Protein AF-A0A935PTX8-F1 (afdb_monomer_lite)

Radius of gyration: 26.36 Å; chains: 1; bounding box: 96×55×56 Å

Sequence (488 aa):
MRAVSPPAPALKLALKIDVDTYRGTREGVPRLLDLLAKHGAGATFLFSLGPDHTGRAIKRVFRPGFLGKVGRTSVLSHYGIRTLLYGTLLPGPDIGKRCAPILRSVRDAGFEVGIHTWDHVKWQDGVVAADEAWTERQMALARDRFREVFAEEPKVHGAAGWQMNVHAYRRTQRLGFVYASDTRGTHPFVPVHRAEIVSCPQIPTTLPTLDELIGLDGVTEANVAEAILERTREPRDHVFTLHAELEGMKLAPAFERLLEGWKEQGYRLVAMRELFAALEPGALPLHAVADGELPDAAASSPCRGRPFCLARKHHSLRFPGNFATMGGRQSLETHWMSAPQAVPDFELPATGNQRFRLSAFKGHPFVLYFYPKDNTPGCTDESLQFRELHAEFAKAGWAVFGISRDSVASHEKFKAKFGFPFDLLADADETACGIFGVIKMKNMYGKQVRGIERSTFAIDREGRIAREWRGVKVAGHAKEVLDFAKSA

Structure (mmCIF, N/CA/C/O backbone):
data_AF-A0A935PTX8-F1
#
_entry.id   AF-A0A935PTX8-F1
#
loop_
_atom_site.group_PDB
_atom_site.id
_atom_site.type_symbol
_atom_site.label_atom_id
_atom_site.label_alt_id
_atom_site.label_comp_id
_atom_site.label_asym_id
_atom_site.label_entity_id
_atom_site.label_seq_id
_atom_site.pdbx_PDB_ins_code
_atom_site.Cartn_x
_atom_site.Cartn_y
_atom_site.Cartn_z
_atom_site.occupancy
_atom_site.B_iso_or_equiv
_atom_site.auth_seq_id
_atom_site.auth_comp_id
_atom_site.auth_asym_id
_atom_site.auth_atom_id
_atom_site.pdbx_PDB_model_num
ATOM 1 N N . MET A 1 1 ? -53.292 13.792 6.605 1.00 44.69 1 MET A N 1
ATOM 2 C CA . MET A 1 1 ? -52.059 13.182 7.147 1.00 44.69 1 MET A CA 1
ATOM 3 C C . MET A 1 1 ? -50.911 13.563 6.225 1.00 44.69 1 MET A C 1
ATOM 5 O O . MET A 1 1 ? -50.960 13.197 5.060 1.00 44.69 1 MET A O 1
ATOM 9 N N . ARG A 1 2 ? -49.949 14.379 6.680 1.00 40.56 2 ARG A N 1
ATOM 10 C CA . ARG A 1 2 ? -48.725 14.624 5.898 1.00 40.56 2 ARG A CA 1
ATOM 11 C C . ARG A 1 2 ? -47.904 13.338 5.944 1.00 40.56 2 ARG A C 1
ATOM 13 O O . ARG A 1 2 ? -47.626 12.857 7.038 1.00 40.56 2 ARG A O 1
ATOM 20 N N . ALA A 1 3 ? -47.592 12.771 4.781 1.00 44.56 3 ALA A N 1
ATOM 21 C CA . ALA A 1 3 ? -46.685 11.638 4.680 1.00 44.56 3 ALA A CA 1
ATOM 22 C C . ALA A 1 3 ? -45.357 12.037 5.334 1.00 44.56 3 AL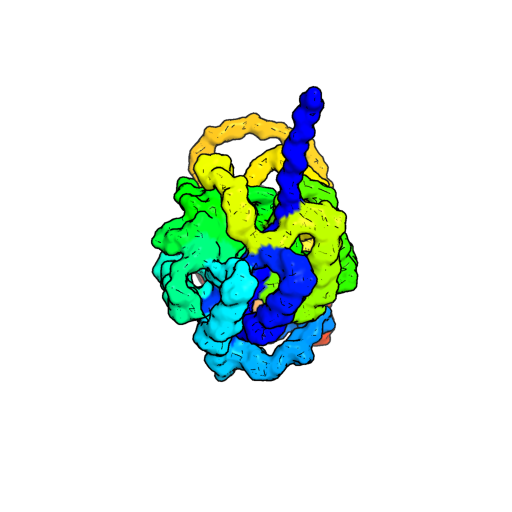A A C 1
ATOM 24 O O . ALA A 1 3 ? -44.732 13.018 4.930 1.00 44.56 3 ALA A O 1
ATOM 25 N N . VAL A 1 4 ? -44.982 11.328 6.396 1.00 49.41 4 VAL A N 1
ATOM 26 C CA . VAL A 1 4 ? -43.655 11.445 6.993 1.00 49.41 4 VAL A CA 1
ATOM 27 C C . VAL A 1 4 ? -42.699 10.873 5.956 1.00 49.41 4 VAL A C 1
ATOM 29 O O . VAL A 1 4 ? -42.776 9.685 5.642 1.00 49.41 4 VAL A O 1
ATOM 32 N N . SER A 1 5 ? -41.864 11.725 5.359 1.00 39.88 5 SER A N 1
ATOM 33 C CA . SER A 1 5 ? -40.792 11.270 4.477 1.00 39.88 5 SER A CA 1
ATOM 34 C C . SER A 1 5 ? -39.964 10.214 5.217 1.00 39.88 5 SER A C 1
ATOM 36 O O . SER A 1 5 ? -39.686 10.411 6.405 1.00 39.88 5 SER A O 1
ATOM 38 N N . PRO A 1 6 ? -39.584 9.099 4.567 1.00 46.91 6 PRO A N 1
ATOM 39 C CA . PRO A 1 6 ? -38.728 8.111 5.206 1.00 46.91 6 PRO A CA 1
ATOM 40 C C . PRO A 1 6 ? -37.452 8.803 5.710 1.00 46.91 6 PRO A C 1
ATOM 42 O O . PRO A 1 6 ? -36.966 9.726 5.045 1.00 46.91 6 PRO A O 1
ATOM 45 N N . PRO A 1 7 ? -36.923 8.413 6.884 1.00 53.50 7 PRO A N 1
ATOM 46 C CA . PRO A 1 7 ? -35.671 8.969 7.373 1.00 53.50 7 PRO A CA 1
ATOM 47 C C . PRO A 1 7 ? -34.595 8.786 6.301 1.00 53.50 7 PRO A C 1
ATOM 49 O O . PRO A 1 7 ? -34.536 7.740 5.648 1.00 53.50 7 PRO A O 1
ATOM 52 N N . ALA A 1 8 ? -33.768 9.816 6.101 1.00 58.06 8 ALA A N 1
ATOM 53 C CA . ALA A 1 8 ? -32.620 9.715 5.212 1.00 58.06 8 ALA A CA 1
ATOM 54 C C . ALA A 1 8 ? -31.794 8.473 5.602 1.00 58.06 8 ALA A C 1
ATOM 56 O O . ALA A 1 8 ? -31.645 8.204 6.801 1.00 58.06 8 ALA A O 1
ATOM 57 N N . PRO A 1 9 ? -31.301 7.687 4.629 1.00 66.12 9 PRO A N 1
ATOM 58 C CA . PRO A 1 9 ? -30.532 6.491 4.934 1.00 66.12 9 PRO A CA 1
ATOM 59 C C . PRO A 1 9 ? -29.337 6.864 5.817 1.00 66.12 9 PRO A C 1
ATOM 61 O O . PRO A 1 9 ? -28.622 7.822 5.532 1.00 66.12 9 PRO A O 1
ATOM 64 N N . ALA A 1 10 ? -29.155 6.125 6.913 1.00 79.12 10 ALA A N 1
ATOM 65 C CA . ALA A 1 10 ? -28.049 6.356 7.834 1.00 79.12 10 ALA A CA 1
ATOM 66 C C . ALA A 1 10 ? -26.711 6.199 7.095 1.00 79.12 10 ALA A C 1
ATOM 68 O O . ALA A 1 10 ? -26.497 5.180 6.433 1.00 79.12 10 ALA A O 1
ATOM 69 N N . LEU A 1 11 ? -25.835 7.198 7.229 1.00 92.38 11 LEU A N 1
ATOM 70 C CA . LEU A 1 11 ? -24.511 7.221 6.606 1.00 92.38 11 LEU A CA 1
ATOM 71 C C . LEU A 1 11 ? -23.688 6.024 7.070 1.00 92.38 11 LEU A C 1
ATOM 73 O O . LEU A 1 11 ? -23.727 5.648 8.246 1.00 92.38 11 LEU A O 1
ATOM 77 N N . LYS A 1 12 ? -22.917 5.437 6.160 1.00 96.56 12 LYS A N 1
ATOM 78 C CA . LYS A 1 12 ? -22.106 4.254 6.438 1.00 96.56 12 LYS A CA 1
ATOM 79 C C . LYS A 1 12 ? -20.625 4.590 6.361 1.00 96.56 12 LYS A C 1
ATOM 81 O O . LYS A 1 12 ? -20.144 5.150 5.380 1.00 96.56 12 LYS A O 1
ATOM 86 N N . LEU A 1 13 ? -19.881 4.160 7.370 1.00 98.06 13 LEU A N 1
ATOM 87 C CA . LEU A 1 13 ? -18.427 4.161 7.344 1.00 98.06 13 LEU A CA 1
ATOM 88 C C . LEU A 1 13 ? -17.946 2.717 7.444 1.00 98.06 13 LEU A C 1
ATOM 90 O O . LEU A 1 13 ? -18.079 2.073 8.485 1.00 98.06 13 LEU A O 1
ATOM 94 N N . ALA A 1 14 ? -17.429 2.192 6.336 1.00 98.56 14 ALA A N 1
ATOM 95 C CA . ALA A 1 14 ? -16.894 0.846 6.297 1.00 98.56 14 ALA A CA 1
ATOM 96 C C . ALA A 1 14 ? -15.471 0.792 6.841 1.00 98.56 14 ALA A C 1
ATOM 98 O O . ALA A 1 14 ? -14.595 1.557 6.423 1.00 98.56 14 ALA A O 1
ATOM 99 N N . LEU A 1 15 ? -15.243 -0.170 7.730 1.00 98.81 15 LEU A N 1
ATOM 100 C CA . LEU A 1 15 ? -13.935 -0.461 8.300 1.00 98.81 15 LEU A CA 1
ATOM 101 C C . LEU A 1 15 ? -13.287 -1.605 7.514 1.00 98.81 15 LEU A C 1
ATOM 103 O O . LEU A 1 15 ? -13.747 -2.747 7.566 1.00 98.81 15 LEU A O 1
ATOM 107 N N . LYS A 1 16 ? -12.217 -1.293 6.780 1.00 98.62 16 LYS A N 1
ATOM 108 C CA . LYS A 1 16 ? -11.353 -2.263 6.093 1.00 98.62 16 LYS A CA 1
ATOM 109 C C . LYS A 1 16 ? -10.094 -2.472 6.934 1.00 98.62 16 LYS A C 1
ATOM 111 O O . LYS A 1 16 ? -9.370 -1.518 7.193 1.00 98.62 16 LYS A O 1
ATOM 116 N N . ILE A 1 17 ? -9.831 -3.705 7.343 1.00 98.75 17 ILE A N 1
ATOM 117 C CA . ILE A 1 17 ? -8.707 -4.063 8.208 1.00 98.75 17 ILE A CA 1
ATOM 118 C C . ILE A 1 17 ? -7.733 -4.914 7.404 1.00 98.75 17 ILE A C 1
ATOM 120 O O . ILE A 1 17 ? -8.022 -6.076 7.114 1.00 98.75 17 ILE A O 1
ATOM 124 N N . ASP A 1 18 ? -6.582 -4.339 7.079 1.00 98.38 18 ASP A N 1
ATOM 125 C CA . ASP A 1 18 ? -5.479 -5.050 6.444 1.00 98.38 18 ASP A CA 1
ATOM 126 C C . ASP A 1 18 ? -4.657 -5.763 7.538 1.00 98.38 18 ASP A C 1
ATOM 128 O O . ASP A 1 18 ? -4.290 -5.181 8.565 1.00 98.38 18 ASP A O 1
ATOM 132 N N . VAL A 1 19 ? -4.464 -7.076 7.376 1.00 97.25 19 VAL A N 1
ATOM 133 C CA . VAL A 1 19 ? -3.737 -7.933 8.324 1.00 97.25 19 VAL A CA 1
ATOM 134 C C . VAL A 1 19 ? -2.491 -8.483 7.632 1.00 97.25 19 VAL A C 1
ATOM 136 O O . VAL A 1 19 ? -2.526 -9.506 6.936 1.00 97.25 19 VAL A O 1
ATOM 139 N N . ASP A 1 20 ? -1.375 -7.787 7.830 1.00 90.81 20 ASP A N 1
ATOM 140 C CA . ASP A 1 20 ? -0.180 -7.930 6.991 1.00 90.81 20 ASP A CA 1
ATOM 141 C C . ASP A 1 20 ? 0.787 -9.000 7.501 1.00 90.81 20 ASP A C 1
ATOM 143 O O . ASP A 1 20 ? 1.494 -9.656 6.731 1.00 90.81 20 ASP A O 1
ATOM 147 N N . THR A 1 21 ? 0.854 -9.162 8.822 1.00 90.69 21 THR A N 1
ATOM 148 C CA . THR A 1 21 ? 1.933 -9.878 9.505 1.00 90.69 21 THR A CA 1
ATOM 149 C C . THR A 1 21 ? 1.413 -10.944 10.454 1.00 90.69 21 THR A C 1
ATOM 151 O O . THR A 1 21 ? 0.290 -10.911 10.966 1.00 90.69 21 THR A O 1
ATOM 154 N N . TYR A 1 22 ? 2.294 -11.884 10.787 1.00 91.06 22 TYR A N 1
ATOM 155 C CA . TYR A 1 22 ? 2.044 -12.892 11.808 1.00 91.06 22 TYR A CA 1
ATOM 156 C C . TYR A 1 22 ? 1.793 -12.259 13.180 1.00 91.06 22 TYR A C 1
ATOM 158 O O . TYR A 1 22 ? 0.970 -12.746 13.957 1.00 91.06 22 TYR A O 1
ATOM 166 N N . ARG A 1 23 ? 2.484 -11.154 13.490 1.00 88.81 23 ARG A N 1
ATOM 167 C CA . ARG A 1 23 ? 2.303 -10.442 14.757 1.00 88.81 23 ARG A CA 1
ATOM 168 C C . ARG A 1 23 ? 0.960 -9.723 14.810 1.00 88.81 23 ARG A C 1
ATOM 170 O O . ARG A 1 23 ? 0.260 -9.888 15.804 1.00 88.81 23 ARG A O 1
ATOM 177 N N . GLY A 1 24 ? 0.594 -8.972 13.774 1.00 91.81 24 GLY A N 1
ATOM 178 C CA . GLY A 1 24 ? -0.711 -8.314 13.704 1.00 91.81 24 GLY A CA 1
ATOM 179 C C . GLY A 1 24 ? -1.843 -9.329 13.762 1.00 91.81 24 GLY A C 1
ATOM 180 O O . GLY A 1 24 ? -2.775 -9.149 14.536 1.00 91.81 24 GLY A O 1
ATOM 181 N N . THR A 1 25 ? -1.692 -10.472 13.089 1.00 96.81 25 THR A N 1
ATOM 182 C CA . THR A 1 25 ? -2.654 -11.577 13.200 1.00 96.81 25 THR A CA 1
ATOM 183 C C . THR A 1 25 ? -2.756 -12.118 14.630 1.00 96.81 25 THR A C 1
ATOM 185 O O . THR A 1 25 ? -3.850 -12.347 15.128 1.00 96.81 25 THR A O 1
ATOM 188 N N . ARG A 1 26 ? -1.634 -12.343 15.324 1.00 96.44 26 ARG A N 1
ATOM 189 C CA . ARG A 1 26 ? -1.642 -12.969 16.657 1.00 96.44 26 ARG A CA 1
ATOM 190 C C . ARG A 1 26 ? -2.041 -12.018 17.787 1.00 96.44 26 ARG A C 1
ATOM 192 O O . ARG A 1 26 ? -2.660 -12.453 18.751 1.00 96.44 26 ARG A O 1
ATOM 199 N N . GLU A 1 27 ? -1.610 -10.765 17.715 1.00 93.88 27 GLU A N 1
ATOM 200 C CA . GLU A 1 27 ? -1.724 -9.792 18.809 1.00 93.88 27 GLU A CA 1
ATOM 201 C C . GLU A 1 27 ? -2.722 -8.676 18.491 1.00 93.88 27 GLU A C 1
ATOM 203 O O . GLU A 1 27 ? -3.463 -8.263 19.378 1.00 93.88 27 GLU A O 1
ATOM 208 N N . GLY A 1 28 ? -2.745 -8.195 17.247 1.00 96.69 28 GLY A N 1
ATOM 209 C CA . GLY A 1 28 ? -3.601 -7.090 16.817 1.00 96.69 28 GLY A CA 1
ATOM 210 C C . GLY A 1 28 ? -5.050 -7.509 16.585 1.00 96.69 28 GLY A C 1
ATOM 211 O O . GLY A 1 28 ? -5.960 -6.870 17.103 1.00 96.69 28 GLY A O 1
ATOM 212 N N . VAL A 1 29 ? -5.272 -8.611 15.861 1.00 98.50 29 VAL A N 1
ATOM 213 C CA . VAL A 1 29 ? -6.622 -9.084 15.510 1.00 98.50 29 VAL A CA 1
ATOM 214 C C . VAL A 1 29 ? -7.488 -9.361 16.744 1.00 98.50 29 VAL A C 1
ATOM 216 O O . VAL A 1 29 ? -8.584 -8.810 16.783 1.00 98.50 29 VAL A O 1
ATOM 219 N N . PRO A 1 30 ? -7.049 -10.111 17.779 1.00 98.31 30 PRO A N 1
ATOM 220 C CA . PRO A 1 30 ? -7.886 -10.323 18.964 1.00 98.31 30 PRO A CA 1
ATOM 221 C C . PRO A 1 30 ? -8.303 -9.017 19.654 1.00 98.31 30 PRO A C 1
ATOM 223 O O . PRO A 1 30 ? -9.459 -8.857 20.022 1.00 98.31 30 PRO A O 1
ATOM 226 N N . ARG A 1 31 ? -7.392 -8.041 19.749 1.00 98.38 31 ARG A N 1
ATOM 227 C CA . ARG A 1 31 ? -7.683 -6.730 20.353 1.00 98.38 31 ARG A CA 1
ATOM 228 C C . ARG A 1 31 ? -8.655 -5.906 19.516 1.00 98.38 31 ARG A C 1
ATOM 230 O O . ARG A 1 31 ? -9.499 -5.210 20.071 1.00 98.38 31 ARG A O 1
ATOM 237 N N . LEU A 1 32 ? -8.546 -5.985 18.188 1.00 98.62 32 LEU A N 1
ATOM 238 C CA . LEU A 1 32 ? -9.516 -5.365 17.289 1.00 98.62 32 LEU A CA 1
ATOM 239 C C . LEU A 1 32 ? -10.891 -6.010 17.428 1.00 98.62 32 LEU A C 1
ATOM 241 O O . LEU A 1 32 ? -11.872 -5.280 17.438 1.00 98.62 32 LEU A O 1
ATOM 245 N N . LEU A 1 33 ? -10.981 -7.335 17.574 1.00 98.50 33 LEU A N 1
ATOM 246 C CA . LEU A 1 33 ? -12.260 -8.006 17.819 1.00 98.50 33 LEU A CA 1
ATOM 247 C C . LEU A 1 33 ? -12.922 -7.485 19.098 1.00 98.50 33 LEU A C 1
ATOM 249 O O . LEU A 1 33 ? -14.088 -7.101 19.050 1.00 98.50 33 LEU A O 1
ATOM 253 N N . ASP A 1 34 ? -12.171 -7.394 20.198 1.00 98.06 34 ASP A N 1
ATOM 254 C CA . ASP A 1 34 ? -12.681 -6.864 21.467 1.00 98.06 34 ASP A CA 1
ATOM 255 C C . ASP A 1 34 ? -13.160 -5.413 21.321 1.00 98.06 34 ASP A C 1
ATOM 257 O O . ASP A 1 34 ? -14.251 -5.059 21.774 1.00 98.06 34 ASP A O 1
ATOM 261 N N . LEU A 1 35 ? -12.368 -4.568 20.655 1.00 98.19 35 LEU A N 1
ATOM 262 C CA . LEU A 1 35 ? -12.687 -3.155 20.472 1.00 98.19 35 LEU A CA 1
ATOM 263 C C . LEU A 1 35 ? -13.901 -2.950 19.551 1.00 98.19 35 LEU A C 1
ATOM 265 O O . LEU A 1 35 ? -14.800 -2.175 19.871 1.00 98.19 35 LEU A O 1
ATOM 269 N N . LEU A 1 36 ? -13.968 -3.666 18.429 1.00 98.62 36 LEU A N 1
ATOM 270 C CA . LEU A 1 36 ? -15.103 -3.605 17.508 1.00 98.62 36 LEU A CA 1
ATOM 271 C C . LEU A 1 36 ? -16.380 -4.129 18.172 1.00 98.62 36 LEU A C 1
ATOM 273 O O . LEU A 1 36 ? -17.429 -3.506 18.025 1.00 98.62 36 LEU A O 1
ATOM 277 N N . ALA A 1 37 ? -16.291 -5.216 18.946 1.00 98.19 37 ALA A N 1
ATOM 278 C CA . ALA A 1 37 ? -17.416 -5.763 19.699 1.00 98.19 37 ALA A CA 1
ATOM 279 C C . ALA A 1 37 ? -17.903 -4.788 20.779 1.00 98.19 37 ALA A C 1
ATOM 281 O O . ALA A 1 37 ? -19.101 -4.510 20.844 1.00 98.19 37 ALA A O 1
ATOM 282 N N . LYS A 1 38 ? -16.985 -4.194 21.560 1.00 98.25 38 LYS A N 1
ATOM 283 C CA . LYS A 1 38 ? -17.290 -3.132 22.539 1.00 98.25 38 LYS A CA 1
ATOM 284 C C . LYS A 1 38 ? -18.088 -1.997 21.898 1.00 98.25 38 LYS A C 1
ATOM 286 O O . LYS A 1 38 ? -18.988 -1.439 22.521 1.00 98.25 38 LYS A O 1
ATOM 291 N N . HIS A 1 39 ? -17.766 -1.667 20.651 1.00 98.19 39 HIS A N 1
ATOM 292 C CA . HIS A 1 39 ? -18.397 -0.583 19.912 1.00 98.19 39 HIS A CA 1
ATOM 293 C C . HIS A 1 39 ? -19.530 -1.032 18.977 1.00 98.19 39 HIS A C 1
ATOM 295 O O . HIS A 1 39 ? -20.105 -0.175 18.310 1.00 98.19 39 HIS A O 1
ATOM 301 N N . GLY A 1 40 ? -19.899 -2.312 18.917 1.00 97.69 40 GLY A N 1
ATOM 302 C CA . GLY A 1 40 ? -20.921 -2.800 17.982 1.00 97.69 40 GLY A CA 1
ATOM 303 C C . GLY A 1 40 ? -20.642 -2.425 16.518 1.00 97.69 40 GLY A C 1
ATOM 304 O O . GLY A 1 40 ? -21.573 -2.125 15.773 1.00 97.69 40 GLY A O 1
ATOM 305 N N . ALA A 1 41 ? -19.367 -2.361 16.129 1.00 98.31 41 ALA A N 1
ATOM 306 C CA . ALA A 1 41 ? -18.930 -1.947 14.800 1.00 98.31 41 ALA A CA 1
ATOM 307 C C . ALA A 1 41 ? -18.751 -3.162 13.881 1.00 98.31 41 ALA A C 1
ATOM 309 O O . ALA A 1 41 ? -18.130 -4.147 14.273 1.00 98.31 41 ALA A O 1
ATOM 310 N N . GLY A 1 42 ? -19.252 -3.084 12.647 1.00 98.50 42 GLY A N 1
ATOM 311 C CA . GLY A 1 42 ? -18.925 -4.047 11.594 1.00 98.50 42 GLY A CA 1
ATOM 312 C C . GLY A 1 42 ? -17.561 -3.751 10.963 1.00 98.50 42 GLY A C 1
ATOM 313 O O . GLY A 1 42 ? -17.116 -2.606 10.953 1.00 98.50 42 GLY A O 1
ATOM 314 N N . ALA A 1 43 ? -16.900 -4.774 10.417 1.00 98.75 43 ALA A N 1
ATOM 315 C CA . ALA A 1 43 ? -15.626 -4.622 9.712 1.00 98.75 43 ALA A CA 1
ATOM 316 C C . ALA A 1 43 ? -15.361 -5.761 8.717 1.00 98.75 43 ALA A C 1
ATOM 318 O O . ALA A 1 43 ? -15.933 -6.855 8.826 1.00 98.75 43 ALA A O 1
ATOM 319 N N . THR A 1 44 ? -14.449 -5.499 7.781 1.00 98.94 44 THR A N 1
ATOM 320 C CA . THR A 1 44 ? -13.916 -6.467 6.819 1.00 98.94 44 THR A CA 1
ATOM 321 C C . THR A 1 44 ? -12.431 -6.685 7.052 1.00 98.94 44 THR A C 1
ATOM 323 O O . THR A 1 44 ? -11.642 -5.766 6.860 1.00 98.94 44 THR A O 1
ATOM 326 N N . PHE A 1 45 ? -12.045 -7.903 7.429 1.00 98.88 45 PHE A N 1
ATOM 327 C CA . PHE A 1 45 ? -10.656 -8.306 7.627 1.00 98.88 45 PHE A CA 1
ATOM 328 C C . PHE A 1 45 ? -10.096 -8.958 6.365 1.00 98.88 45 PHE A C 1
ATOM 330 O O . PHE A 1 45 ? -10.643 -9.936 5.854 1.00 98.88 45 PHE A O 1
ATOM 337 N N . LEU A 1 46 ? -8.973 -8.441 5.884 1.00 98.81 46 LEU A N 1
ATOM 338 C CA . LEU A 1 46 ? -8.262 -8.953 4.725 1.00 98.81 46 LEU A CA 1
ATOM 339 C C . LEU A 1 46 ? -6.932 -9.534 5.195 1.00 98.81 46 LEU A C 1
ATOM 341 O O . LEU A 1 46 ? -6.093 -8.824 5.744 1.00 98.81 46 LEU A O 1
ATOM 345 N N . PHE A 1 47 ? -6.735 -10.836 4.986 1.00 98.62 47 PHE A N 1
ATOM 346 C CA . PHE A 1 47 ? -5.581 -11.543 5.541 1.00 98.62 47 PHE A CA 1
ATOM 347 C C . PHE A 1 47 ? -4.468 -11.775 4.527 1.00 98.62 47 PHE A C 1
ATOM 349 O O . PHE A 1 47 ? -4.708 -12.224 3.400 1.00 98.62 47 PHE A O 1
ATOM 356 N N . SER A 1 48 ? -3.230 -11.564 4.974 1.00 97.94 48 SER A N 1
ATOM 357 C CA . SER A 1 48 ? -2.054 -12.211 4.397 1.00 97.94 48 SER A CA 1
ATOM 358 C C . SER A 1 48 ? -2.019 -13.679 4.825 1.00 97.94 48 SER A C 1
ATOM 360 O O . SER A 1 48 ? -2.062 -13.989 6.015 1.00 97.94 48 SER A O 1
ATOM 362 N N . LEU A 1 49 ? -1.973 -14.604 3.866 1.00 97.81 49 LEU A N 1
ATOM 363 C CA . LEU A 1 49 ? -2.277 -16.020 4.134 1.00 97.81 49 LEU A CA 1
ATOM 364 C C . LEU A 1 49 ? -1.071 -16.963 4.097 1.00 97.81 49 LEU A C 1
ATOM 366 O O . LEU A 1 49 ? -1.161 -18.090 4.587 1.00 97.81 49 LEU A O 1
ATOM 370 N N . GLY A 1 50 ? 0.052 -16.522 3.545 1.00 95.56 50 GLY A N 1
ATOM 371 C CA . GLY A 1 50 ? 1.267 -17.311 3.397 1.00 95.56 50 GLY A CA 1
ATOM 372 C C . GLY A 1 50 ? 2.377 -16.927 4.377 1.00 95.56 50 GLY A C 1
ATOM 373 O O . GLY A 1 50 ? 2.109 -16.494 5.501 1.00 95.56 50 GLY A O 1
ATOM 374 N N . PRO A 1 51 ? 3.650 -17.133 3.988 1.00 93.25 51 PRO A N 1
ATOM 375 C CA . PRO A 1 51 ? 4.795 -16.840 4.838 1.00 93.25 51 PRO A CA 1
ATOM 376 C C . PRO A 1 51 ? 4.928 -15.351 5.161 1.00 93.25 51 PRO A C 1
ATOM 378 O O . PRO A 1 51 ? 4.995 -14.512 4.263 1.00 93.25 51 PRO A O 1
ATOM 381 N N . ASP A 1 52 ? 5.090 -15.042 6.444 1.00 89.19 52 ASP A N 1
ATOM 382 C CA . ASP A 1 52 ? 5.435 -13.700 6.891 1.00 89.19 52 ASP A CA 1
ATOM 383 C C . ASP A 1 52 ? 6.921 -13.412 6.634 1.00 89.19 52 ASP A C 1
ATOM 385 O O . ASP A 1 52 ? 7.820 -13.869 7.350 1.00 89.19 52 ASP A O 1
ATOM 389 N N . HIS A 1 53 ? 7.178 -12.632 5.588 1.00 83.88 53 HIS A N 1
ATOM 390 C CA . HIS A 1 53 ? 8.504 -12.141 5.241 1.00 83.88 53 HIS A CA 1
ATOM 391 C C . HIS A 1 53 ? 8.727 -10.675 5.614 1.00 83.88 53 HIS A C 1
ATOM 393 O O . HIS A 1 53 ? 9.702 -10.083 5.147 1.00 83.88 53 HIS A O 1
ATOM 399 N N . THR A 1 54 ? 7.906 -10.078 6.478 1.00 70.94 54 THR A N 1
ATOM 400 C CA . THR A 1 54 ? 8.095 -8.678 6.896 1.00 70.94 54 THR A CA 1
ATOM 401 C C . THR A 1 54 ? 9.436 -8.425 7.589 1.00 70.94 54 THR A C 1
ATOM 403 O O . THR A 1 54 ? 10.024 -7.360 7.403 1.00 70.94 54 THR A O 1
ATOM 406 N N . GLY A 1 55 ? 10.046 -9.428 8.231 1.00 57.53 55 GLY A N 1
ATOM 407 C CA . GLY A 1 55 ? 11.439 -9.346 8.696 1.00 57.53 55 GLY A CA 1
ATOM 408 C C . GLY A 1 55 ? 12.471 -9.125 7.573 1.00 57.53 55 GLY A C 1
ATOM 409 O O . GLY A 1 55 ? 13.527 -8.535 7.797 1.00 57.53 55 GLY A O 1
ATOM 410 N N . ARG A 1 56 ? 12.172 -9.472 6.312 1.00 56.62 56 ARG A N 1
ATOM 411 C CA . ARG A 1 56 ? 13.004 -9.094 5.146 1.00 56.62 56 ARG A CA 1
ATOM 412 C C . ARG A 1 56 ? 12.912 -7.608 4.828 1.00 56.62 56 ARG A C 1
ATOM 414 O O . ARG A 1 56 ? 13.902 -7.040 4.369 1.00 56.62 56 ARG A O 1
ATOM 421 N N . ALA A 1 57 ? 11.784 -6.964 5.128 1.00 48.66 57 ALA A N 1
ATOM 422 C CA . ALA A 1 57 ? 11.665 -5.514 5.043 1.00 48.66 57 ALA A CA 1
ATOM 423 C C . ALA A 1 57 ? 12.562 -4.815 6.084 1.00 48.66 57 ALA A C 1
ATOM 425 O O . ALA A 1 57 ? 13.004 -3.701 5.839 1.00 48.66 57 ALA A O 1
ATOM 426 N N . ILE A 1 58 ? 12.969 -5.484 7.172 1.00 41.62 58 ILE A N 1
ATOM 427 C CA . ILE A 1 58 ? 13.983 -4.984 8.122 1.00 41.62 58 ILE A CA 1
ATOM 428 C C . ILE A 1 58 ? 15.416 -5.039 7.565 1.00 41.62 58 ILE A C 1
ATOM 430 O O . ILE A 1 58 ? 16.259 -4.274 8.025 1.00 41.62 58 ILE A O 1
ATOM 434 N N . LYS A 1 59 ? 15.720 -5.772 6.479 1.00 35.59 59 LYS A N 1
ATOM 435 C CA . LYS A 1 59 ? 16.972 -5.516 5.723 1.00 35.59 59 LYS A CA 1
ATOM 436 C C . LYS A 1 59 ? 17.026 -4.081 5.171 1.00 35.59 59 LYS A C 1
ATOM 438 O O . LYS A 1 59 ? 18.107 -3.603 4.835 1.00 35.59 59 LYS A O 1
ATOM 443 N N . ARG A 1 60 ? 15.892 -3.364 5.134 1.00 39.78 60 ARG A N 1
ATOM 444 C CA . ARG A 1 60 ? 15.841 -1.918 4.877 1.00 39.78 60 ARG A CA 1
ATOM 445 C C . ARG A 1 60 ? 16.385 -1.099 6.056 1.00 39.78 60 ARG A C 1
ATOM 447 O O . ARG A 1 60 ? 16.928 -0.044 5.780 1.00 39.78 60 ARG A O 1
ATOM 454 N N . VAL A 1 61 ? 16.378 -1.592 7.306 1.00 36.12 61 VAL A N 1
ATOM 455 C CA . VAL A 1 61 ? 17.069 -0.972 8.470 1.00 36.12 61 VAL A CA 1
ATOM 456 C C . VAL A 1 61 ? 18.571 -0.838 8.232 1.00 36.12 61 VAL A C 1
ATOM 458 O O . VAL A 1 61 ? 19.175 0.152 8.635 1.00 36.12 61 VAL A O 1
ATOM 461 N N . PHE A 1 62 ? 19.154 -1.789 7.504 1.00 34.06 62 PHE A N 1
ATOM 462 C CA . PHE A 1 62 ? 20.563 -1.784 7.115 1.00 34.06 62 PHE A CA 1
ATOM 463 C C . PHE A 1 62 ? 20.822 -1.075 5.767 1.00 34.06 62 PHE A C 1
ATOM 465 O O . PHE A 1 62 ? 21.963 -1.043 5.307 1.00 34.06 62 PHE A O 1
ATOM 472 N N . ARG A 1 63 ? 19.797 -0.471 5.132 1.00 31.80 63 ARG A N 1
ATOM 473 C CA . ARG A 1 63 ? 19.962 0.448 3.989 1.00 31.80 63 ARG A CA 1
ATOM 474 C C . ARG A 1 63 ? 20.185 1.886 4.498 1.00 31.80 63 ARG A C 1
ATOM 476 O O . ARG A 1 63 ? 19.511 2.307 5.445 1.00 31.80 63 ARG A O 1
ATOM 483 N N . PRO A 1 64 ? 21.080 2.679 3.876 1.00 27.91 64 PRO A N 1
ATOM 484 C CA . PRO A 1 64 ? 21.296 4.069 4.273 1.00 27.91 64 PRO A CA 1
ATOM 485 C C . PRO A 1 64 ? 19.980 4.856 4.166 1.00 27.91 64 PRO A C 1
ATOM 487 O O . PRO A 1 64 ? 19.362 4.870 3.108 1.00 27.91 64 PRO A O 1
ATOM 490 N N . GLY A 1 65 ? 19.536 5.481 5.263 1.00 37.78 65 GLY A N 1
ATOM 491 C CA . GLY A 1 65 ? 18.298 6.279 5.318 1.00 37.78 65 GLY A CA 1
ATOM 492 C C . GLY A 1 65 ? 17.176 5.712 6.198 1.00 37.78 65 GLY A C 1
ATOM 493 O O . GLY A 1 65 ? 16.253 6.446 6.540 1.00 37.78 65 GLY A O 1
ATOM 494 N N . PHE A 1 66 ? 17.262 4.457 6.647 1.00 31.83 66 PHE A N 1
ATOM 495 C CA . PHE A 1 66 ? 16.214 3.862 7.491 1.00 31.83 66 PHE A CA 1
ATOM 496 C C . PHE A 1 66 ? 16.453 4.045 9.001 1.00 31.83 66 PHE A C 1
ATOM 498 O O . PHE A 1 66 ? 15.496 4.145 9.764 1.00 31.83 66 PHE A O 1
ATOM 505 N N . LEU A 1 67 ? 17.703 4.210 9.450 1.00 34.53 67 LEU A N 1
ATOM 506 C CA . LEU A 1 67 ? 18.022 4.485 10.864 1.00 34.53 67 LEU A CA 1
ATOM 507 C C . LEU A 1 67 ? 17.384 5.787 11.392 1.00 34.53 67 LEU A C 1
ATOM 509 O O . LEU A 1 67 ? 17.023 5.859 12.562 1.00 34.53 67 LEU A O 1
ATOM 513 N N . GLY A 1 68 ? 17.152 6.783 10.526 1.00 37.34 68 GLY A N 1
ATOM 514 C CA . GLY A 1 68 ? 16.425 8.007 10.891 1.00 37.34 68 GLY A CA 1
ATOM 515 C C . GLY A 1 68 ? 14.926 7.795 11.156 1.00 37.34 68 GLY A C 1
ATOM 516 O O . GLY A 1 68 ? 14.320 8.583 11.877 1.00 37.34 68 GLY A O 1
ATOM 517 N N . LYS A 1 69 ? 14.334 6.716 10.620 1.00 33.00 69 LYS A N 1
ATOM 518 C CA . LYS A 1 69 ? 12.952 6.295 10.917 1.00 33.00 69 LYS A CA 1
ATOM 519 C C . LYS A 1 69 ? 12.863 5.459 12.196 1.00 33.00 69 LYS A C 1
ATOM 521 O O . LYS A 1 69 ? 11.886 5.570 12.925 1.00 33.00 69 LYS A O 1
ATOM 526 N N . VAL A 1 70 ? 13.909 4.699 12.518 1.00 37.34 70 VAL A N 1
ATOM 527 C CA . VAL A 1 70 ? 13.966 3.828 13.709 1.00 37.34 70 VAL A CA 1
ATOM 528 C C . VAL A 1 70 ? 14.183 4.614 15.012 1.00 37.34 70 VAL A C 1
ATOM 530 O O . VAL A 1 70 ? 13.913 4.099 16.090 1.00 37.34 70 VAL A O 1
ATOM 533 N N . GLY A 1 71 ? 14.613 5.878 14.932 1.00 37.09 71 GLY A N 1
ATOM 534 C CA . GLY A 1 71 ? 14.686 6.771 16.095 1.00 37.09 71 GLY A CA 1
ATOM 535 C C . GLY A 1 71 ? 13.368 7.466 16.465 1.00 37.09 71 GLY A C 1
ATOM 536 O O . GLY A 1 71 ? 13.294 8.073 17.527 1.00 37.09 71 GLY A O 1
ATOM 537 N N . ARG A 1 72 ? 12.339 7.418 15.602 1.00 43.97 72 ARG A N 1
ATOM 538 C CA . ARG A 1 72 ? 11.077 8.180 15.777 1.00 43.97 72 ARG A CA 1
ATOM 539 C C . ARG A 1 72 ? 9.852 7.324 16.054 1.00 43.97 72 ARG A C 1
ATOM 541 O O . ARG A 1 72 ? 8.819 7.821 16.477 1.00 43.97 72 ARG A O 1
ATOM 548 N N . THR A 1 73 ? 9.981 6.027 15.869 1.00 36.84 73 THR A N 1
ATOM 549 C CA . THR A 1 73 ? 9.096 5.036 16.455 1.00 36.84 73 THR A CA 1
ATOM 550 C C . THR A 1 73 ? 10.003 4.021 17.098 1.00 36.84 73 THR A C 1
ATOM 552 O O . THR A 1 73 ? 11.070 3.710 16.583 1.00 36.84 73 THR A O 1
ATOM 555 N N . SER A 1 74 ? 9.591 3.528 18.249 1.00 36.25 74 SER A N 1
ATOM 556 C CA . SER A 1 74 ? 10.275 2.510 19.022 1.00 36.25 74 SER A CA 1
ATOM 557 C C . SER A 1 74 ? 10.299 1.150 18.278 1.00 36.25 74 SER A C 1
ATOM 559 O O . SER A 1 74 ? 9.774 0.141 18.736 1.00 36.25 74 SER A O 1
ATOM 561 N N . VAL A 1 75 ? 10.898 1.111 17.088 1.00 39.19 75 VAL A N 1
ATOM 562 C CA . VAL A 1 75 ? 10.948 -0.045 16.187 1.00 39.19 75 VAL A CA 1
ATOM 563 C C . VAL A 1 75 ? 11.967 -1.070 16.695 1.00 39.19 75 VAL A C 1
ATOM 565 O O . VAL A 1 75 ? 11.826 -2.253 16.419 1.00 39.19 75 VAL A O 1
ATOM 568 N N . LEU A 1 76 ? 12.941 -0.667 17.518 1.00 37.81 76 LEU A N 1
ATOM 569 C CA . LEU A 1 76 ? 13.883 -1.601 18.149 1.00 37.81 76 LEU A CA 1
ATOM 570 C C . LEU A 1 76 ? 13.393 -2.193 19.480 1.00 37.81 76 LEU A C 1
ATOM 572 O O . LEU A 1 76 ? 13.828 -3.286 19.820 1.00 37.81 76 LEU A O 1
ATOM 576 N N . SER A 1 77 ? 12.474 -1.542 20.210 1.00 44.16 77 SER A N 1
ATOM 577 C CA . SER A 1 77 ? 11.940 -2.119 21.461 1.00 44.16 77 SER A CA 1
ATOM 578 C C . SER A 1 77 ? 10.642 -2.921 21.267 1.00 44.16 77 SER A C 1
ATOM 580 O O . SER A 1 77 ? 10.204 -3.613 22.178 1.00 44.16 77 SER A O 1
ATOM 582 N N . HIS A 1 78 ? 10.016 -2.845 20.084 1.00 44.56 78 HIS A N 1
ATOM 583 C CA . HIS A 1 78 ? 8.694 -3.440 19.819 1.00 44.56 78 HIS A CA 1
ATOM 584 C C . HIS A 1 78 ? 8.718 -4.711 18.959 1.00 44.56 78 HIS A C 1
ATOM 586 O O . HIS A 1 78 ? 7.682 -5.353 18.788 1.00 44.56 78 HIS A O 1
ATOM 592 N N . TYR A 1 79 ? 9.880 -5.107 18.441 1.00 45.81 79 TYR A N 1
ATOM 593 C CA . TYR A 1 79 ? 10.053 -6.385 17.764 1.00 45.81 79 TYR A CA 1
ATOM 594 C C . TYR A 1 79 ? 10.910 -7.284 18.646 1.00 45.81 79 TYR A C 1
ATOM 596 O O . TYR A 1 79 ? 12.088 -7.014 18.862 1.00 45.81 79 TYR A O 1
ATOM 604 N N . GLY A 1 80 ? 10.337 -8.382 19.144 1.00 48.22 80 GLY A N 1
ATOM 605 C CA . GLY A 1 80 ? 11.160 -9.447 19.705 1.00 48.22 80 GLY A CA 1
ATOM 606 C C . GLY A 1 80 ? 12.190 -9.871 18.657 1.00 48.22 80 GLY A C 1
ATOM 607 O O . GLY A 1 80 ? 11.834 -10.033 17.489 1.00 48.22 80 GLY A O 1
ATOM 608 N N . ILE A 1 81 ? 13.451 -10.054 19.060 1.00 54.12 81 ILE A N 1
ATOM 609 C CA . ILE A 1 81 ? 14.579 -10.402 18.172 1.00 54.12 81 ILE A CA 1
ATOM 610 C C . ILE A 1 81 ? 14.198 -11.515 17.179 1.00 54.12 81 ILE A C 1
ATOM 612 O O . ILE A 1 81 ? 14.547 -11.448 16.007 1.00 54.12 81 ILE A O 1
ATOM 616 N N . ARG A 1 82 ? 13.389 -12.493 17.610 1.00 44.69 82 ARG A N 1
ATOM 617 C CA . ARG A 1 82 ? 12.867 -13.575 16.756 1.00 44.69 82 ARG A CA 1
ATOM 618 C C . ARG A 1 82 ? 12.056 -13.096 15.546 1.00 44.69 82 ARG A C 1
ATOM 620 O O . ARG A 1 82 ? 12.230 -13.651 14.469 1.00 44.69 82 ARG A O 1
ATOM 627 N N . THR A 1 83 ? 11.215 -12.074 15.694 1.00 49.03 83 THR A N 1
ATOM 628 C CA . THR A 1 83 ? 10.398 -11.529 14.598 1.00 49.03 83 THR A CA 1
ATOM 629 C C . THR A 1 83 ? 11.258 -10.811 13.557 1.00 49.03 83 THR A C 1
ATOM 631 O O . THR A 1 83 ? 10.985 -10.908 12.366 1.00 49.03 83 THR A O 1
ATOM 634 N N . LEU A 1 84 ? 12.358 -10.175 13.984 1.00 52.22 84 LEU A N 1
ATOM 635 C CA . LEU A 1 84 ? 13.341 -9.554 13.081 1.00 52.22 84 LEU A CA 1
ATOM 636 C C . LEU A 1 84 ? 14.109 -10.595 12.241 1.00 52.22 84 LEU A C 1
ATOM 638 O O . LEU A 1 84 ? 14.589 -10.292 11.147 1.00 52.22 84 LEU A O 1
ATOM 642 N N . LEU A 1 85 ? 14.225 -11.825 12.752 1.00 53.56 85 LEU A N 1
ATOM 643 C CA . LEU A 1 85 ? 14.912 -12.932 12.085 1.00 53.56 85 LEU A CA 1
ATOM 644 C C . LEU A 1 85 ? 14.023 -13.692 11.088 1.00 53.56 85 LEU A C 1
ATOM 646 O O . LEU A 1 85 ? 14.554 -14.410 10.236 1.00 53.56 85 LEU A O 1
ATOM 650 N N . TYR A 1 86 ? 12.695 -13.544 11.154 1.00 50.72 86 TYR A N 1
ATOM 651 C CA . TYR A 1 86 ? 11.780 -14.212 10.229 1.00 50.72 86 TYR A CA 1
ATOM 652 C C . TYR A 1 86 ? 11.932 -13.681 8.798 1.00 50.72 86 TYR A C 1
ATOM 654 O O . TYR A 1 86 ? 11.926 -12.485 8.523 1.00 50.72 86 TYR A O 1
ATOM 662 N N . GLY A 1 87 ? 12.147 -14.599 7.863 1.00 47.09 87 GLY A N 1
ATOM 663 C CA . GLY A 1 87 ? 12.490 -14.316 6.479 1.00 47.09 87 GLY A CA 1
ATOM 664 C C . GLY A 1 87 ? 13.956 -13.945 6.234 1.00 47.09 87 GLY A C 1
ATOM 665 O O . GLY A 1 87 ? 14.393 -14.036 5.090 1.00 47.09 87 GLY A O 1
ATOM 666 N N . THR A 1 88 ? 14.751 -13.567 7.234 1.00 54.00 88 THR A N 1
ATOM 667 C CA . THR A 1 88 ? 16.167 -13.197 7.032 1.00 54.00 88 THR A CA 1
ATOM 668 C C . THR A 1 88 ? 17.125 -14.330 7.393 1.00 54.00 88 THR A C 1
ATOM 670 O O . THR A 1 88 ? 17.951 -14.676 6.552 1.00 54.00 88 THR A O 1
ATOM 673 N N . LEU A 1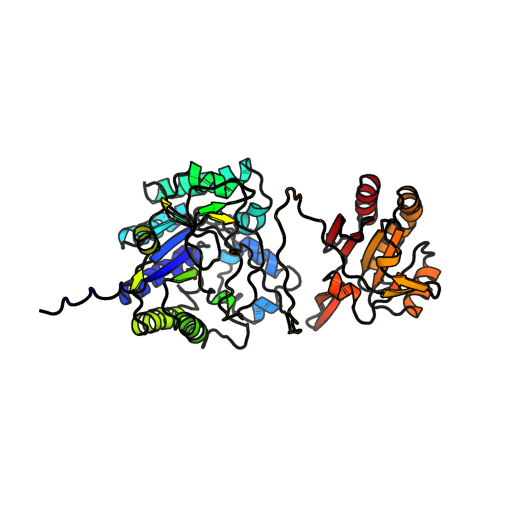 89 ? 16.981 -14.919 8.588 1.00 49.00 89 LEU A N 1
ATOM 674 C CA . LEU A 1 89 ? 17.763 -16.066 9.085 1.00 49.00 89 LEU A CA 1
ATOM 675 C C . LEU A 1 89 ? 16.886 -17.264 9.501 1.00 49.00 89 LEU A C 1
ATOM 677 O O . LEU A 1 89 ? 17.373 -18.388 9.555 1.00 49.00 89 LEU A O 1
ATOM 681 N N . LEU A 1 90 ? 15.595 -17.045 9.766 1.00 51.75 90 LEU A N 1
ATOM 682 C CA . LEU A 1 90 ? 14.595 -18.079 10.051 1.00 51.75 90 LEU A CA 1
ATOM 683 C C . LEU A 1 90 ? 13.534 -18.099 8.940 1.00 51.75 90 LEU A C 1
ATOM 685 O O . LEU A 1 90 ? 13.252 -17.047 8.363 1.00 51.75 90 LEU A O 1
ATOM 689 N N . PRO A 1 91 ? 12.902 -19.244 8.627 1.00 68.19 91 PRO A N 1
ATOM 690 C CA . PRO A 1 91 ? 11.770 -19.262 7.704 1.00 68.19 91 PRO A CA 1
ATOM 691 C C . PRO A 1 91 ? 10.637 -18.379 8.246 1.00 68.19 91 PRO A C 1
ATOM 693 O O . PRO A 1 91 ? 10.340 -18.411 9.442 1.00 68.19 91 PRO A O 1
ATOM 696 N N . GLY A 1 92 ? 10.028 -17.572 7.372 1.00 79.06 92 GLY A N 1
ATOM 697 C CA . GLY A 1 92 ? 8.865 -16.762 7.732 1.00 79.06 92 GLY A CA 1
ATOM 698 C C . GLY A 1 92 ? 7.721 -17.658 8.222 1.00 79.06 92 GLY A C 1
ATOM 699 O O . GLY A 1 92 ? 7.445 -18.665 7.562 1.00 79.06 92 GLY A O 1
ATOM 700 N N . PRO A 1 93 ? 7.085 -17.373 9.376 1.00 87.62 93 PRO A N 1
ATOM 701 C CA . PRO A 1 93 ? 5.975 -18.179 9.858 1.00 87.62 93 PRO A CA 1
ATOM 702 C C . PRO A 1 93 ? 4.833 -18.123 8.847 1.00 87.62 93 PRO A C 1
ATOM 704 O O . PRO A 1 93 ? 4.464 -17.056 8.370 1.00 87.62 93 PRO A O 1
ATOM 707 N N . ASP A 1 94 ? 4.282 -19.286 8.523 1.00 93.81 94 ASP A N 1
ATOM 708 C CA . ASP A 1 94 ? 3.137 -19.382 7.628 1.00 93.81 94 ASP A CA 1
ATOM 709 C C . ASP A 1 94 ? 1.863 -18.935 8.371 1.00 93.81 94 ASP A C 1
ATOM 711 O O . ASP A 1 94 ? 1.378 -19.661 9.249 1.00 93.81 94 ASP A O 1
ATOM 715 N N . ILE A 1 95 ? 1.366 -17.730 8.061 1.00 95.69 95 ILE A N 1
ATOM 716 C CA . ILE A 1 95 ? 0.283 -17.058 8.795 1.00 95.69 95 ILE A CA 1
ATOM 717 C C . ILE A 1 95 ? -0.993 -17.891 8.730 1.00 95.69 95 ILE A C 1
ATOM 719 O O . ILE A 1 95 ? -1.528 -18.269 9.773 1.00 95.69 95 ILE A O 1
ATOM 723 N N . GLY A 1 96 ? -1.444 -18.256 7.527 1.00 94.19 96 GLY A N 1
ATOM 724 C CA . GLY A 1 96 ? -2.709 -18.966 7.350 1.00 94.19 96 GLY A CA 1
ATOM 725 C C . GLY A 1 96 ? -2.739 -20.323 8.055 1.00 94.19 96 GLY A C 1
ATOM 726 O O . GLY A 1 96 ? -3.786 -20.722 8.544 1.00 94.19 96 GLY A O 1
ATOM 727 N N . LYS A 1 97 ? -1.597 -21.016 8.187 1.00 95.50 97 LYS A N 1
ATOM 728 C CA . LYS A 1 97 ? -1.516 -22.279 8.945 1.00 95.50 97 LYS A CA 1
ATOM 729 C C . LYS A 1 97 ? -1.484 -22.043 10.446 1.00 95.50 97 LYS A C 1
ATOM 731 O O . LYS A 1 97 ? -2.236 -22.664 11.190 1.00 95.50 97 LYS A O 1
ATOM 736 N N . ARG A 1 98 ? -0.579 -21.180 10.908 1.00 96.44 98 ARG A N 1
ATOM 737 C CA . ARG A 1 98 ? -0.307 -21.017 12.343 1.00 96.44 98 ARG A CA 1
ATOM 738 C C . ARG A 1 98 ? -1.390 -20.228 13.067 1.00 96.44 98 ARG A C 1
ATOM 740 O O . ARG A 1 98 ? -1.613 -20.463 14.249 1.00 96.44 98 ARG A O 1
ATOM 747 N N . CYS A 1 99 ? -2.056 -19.320 12.365 1.00 97.75 99 CYS A N 1
ATOM 748 C CA . CYS A 1 99 ? -3.099 -18.463 12.911 1.00 97.75 99 CYS A CA 1
ATOM 749 C C . CYS A 1 99 ? -4.508 -18.876 12.469 1.00 97.75 99 CYS A C 1
ATOM 751 O O . CYS A 1 99 ? -5.448 -18.132 12.732 1.00 97.75 99 CYS A O 1
ATOM 753 N N . ALA A 1 100 ? -4.688 -20.053 11.855 1.00 98.19 100 ALA A N 1
ATOM 754 C CA . ALA A 1 100 ? -5.995 -20.514 11.377 1.00 98.19 100 ALA A CA 1
ATOM 755 C C . ALA A 1 100 ? -7.126 -20.404 12.428 1.00 98.19 100 ALA A C 1
ATOM 757 O O . ALA A 1 100 ? -8.216 -19.970 12.060 1.00 98.19 100 ALA A O 1
ATOM 758 N N . PRO A 1 101 ? -6.909 -20.727 13.727 1.00 98.19 101 PRO A N 1
ATOM 759 C CA . PRO A 1 101 ? -7.940 -20.529 14.748 1.00 98.19 101 PRO A CA 1
ATOM 760 C C . PRO A 1 101 ? -8.349 -19.062 14.941 1.00 98.19 101 PRO A C 1
ATOM 762 O O . PRO A 1 101 ? -9.532 -18.792 15.100 1.00 98.19 101 PRO A O 1
ATOM 765 N N . ILE A 1 102 ? -7.398 -18.124 14.878 1.00 98.50 102 ILE A N 1
ATOM 766 C CA . ILE A 1 102 ? -7.667 -16.682 15.016 1.00 98.50 102 ILE A CA 1
ATOM 767 C C . ILE A 1 102 ? -8.405 -16.159 13.781 1.00 98.50 102 ILE A C 1
ATOM 769 O O . ILE A 1 102 ? -9.362 -15.405 13.894 1.00 98.50 102 ILE A O 1
ATOM 773 N N . LEU A 1 103 ? -7.993 -16.588 12.587 1.00 98.56 103 LEU A N 1
ATOM 774 C CA . LEU A 1 103 ? -8.687 -16.230 11.349 1.00 98.56 103 LEU A CA 1
ATOM 775 C C . LEU A 1 103 ? -10.150 -16.690 11.399 1.00 98.56 103 LEU A C 1
ATOM 777 O O . LEU A 1 103 ? -11.052 -15.900 11.130 1.00 98.56 103 LEU A O 1
ATOM 781 N N . ARG A 1 104 ? -10.401 -17.939 11.813 1.00 98.69 104 ARG A N 1
ATOM 782 C CA . ARG A 1 104 ? -11.768 -18.453 11.980 1.00 98.69 104 ARG A CA 1
ATOM 783 C C . ARG A 1 104 ? -12.552 -17.707 13.052 1.00 98.69 104 ARG A C 1
ATOM 785 O O . ARG A 1 104 ? -13.707 -17.396 12.796 1.00 98.69 104 ARG A O 1
ATOM 792 N N . SER A 1 105 ? -11.940 -17.340 14.181 1.00 98.38 105 SER A N 1
ATOM 793 C CA . SER A 1 105 ? -12.657 -16.599 15.228 1.00 98.38 105 SER A CA 1
ATOM 794 C C . SER A 1 105 ? -13.171 -15.240 14.748 1.00 98.38 105 SER A C 1
ATOM 796 O O . SER A 1 105 ? -14.207 -14.790 15.220 1.00 98.38 105 SER A O 1
ATOM 798 N N . VAL A 1 106 ? -12.494 -14.599 13.787 1.00 98.69 106 VAL A N 1
ATOM 799 C CA . VAL A 1 106 ? -12.974 -13.358 13.154 1.00 98.69 106 VAL A CA 1
ATOM 800 C C . VAL A 1 106 ? -14.271 -13.606 12.381 1.00 98.69 106 VAL A C 1
ATOM 802 O O . VAL A 1 106 ? -15.257 -12.900 12.590 1.00 98.69 106 VAL A O 1
ATOM 805 N N . ARG A 1 107 ? -14.299 -14.636 11.526 1.00 98.19 107 ARG A N 1
ATOM 806 C CA . ARG A 1 107 ? -15.510 -15.032 10.789 1.00 98.19 107 ARG A CA 1
ATOM 807 C C . ARG A 1 107 ? -16.627 -15.452 11.746 1.00 98.19 107 ARG A C 1
ATOM 809 O O . ARG A 1 107 ? -17.766 -15.030 11.576 1.00 98.19 107 ARG A O 1
ATOM 816 N N . ASP A 1 108 ? -16.303 -16.263 12.749 1.00 98.06 108 ASP A N 1
ATOM 817 C CA . ASP A 1 108 ? -17.275 -16.814 13.698 1.00 98.06 108 ASP A CA 1
ATOM 818 C C . ASP A 1 108 ? -17.881 -15.718 14.598 1.00 98.06 108 ASP A C 1
ATOM 820 O O . ASP A 1 108 ? -19.018 -15.844 15.044 1.00 98.06 108 ASP A O 1
ATOM 824 N N . ALA A 1 109 ? -17.169 -14.601 14.794 1.00 97.81 109 ALA A N 1
ATOM 825 C CA . ALA A 1 109 ? -17.687 -13.386 15.426 1.00 97.81 109 ALA A CA 1
ATOM 826 C C . ALA A 1 109 ? -18.561 -12.515 14.491 1.00 97.81 109 ALA A C 1
ATOM 828 O O . ALA A 1 109 ? -19.020 -11.448 14.893 1.00 97.81 109 ALA A O 1
ATOM 829 N N . GLY A 1 110 ? -18.811 -12.948 13.249 1.00 97.56 110 GLY A N 1
ATOM 830 C CA . GLY A 1 110 ? -19.694 -12.275 12.289 1.00 97.56 110 GLY A CA 1
ATOM 831 C C . GLY A 1 110 ? -19.026 -11.193 11.432 1.00 97.56 110 GLY A C 1
ATOM 832 O O . GLY A 1 110 ? -19.702 -10.516 10.646 1.00 97.56 110 GLY A O 1
ATOM 833 N N . PHE A 1 111 ? -17.707 -11.017 11.536 1.00 98.62 111 PHE A N 1
ATOM 834 C CA . PHE A 1 111 ? -16.968 -10.080 10.689 1.00 98.62 111 PHE A CA 1
ATOM 835 C C . PHE A 1 111 ? -16.776 -10.626 9.276 1.00 98.62 111 PHE A C 1
ATOM 837 O O . PHE A 1 111 ? -16.825 -11.830 9.031 1.00 98.62 111 PHE A O 1
ATOM 844 N N . GLU A 1 112 ? -16.592 -9.728 8.307 1.00 98.75 112 GLU A N 1
ATOM 845 C CA . GLU A 1 112 ? -16.251 -10.164 6.953 1.00 98.75 112 GLU A CA 1
ATOM 846 C C . GLU A 1 112 ? -14.800 -10.608 6.899 1.00 98.75 112 GLU A C 1
ATOM 848 O O . GLU A 1 112 ? -13.940 -9.967 7.502 1.00 98.75 112 GLU A O 1
ATOM 853 N N . VAL A 1 113 ? -14.527 -11.653 6.128 1.00 98.81 113 VAL A N 1
ATOM 854 C CA . VAL A 1 113 ? -13.174 -12.143 5.893 1.00 98.81 113 VAL A CA 1
ATOM 855 C C . VAL A 1 113 ? -12.894 -12.203 4.396 1.00 98.81 113 VAL A C 1
ATOM 857 O O . VAL A 1 113 ? -13.757 -12.572 3.597 1.00 98.81 113 VAL A O 1
ATOM 860 N N . GLY A 1 114 ? -11.679 -11.836 4.008 1.00 98.56 114 GLY A N 1
ATOM 861 C CA . GLY A 1 114 ? -11.237 -11.858 2.622 1.00 98.56 114 GLY A CA 1
ATOM 862 C C . GLY A 1 114 ? -9.730 -11.969 2.480 1.00 98.56 114 GLY A C 1
ATOM 863 O O . GLY A 1 114 ? -8.994 -12.185 3.448 1.00 98.56 114 GLY A O 1
ATOM 864 N N . ILE A 1 115 ? -9.275 -11.843 1.238 1.00 98.62 115 ILE A N 1
ATOM 865 C CA . ILE A 1 115 ? -7.865 -11.998 0.888 1.00 98.62 115 ILE A CA 1
ATOM 866 C C . ILE A 1 115 ? -7.206 -10.635 0.788 1.00 98.62 115 ILE A C 1
ATOM 868 O O . ILE A 1 115 ? -7.671 -9.768 0.051 1.00 98.62 115 ILE A O 1
ATOM 872 N N . HIS A 1 116 ? -6.078 -10.500 1.477 1.00 98.31 116 HIS A N 1
ATOM 873 C CA . HIS A 1 116 ? -5.152 -9.403 1.251 1.00 98.31 116 HIS A CA 1
ATOM 874 C C . HIS A 1 116 ? -4.080 -9.795 0.232 1.00 98.31 116 HIS A C 1
ATOM 876 O O . HIS A 1 116 ? -3.908 -9.146 -0.796 1.00 98.31 116 HIS A O 1
ATOM 882 N N . THR A 1 117 ? -3.365 -10.897 0.502 1.00 97.12 117 THR A N 1
ATOM 883 C CA . THR A 1 117 ? -2.327 -11.457 -0.380 1.00 97.12 117 THR A CA 1
ATOM 884 C C . THR A 1 117 ? -1.796 -12.802 0.146 1.00 97.12 117 THR A C 1
ATOM 886 O O . THR A 1 117 ? -2.145 -13.256 1.236 1.00 97.12 117 THR A O 1
ATOM 889 N N . TRP A 1 118 ? -0.927 -13.466 -0.619 1.00 97.88 118 TRP A N 1
ATOM 890 C CA . TRP A 1 118 ? -0.167 -14.626 -0.144 1.00 97.88 118 TRP A CA 1
ATOM 891 C C . TRP A 1 118 ? 1.046 -14.215 0.699 1.00 97.88 118 TRP A C 1
ATOM 893 O O . TRP A 1 118 ? 1.265 -14.758 1.774 1.00 97.88 118 TRP A O 1
ATOM 903 N N . ASP A 1 119 ? 1.843 -13.260 0.229 1.00 95.56 119 ASP A N 1
ATOM 904 C CA . ASP A 1 119 ? 3.076 -12.810 0.882 1.00 95.56 119 ASP A CA 1
ATOM 905 C C . ASP A 1 119 ? 3.159 -11.293 0.731 1.00 95.56 119 ASP A C 1
ATOM 907 O O . ASP A 1 119 ? 3.410 -10.789 -0.367 1.00 95.56 119 ASP A O 1
ATOM 911 N N . HIS A 1 120 ? 2.925 -10.579 1.835 1.00 90.50 120 HIS A N 1
ATOM 912 C CA . HIS A 1 120 ? 2.776 -9.125 1.842 1.00 90.50 120 HIS A CA 1
ATOM 913 C C . HIS A 1 120 ? 3.962 -8.405 1.198 1.00 90.50 120 HIS A C 1
ATOM 915 O O . HIS A 1 120 ? 3.788 -7.557 0.324 1.00 90.50 120 HIS A O 1
ATOM 921 N N . VAL A 1 121 ? 5.188 -8.789 1.566 1.00 83.81 121 VAL A N 1
ATOM 922 C CA . VAL A 1 121 ? 6.399 -8.131 1.056 1.00 83.81 121 VAL A CA 1
ATOM 923 C C . VAL A 1 121 ? 6.598 -8.422 -0.423 1.00 83.81 121 VAL A C 1
ATOM 925 O O . VAL A 1 121 ? 6.897 -7.511 -1.189 1.00 83.81 121 VAL A O 1
ATOM 928 N N . LYS A 1 122 ? 6.436 -9.679 -0.849 1.00 88.38 122 LYS A N 1
ATOM 929 C CA . LYS A 1 122 ? 6.619 -10.025 -2.265 1.00 88.38 122 LYS A CA 1
ATOM 930 C C . LYS A 1 122 ? 5.575 -9.381 -3.160 1.00 88.38 122 LYS A C 1
ATOM 932 O O . LYS A 1 122 ? 5.911 -9.001 -4.276 1.00 88.38 122 LYS A O 1
ATOM 937 N N . TRP A 1 123 ? 4.334 -9.289 -2.689 1.00 91.19 123 TRP A N 1
ATOM 938 C CA . TRP A 1 123 ? 3.272 -8.622 -3.425 1.00 91.19 123 TRP A CA 1
ATOM 939 C C . TRP A 1 123 ? 3.581 -7.144 -3.597 1.00 91.19 123 TRP A C 1
ATOM 941 O O . TRP A 1 123 ? 3.747 -6.692 -4.724 1.00 91.19 123 TRP A O 1
ATOM 951 N N . GLN A 1 124 ? 3.761 -6.426 -2.488 1.00 85.12 124 GLN A N 1
ATOM 952 C CA . GLN A 1 124 ? 3.982 -4.982 -2.499 1.00 85.12 124 GLN A CA 1
ATOM 953 C C . GLN A 1 124 ? 5.262 -4.567 -3.244 1.00 85.12 124 GLN A C 1
ATOM 955 O O . GLN A 1 124 ? 5.313 -3.483 -3.814 1.00 85.12 124 GLN A O 1
ATOM 960 N N . ASP A 1 125 ? 6.306 -5.399 -3.239 1.00 81.25 125 ASP A N 1
ATOM 961 C CA . ASP A 1 125 ? 7.560 -5.074 -3.927 1.00 81.25 125 ASP A CA 1
ATOM 962 C C . ASP A 1 125 ? 7.566 -5.506 -5.402 1.00 81.25 125 ASP A C 1
ATOM 964 O O . ASP A 1 125 ? 8.364 -4.989 -6.185 1.00 81.25 125 ASP A O 1
ATOM 968 N N . GLY A 1 126 ? 6.745 -6.493 -5.774 1.00 84.19 126 GLY A N 1
ATOM 969 C CA . GLY A 1 126 ? 6.899 -7.222 -7.034 1.00 84.19 126 GLY A CA 1
ATOM 970 C C . GLY A 1 126 ? 5.715 -7.154 -7.990 1.00 84.19 126 GLY A C 1
ATOM 971 O O . GLY A 1 126 ? 5.932 -7.233 -9.197 1.00 84.19 126 GLY A O 1
ATOM 972 N N . VAL A 1 127 ? 4.480 -7.005 -7.497 1.00 90.81 127 VAL A N 1
ATOM 973 C CA . VAL A 1 127 ? 3.273 -7.241 -8.310 1.00 90.81 127 VAL A CA 1
ATOM 974 C C . VAL A 1 127 ? 3.194 -6.335 -9.535 1.00 90.81 127 VAL A C 1
ATOM 976 O O . VAL A 1 127 ? 2.836 -6.805 -10.610 1.00 90.81 127 VAL A O 1
ATOM 979 N N . VAL A 1 128 ? 3.584 -5.066 -9.410 1.00 86.94 128 VAL A N 1
ATOM 980 C CA . VAL A 1 128 ? 3.489 -4.079 -10.499 1.00 86.94 128 VAL A CA 1
ATOM 981 C C . VAL A 1 128 ? 4.305 -4.505 -11.725 1.00 86.94 128 VAL A C 1
ATOM 983 O O . VAL A 1 128 ? 3.859 -4.321 -12.854 1.00 86.94 128 VAL A O 1
ATOM 986 N N . ALA A 1 129 ? 5.478 -5.106 -11.507 1.00 87.06 129 ALA A N 1
ATOM 987 C CA . ALA A 1 129 ? 6.378 -5.559 -12.568 1.00 87.06 129 ALA A CA 1
ATOM 988 C C . ALA A 1 129 ? 6.234 -7.057 -12.896 1.00 87.06 129 ALA A C 1
ATOM 990 O O . ALA A 1 129 ? 6.938 -7.558 -13.772 1.00 87.06 129 ALA A O 1
ATOM 991 N N . ALA A 1 130 ? 5.372 -7.781 -12.179 1.00 89.50 130 ALA A N 1
ATOM 992 C CA . ALA A 1 130 ? 5.225 -9.220 -12.336 1.00 89.50 130 ALA A CA 1
ATOM 993 C C . ALA A 1 130 ? 4.484 -9.597 -13.626 1.00 89.50 130 ALA A C 1
ATOM 995 O O . ALA A 1 130 ? 3.585 -8.882 -14.077 1.00 89.50 130 ALA A O 1
ATOM 996 N N . ASP A 1 131 ? 4.841 -10.758 -14.175 1.00 95.31 131 ASP A N 1
ATOM 997 C CA . ASP A 1 131 ? 4.141 -11.385 -15.293 1.00 95.31 131 ASP A CA 1
ATOM 998 C C . ASP A 1 131 ? 2.857 -12.114 -14.848 1.00 95.31 131 ASP A C 1
ATOM 1000 O O . ASP A 1 131 ? 2.546 -12.226 -13.657 1.00 95.31 131 ASP A O 1
ATOM 1004 N N . GLU A 1 132 ? 2.092 -12.618 -15.823 1.00 95.38 132 GLU A N 1
ATOM 1005 C CA . GLU A 1 132 ? 0.850 -13.352 -15.563 1.00 95.38 132 GLU A CA 1
ATOM 1006 C C . GLU A 1 132 ? 1.091 -14.563 -14.664 1.00 95.38 132 GLU A C 1
ATOM 1008 O O . GLU A 1 132 ? 0.432 -14.701 -13.636 1.00 95.38 132 GLU A O 1
ATOM 1013 N N . ALA A 1 133 ? 2.067 -15.409 -15.001 1.00 96.75 133 ALA A N 1
ATOM 1014 C CA . ALA A 1 133 ? 2.314 -16.663 -14.298 1.00 96.75 133 ALA A CA 1
ATOM 1015 C C . ALA A 1 133 ? 2.623 -16.441 -12.811 1.00 96.75 133 ALA A C 1
ATOM 1017 O O . ALA A 1 133 ? 2.096 -17.147 -11.944 1.00 96.75 133 ALA A O 1
ATOM 1018 N N . TRP A 1 134 ? 3.447 -15.442 -12.493 1.00 97.31 134 TRP A N 1
ATOM 1019 C CA . TRP A 1 134 ? 3.752 -15.090 -11.115 1.00 97.31 134 TRP A CA 1
ATOM 1020 C C . TRP A 1 134 ? 2.512 -14.585 -10.378 1.00 97.31 134 TRP A C 1
ATOM 1022 O O . TRP A 1 134 ? 2.238 -15.051 -9.266 1.00 97.31 134 TRP A O 1
ATOM 1032 N N . THR A 1 135 ? 1.750 -13.671 -10.986 1.00 96.88 135 THR A N 1
ATOM 1033 C CA . THR A 1 135 ? 0.558 -13.080 -10.365 1.00 96.88 135 THR A CA 1
ATOM 1034 C C . THR A 1 135 ? -0.524 -14.123 -10.125 1.00 96.88 135 THR A C 1
ATOM 1036 O O . THR A 1 135 ? -1.046 -14.218 -9.011 1.00 96.88 135 THR A O 1
ATOM 1039 N N . GLU A 1 136 ? -0.820 -14.953 -11.128 1.00 96.50 136 GLU A N 1
ATOM 1040 C CA . GLU A 1 136 ? -1.773 -16.055 -11.004 1.00 96.50 136 GLU A CA 1
ATOM 1041 C C . GLU A 1 136 ? -1.367 -16.999 -9.877 1.00 96.50 136 GLU A C 1
ATOM 1043 O O . GLU A 1 136 ? -2.198 -17.357 -9.042 1.00 96.50 136 GLU A O 1
ATOM 1048 N N . ARG A 1 137 ? -0.077 -17.339 -9.794 1.00 97.19 137 ARG A N 1
ATOM 1049 C CA . ARG A 1 137 ? 0.448 -18.203 -8.737 1.00 97.19 137 ARG A CA 1
ATOM 1050 C C . ARG A 1 137 ? 0.278 -17.592 -7.348 1.00 97.19 137 ARG A C 1
ATOM 1052 O O . ARG A 1 137 ? -0.117 -18.312 -6.435 1.00 97.19 137 ARG A O 1
ATOM 1059 N N . GLN A 1 138 ? 0.589 -16.308 -7.149 1.00 98.00 138 GLN A N 1
ATOM 1060 C CA . GLN A 1 138 ? 0.425 -15.677 -5.831 1.00 98.00 138 GLN A CA 1
ATOM 1061 C C . GLN A 1 138 ? -1.048 -15.640 -5.405 1.00 98.00 138 GLN A C 1
ATOM 1063 O O . GLN A 1 138 ? -1.361 -16.000 -4.271 1.00 98.00 138 GLN A O 1
ATOM 1068 N N . MET A 1 139 ? -1.955 -15.256 -6.306 1.00 98.12 139 MET A N 1
ATOM 1069 C CA . MET A 1 139 ? -3.385 -15.195 -5.989 1.00 98.12 139 MET A CA 1
ATOM 1070 C C . MET A 1 139 ? -3.989 -16.586 -5.775 1.00 98.12 139 MET A C 1
ATOM 1072 O O . MET A 1 139 ? -4.816 -16.756 -4.881 1.00 98.12 139 MET A O 1
ATOM 1076 N N . ALA A 1 140 ? -3.552 -17.593 -6.539 1.00 97.19 140 ALA A N 1
ATOM 1077 C CA . ALA A 1 140 ? -3.969 -18.979 -6.343 1.00 97.19 140 ALA A CA 1
ATOM 1078 C C . ALA A 1 140 ? -3.530 -19.509 -4.974 1.00 97.19 140 ALA A C 1
ATOM 1080 O O . ALA A 1 140 ? -4.361 -20.032 -4.244 1.00 97.19 140 ALA A O 1
ATOM 1081 N N . LEU A 1 141 ? -2.271 -19.290 -4.575 1.00 98.12 141 LEU A N 1
ATOM 1082 C CA . LEU A 1 141 ? -1.786 -19.695 -3.251 1.00 98.12 141 LEU A CA 1
ATOM 1083 C C . LEU A 1 141 ? -2.584 -19.043 -2.115 1.00 98.12 141 LEU A C 1
ATOM 1085 O O . LEU A 1 141 ? -2.934 -19.715 -1.144 1.00 98.12 141 LEU A O 1
ATOM 1089 N N . ALA A 1 142 ? -2.895 -17.748 -2.239 1.00 98.19 142 ALA A N 1
ATOM 1090 C CA . ALA A 1 142 ? -3.735 -17.051 -1.271 1.00 98.19 142 ALA A CA 1
ATOM 1091 C C . ALA A 1 142 ? -5.142 -17.660 -1.209 1.00 98.19 142 ALA A C 1
ATOM 1093 O O . ALA A 1 142 ? -5.619 -17.980 -0.123 1.00 98.19 142 ALA A O 1
ATOM 1094 N N . ARG A 1 143 ? -5.787 -17.883 -2.362 1.00 97.94 143 ARG A N 1
ATOM 1095 C CA . ARG A 1 143 ? -7.120 -18.498 -2.431 1.00 97.94 143 ARG A CA 1
ATOM 109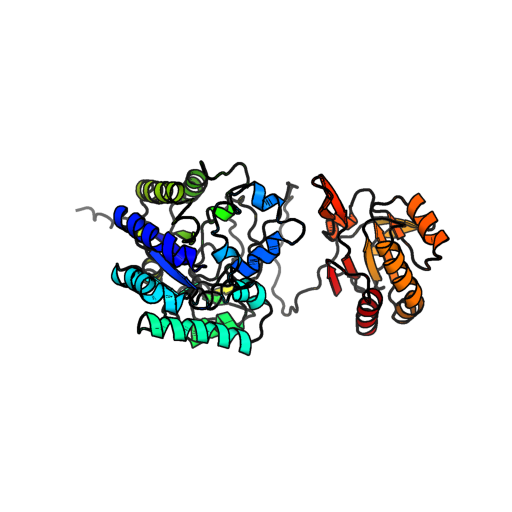6 C C . ARG A 1 143 ? -7.135 -19.902 -1.849 1.00 97.94 143 ARG A C 1
ATOM 1098 O O . ARG A 1 143 ? -8.005 -20.217 -1.046 1.00 97.94 143 ARG A O 1
ATOM 1105 N N . ASP A 1 144 ? -6.186 -20.741 -2.235 1.00 98.12 144 ASP A N 1
ATOM 1106 C CA . ASP A 1 144 ? -6.150 -22.131 -1.795 1.00 98.12 144 ASP A CA 1
ATOM 1107 C C . ASP A 1 144 ? -5.969 -22.194 -0.274 1.00 98.12 144 ASP A C 1
ATOM 1109 O O . ASP A 1 144 ? -6.691 -22.923 0.404 1.00 98.12 144 ASP A O 1
ATOM 1113 N N . ARG A 1 145 ? -5.127 -21.324 0.300 1.00 98.44 145 ARG A N 1
ATOM 1114 C CA . ARG A 1 145 ? -5.036 -21.203 1.756 1.00 98.44 145 ARG A CA 1
ATOM 1115 C C . ARG A 1 145 ? -6.296 -20.642 2.401 1.00 98.44 145 ARG A C 1
ATOM 1117 O O . ARG A 1 145 ? -6.661 -21.084 3.487 1.00 98.44 145 ARG A O 1
ATOM 1124 N N . PHE A 1 146 ? -6.953 -19.671 1.782 1.00 98.62 146 PHE A N 1
ATOM 1125 C CA . PHE A 1 146 ? -8.220 -19.160 2.294 1.00 98.62 146 PHE A CA 1
ATOM 1126 C C . PHE A 1 146 ? -9.239 -20.304 2.422 1.00 98.62 146 PHE A C 1
ATOM 1128 O O . PHE A 1 146 ? -9.823 -20.495 3.487 1.00 98.62 146 PHE A O 1
ATOM 1135 N N . ARG A 1 147 ? -9.355 -21.141 1.384 1.00 98.44 147 ARG A N 1
ATOM 1136 C CA . ARG A 1 147 ? -10.219 -22.330 1.377 1.00 98.44 147 ARG A CA 1
ATOM 1137 C C . ARG A 1 147 ? -9.815 -23.343 2.446 1.00 98.44 147 ARG A C 1
ATOM 1139 O O . ARG A 1 147 ? -10.686 -23.865 3.132 1.00 98.44 147 ARG A O 1
ATOM 1146 N N . GLU A 1 148 ? -8.518 -23.587 2.640 1.00 98.31 148 GLU A N 1
ATOM 1147 C CA . GLU A 1 148 ? -8.023 -24.450 3.726 1.00 98.31 148 GLU A CA 1
ATOM 1148 C C . GLU A 1 148 ? -8.434 -23.938 5.120 1.00 98.31 148 GLU A C 1
ATOM 1150 O O . GLU A 1 148 ? -8.745 -24.733 6.005 1.00 98.31 148 GLU A O 1
ATOM 1155 N N . VAL A 1 149 ? -8.422 -22.619 5.343 1.00 98.44 149 VAL A N 1
ATOM 1156 C CA . VAL A 1 149 ? -8.708 -22.023 6.661 1.00 98.44 149 VAL A CA 1
ATOM 1157 C C . VAL A 1 149 ? -10.204 -21.928 6.942 1.00 98.44 149 VAL A C 1
ATOM 1159 O O . VAL A 1 149 ? -10.627 -22.252 8.058 1.00 98.44 149 VAL A O 1
ATOM 1162 N N . PHE A 1 150 ? -10.979 -21.465 5.958 1.00 98.19 150 PHE A N 1
ATOM 1163 C CA . PHE A 1 150 ? -12.382 -21.081 6.119 1.00 98.19 150 PHE A CA 1
ATOM 1164 C C . PHE A 1 150 ? -13.378 -22.083 5.529 1.00 98.19 150 PHE A C 1
ATOM 1166 O O . PHE A 1 150 ? -14.558 -22.007 5.862 1.00 98.19 150 PHE A O 1
ATOM 1173 N N . ALA A 1 151 ? -12.925 -23.037 4.710 1.00 97.44 151 ALA A N 1
ATOM 1174 C CA . ALA A 1 151 ? -13.777 -23.983 3.984 1.00 97.44 151 ALA A CA 1
ATOM 1175 C C . ALA A 1 151 ? -14.829 -23.310 3.074 1.00 97.44 151 ALA A C 1
ATOM 1177 O O . ALA A 1 151 ? -15.871 -23.893 2.784 1.00 97.44 151 ALA A O 1
ATOM 1178 N N . GLU A 1 152 ? -14.546 -22.096 2.598 1.00 95.62 152 GLU A N 1
ATOM 1179 C CA . GLU A 1 152 ? -15.389 -21.334 1.674 1.00 95.62 152 GLU A CA 1
ATOM 1180 C C . GLU A 1 152 ? -14.531 -20.581 0.644 1.00 95.62 152 GLU A C 1
ATOM 1182 O O . GLU A 1 152 ? -13.316 -20.442 0.814 1.00 95.62 152 GLU A O 1
ATOM 1187 N N . GLU A 1 153 ? -15.153 -20.111 -0.439 1.00 96.38 153 GLU A N 1
ATOM 1188 C CA . GLU A 1 153 ? -14.478 -19.259 -1.424 1.00 96.38 153 GLU A CA 1
ATOM 1189 C C . GLU A 1 153 ? -14.401 -17.804 -0.931 1.00 96.38 153 GLU A C 1
ATOM 1191 O O . GLU A 1 153 ? -15.372 -17.290 -0.362 1.00 96.38 153 GLU A O 1
ATOM 1196 N N . PRO A 1 154 ? -13.275 -17.108 -1.163 1.00 96.69 154 PRO A N 1
ATOM 1197 C CA . PRO A 1 154 ? -13.133 -15.711 -0.783 1.00 96.69 154 PRO A CA 1
ATOM 1198 C C . PRO A 1 154 ? -14.031 -14.823 -1.651 1.00 96.69 154 PRO A C 1
ATOM 1200 O O . PRO A 1 154 ? -14.000 -14.890 -2.878 1.00 96.69 154 PRO A O 1
ATOM 1203 N N . LYS A 1 155 ? -14.809 -13.946 -1.011 1.00 97.38 155 LYS A N 1
ATOM 1204 C CA . LYS A 1 155 ? -15.730 -13.033 -1.713 1.00 97.38 155 LYS A CA 1
ATOM 1205 C C . LYS A 1 155 ? -15.139 -11.654 -1.974 1.00 97.38 155 LYS A C 1
ATOM 1207 O O . LYS A 1 155 ? -15.546 -11.004 -2.932 1.00 97.38 155 LYS A O 1
ATOM 1212 N N . VAL A 1 156 ? -14.181 -11.225 -1.155 1.00 98.31 156 VAL A N 1
ATOM 1213 C CA . VAL A 1 156 ? -13.574 -9.891 -1.221 1.00 98.31 156 VAL A CA 1
ATOM 1214 C C . VAL A 1 156 ? -12.051 -9.969 -1.262 1.00 98.31 156 VAL A C 1
ATOM 1216 O O . VAL A 1 156 ? -11.430 -10.793 -0.580 1.00 98.31 156 VAL A O 1
ATOM 1219 N N . HIS A 1 157 ? -11.463 -9.105 -2.085 1.00 98.50 157 HIS A N 1
ATOM 1220 C CA . HIS A 1 157 ? -10.023 -8.895 -2.200 1.00 98.50 157 HIS A CA 1
ATOM 1221 C C . HIS A 1 157 ? -9.669 -7.454 -1.814 1.00 98.50 157 HIS A C 1
ATOM 1223 O O . HIS A 1 157 ? -10.443 -6.534 -2.073 1.00 98.50 157 HIS A O 1
ATOM 1229 N N . GLY A 1 158 ? -8.504 -7.231 -1.222 1.00 97.38 158 GLY A N 1
ATOM 1230 C CA . GLY A 1 158 ? -7.929 -5.893 -1.118 1.00 97.38 158 GLY A CA 1
ATOM 1231 C C . GLY A 1 158 ? -6.417 -5.985 -1.064 1.00 97.38 158 GLY A C 1
ATOM 1232 O O . GLY A 1 158 ? -5.877 -6.498 -0.098 1.00 97.38 158 GLY A O 1
ATOM 1233 N N . ALA A 1 159 ? -5.749 -5.517 -2.106 1.00 94.88 159 ALA A N 1
ATOM 1234 C CA . ALA A 1 159 ? -4.336 -5.754 -2.345 1.00 94.88 159 ALA A CA 1
ATOM 1235 C C . ALA A 1 159 ? -3.408 -5.033 -1.360 1.00 94.88 159 ALA A C 1
ATOM 1237 O O . ALA A 1 159 ? -3.623 -3.865 -1.018 1.00 94.88 159 ALA A O 1
ATOM 1238 N N . ALA A 1 160 ? -2.294 -5.690 -1.023 1.00 89.31 160 ALA A N 1
ATOM 1239 C CA . ALA A 1 160 ? -1.211 -5.077 -0.260 1.00 89.31 160 ALA A CA 1
ATOM 1240 C C . ALA A 1 160 ? -0.679 -3.812 -0.940 1.00 89.31 160 ALA A C 1
ATOM 1242 O O . ALA A 1 160 ? -0.302 -3.813 -2.116 1.00 89.31 160 ALA A O 1
ATOM 1243 N N . GLY A 1 161 ? -0.673 -2.717 -0.177 1.00 85.81 161 GLY A N 1
ATOM 1244 C CA . GLY A 1 161 ? -0.265 -1.392 -0.639 1.00 85.81 161 GLY A CA 1
ATOM 1245 C C . GLY A 1 161 ? -1.147 -0.782 -1.732 1.00 85.81 161 GLY A C 1
ATOM 1246 O O . GLY A 1 161 ? -0.676 0.141 -2.393 1.00 85.81 161 GLY A O 1
ATOM 1247 N N . TRP A 1 162 ? -2.370 -1.291 -1.943 1.00 91.88 162 TRP A N 1
ATOM 1248 C CA . TRP A 1 162 ? -3.240 -0.937 -3.077 1.00 91.88 162 TRP A CA 1
ATOM 1249 C C . TRP A 1 162 ? -2.571 -1.154 -4.445 1.00 91.88 162 TRP A C 1
ATOM 1251 O O . TRP A 1 162 ? -2.858 -0.445 -5.406 1.00 91.88 162 TRP A O 1
ATOM 1261 N N . GLN A 1 163 ? -1.647 -2.118 -4.537 1.00 89.25 163 GLN A N 1
ATOM 1262 C CA . GLN A 1 163 ? -0.894 -2.378 -5.762 1.00 89.25 163 GLN A CA 1
ATOM 1263 C C . GLN A 1 163 ? -1.441 -3.577 -6.525 1.00 89.25 163 GLN A C 1
ATOM 1265 O O . GLN A 1 163 ? -1.580 -4.675 -5.984 1.00 89.25 163 GLN A O 1
ATOM 1270 N N . MET A 1 164 ? -1.672 -3.367 -7.817 1.00 92.44 164 MET A N 1
ATOM 1271 C CA . MET A 1 164 ? -2.204 -4.359 -8.744 1.00 92.44 164 MET A CA 1
ATOM 1272 C C . MET A 1 164 ? -1.528 -4.198 -10.106 1.00 92.44 164 MET A C 1
ATOM 1274 O O . MET A 1 164 ? -1.199 -3.088 -10.511 1.00 92.44 164 MET A O 1
ATOM 1278 N N . ASN A 1 165 ? -1.376 -5.295 -10.844 1.00 92.38 165 ASN A N 1
ATOM 1279 C CA . ASN A 1 165 ? -1.081 -5.258 -12.277 1.00 92.38 165 ASN A CA 1
ATOM 1280 C C . ASN A 1 165 ? -2.317 -5.698 -13.083 1.00 92.38 165 ASN A C 1
ATOM 1282 O O . ASN A 1 165 ? -3.323 -6.144 -12.522 1.00 92.38 165 ASN A O 1
ATOM 1286 N N . VAL A 1 166 ? -2.242 -5.609 -14.415 1.00 91.38 166 VAL A N 1
ATOM 1287 C CA . VAL A 1 166 ? -3.336 -6.035 -15.310 1.00 91.38 166 VAL A CA 1
ATOM 1288 C C . VAL A 1 166 ? -3.759 -7.487 -15.064 1.00 91.38 166 VAL A C 1
ATOM 1290 O O . VAL A 1 166 ? -4.946 -7.810 -15.093 1.00 91.38 166 VAL A O 1
ATOM 1293 N N . HIS A 1 167 ? -2.800 -8.365 -14.768 1.00 95.31 167 HIS A N 1
ATOM 1294 C CA . HIS A 1 167 ? -3.063 -9.777 -14.515 1.00 95.31 167 HIS A CA 1
ATOM 1295 C C . HIS A 1 167 ? -3.863 -9.967 -13.225 1.00 95.31 167 HIS A C 1
ATOM 1297 O O . HIS A 1 167 ? -4.821 -10.734 -13.215 1.00 95.31 167 HIS A O 1
ATOM 1303 N N . ALA A 1 168 ? -3.545 -9.226 -12.164 1.00 95.88 168 ALA A N 1
ATOM 1304 C CA . ALA A 1 168 ? -4.239 -9.304 -10.885 1.00 95.88 168 ALA A CA 1
ATOM 1305 C C . ALA A 1 168 ? -5.696 -8.853 -11.030 1.00 95.88 168 ALA A C 1
ATOM 1307 O O . ALA A 1 168 ? -6.598 -9.558 -10.584 1.00 95.88 168 ALA A O 1
ATOM 1308 N N . TYR A 1 169 ? -5.942 -7.754 -11.753 1.00 94.75 169 TYR A N 1
ATOM 1309 C CA . TYR A 1 169 ? -7.300 -7.320 -12.085 1.00 94.75 169 TYR A CA 1
ATOM 1310 C C . TYR A 1 169 ? -8.071 -8.379 -12.887 1.00 94.75 169 TYR A C 1
ATOM 1312 O O . TYR A 1 169 ? -9.200 -8.722 -12.550 1.00 94.75 169 TYR A O 1
ATOM 1320 N N . ARG A 1 170 ? -7.458 -8.996 -13.903 1.00 93.19 170 ARG A N 1
ATOM 1321 C CA . ARG A 1 170 ? -8.087 -10.120 -14.622 1.00 93.19 170 ARG A CA 1
ATOM 1322 C C . ARG A 1 170 ? -8.369 -11.312 -13.716 1.00 93.19 170 ARG A C 1
ATOM 1324 O O . ARG A 1 170 ? -9.332 -12.047 -13.932 1.00 93.19 170 ARG A O 1
ATOM 1331 N N . ARG A 1 171 ? -7.525 -11.548 -12.716 1.00 94.88 171 ARG A N 1
ATOM 1332 C CA . ARG A 1 171 ? -7.719 -12.641 -11.769 1.00 94.88 171 ARG A CA 1
ATOM 1333 C C . ARG A 1 171 ? -8.833 -12.377 -10.780 1.00 94.88 171 ARG A C 1
ATOM 1335 O O . ARG A 1 171 ? -9.472 -13.358 -10.414 1.00 94.88 171 ARG A O 1
ATOM 1342 N N . THR A 1 172 ? -9.130 -11.133 -10.404 1.00 94.75 172 THR A N 1
ATOM 1343 C CA . THR A 1 172 ? -10.247 -10.885 -9.482 1.00 94.75 172 THR A CA 1
ATOM 1344 C C . THR A 1 172 ? -11.575 -11.381 -10.070 1.00 94.75 172 THR A C 1
ATOM 1346 O O . THR A 1 172 ? -12.307 -12.110 -9.405 1.00 94.75 172 THR A O 1
ATOM 1349 N N . GLN A 1 173 ? -11.830 -11.121 -11.357 1.00 89.62 173 GLN A N 1
ATOM 1350 C CA . GLN A 1 173 ? -13.005 -11.661 -12.056 1.00 89.62 173 GLN A CA 1
ATOM 1351 C C . GLN A 1 173 ? -12.939 -13.188 -12.255 1.00 89.62 173 GLN A C 1
ATOM 1353 O O . GLN A 1 173 ? -13.909 -13.884 -11.970 1.00 89.62 173 GLN A O 1
ATOM 1358 N N . ARG A 1 174 ? -11.794 -13.746 -12.689 1.00 90.69 174 ARG A N 1
ATOM 1359 C CA . ARG A 1 174 ? -11.652 -15.199 -12.946 1.00 90.69 174 ARG A CA 1
ATOM 1360 C C . ARG A 1 174 ? -11.781 -16.042 -11.675 1.00 90.69 174 ARG A C 1
ATOM 1362 O O . ARG A 1 174 ? -12.151 -17.208 -11.753 1.00 90.69 174 ARG A O 1
ATOM 1369 N N . LEU A 1 175 ? -11.407 -15.482 -10.526 1.00 90.56 175 LEU A N 1
ATOM 1370 C CA . LEU A 1 175 ? -11.498 -16.143 -9.224 1.00 90.56 175 LEU A CA 1
ATOM 1371 C C . LEU A 1 175 ? -12.860 -15.938 -8.546 1.00 90.56 175 LEU A C 1
ATOM 1373 O O . LEU A 1 175 ? -13.075 -16.516 -7.489 1.00 90.56 175 LEU A O 1
ATOM 1377 N N . GLY A 1 176 ? -13.771 -15.170 -9.154 1.00 90.25 176 GLY A N 1
ATOM 1378 C CA . GLY A 1 176 ? -15.134 -14.998 -8.654 1.00 90.25 176 GLY A CA 1
ATOM 1379 C C . GLY A 1 176 ? -15.251 -14.085 -7.434 1.00 90.25 176 GLY A C 1
ATOM 1380 O O . GLY A 1 176 ? -16.208 -14.223 -6.676 1.00 90.25 176 GLY A O 1
ATOM 1381 N N . PHE A 1 177 ? -14.307 -13.157 -7.232 1.00 96.62 177 PHE A N 1
ATOM 1382 C CA . PHE A 1 177 ? -14.484 -12.124 -6.212 1.00 96.62 177 PHE A CA 1
ATOM 1383 C C . PHE A 1 177 ? -15.707 -11.268 -6.559 1.00 96.62 177 PHE A C 1
ATOM 1385 O O . PHE A 1 177 ? -15.888 -10.859 -7.706 1.00 96.62 177 PHE A O 1
ATOM 1392 N N . VAL A 1 178 ? -16.536 -11.000 -5.553 1.00 96.75 178 VAL A N 1
ATOM 1393 C CA . VAL A 1 178 ? -17.787 -10.247 -5.688 1.00 96.75 178 VAL A CA 1
ATOM 1394 C C . VAL A 1 178 ? -17.497 -8.756 -5.845 1.00 96.75 178 VAL A C 1
ATOM 1396 O O . VAL A 1 178 ? -18.128 -8.080 -6.652 1.00 96.75 178 VAL A O 1
ATOM 1399 N N . TYR A 1 179 ? -16.525 -8.258 -5.085 1.00 97.88 179 TYR A N 1
ATOM 1400 C CA . TYR A 1 179 ? -15.964 -6.917 -5.200 1.00 97.88 179 TYR A CA 1
ATOM 1401 C C . TYR A 1 179 ? -14.553 -6.907 -4.609 1.00 97.88 179 TYR A C 1
ATOM 1403 O O . TYR A 1 179 ? -14.119 -7.865 -3.959 1.00 97.88 179 TYR A O 1
ATOM 1411 N N . ALA A 1 180 ? -13.835 -5.809 -4.807 1.00 97.88 180 ALA A N 1
ATOM 1412 C CA . ALA A 1 180 ? -12.523 -5.621 -4.222 1.00 97.88 180 ALA A CA 1
ATOM 1413 C C . ALA A 1 180 ? -12.291 -4.183 -3.746 1.00 97.88 180 ALA A C 1
ATOM 1415 O O . ALA A 1 180 ? -13.047 -3.271 -4.063 1.00 97.88 180 ALA A O 1
ATOM 1416 N N . SER A 1 181 ? -11.258 -3.983 -2.936 1.00 97.31 181 SER A N 1
ATOM 1417 C CA . SER A 1 181 ? -10.859 -2.691 -2.372 1.00 97.31 181 SER A CA 1
ATOM 1418 C C . SER A 1 181 ? -9.353 -2.499 -2.556 1.00 97.31 181 SER A C 1
ATOM 1420 O O . SER A 1 181 ? -8.584 -2.367 -1.600 1.00 97.31 181 SER A O 1
ATOM 1422 N N . ASP A 1 182 ? -8.922 -2.544 -3.816 1.00 96.12 182 ASP A N 1
ATOM 1423 C CA . ASP A 1 182 ? -7.513 -2.524 -4.230 1.00 96.12 182 ASP A CA 1
ATOM 1424 C C . ASP A 1 182 ? -7.019 -1.127 -4.594 1.00 96.12 182 ASP A C 1
ATOM 1426 O O . ASP A 1 182 ? -5.874 -0.965 -4.996 1.00 96.12 182 ASP A O 1
ATOM 1430 N N . THR A 1 183 ? -7.879 -0.115 -4.494 1.00 93.75 183 THR A N 1
ATOM 1431 C CA . THR A 1 183 ? -7.623 1.226 -5.026 1.00 93.75 183 THR A CA 1
ATOM 1432 C C . THR A 1 183 ? -7.918 2.321 -4.009 1.00 93.75 183 THR A C 1
ATOM 1434 O O . THR A 1 183 ? -8.626 2.124 -3.015 1.00 93.75 183 THR A O 1
ATOM 1437 N N . ARG A 1 184 ? -7.383 3.513 -4.286 1.00 90.62 184 ARG A N 1
ATOM 1438 C CA . ARG A 1 184 ? -7.752 4.766 -3.623 1.00 90.62 184 ARG A CA 1
ATOM 1439 C C . ARG A 1 184 ? -8.672 5.564 -4.527 1.00 90.62 184 ARG A C 1
ATOM 1441 O O . ARG A 1 184 ? -8.425 5.664 -5.726 1.00 90.62 184 ARG A O 1
ATOM 1448 N N . GLY A 1 185 ? -9.702 6.173 -3.954 1.00 89.69 185 GLY A N 1
ATOM 1449 C CA . GLY A 1 185 ? -10.740 6.838 -4.734 1.00 89.69 185 GLY A CA 1
ATOM 1450 C C . GLY A 1 185 ? -11.793 7.490 -3.853 1.00 89.69 185 GLY A C 1
ATOM 1451 O O . GLY A 1 185 ? -11.628 7.598 -2.643 1.00 89.69 185 GLY A O 1
ATOM 1452 N N . THR A 1 186 ? -12.877 7.957 -4.464 1.00 89.38 186 THR A N 1
ATOM 1453 C CA . THR A 1 186 ? -13.925 8.715 -3.756 1.00 89.38 186 THR A CA 1
ATOM 1454 C C . THR A 1 186 ? -15.286 8.034 -3.750 1.00 89.38 186 THR A C 1
ATOM 1456 O O . THR A 1 186 ? -16.147 8.453 -2.986 1.00 89.38 186 THR A O 1
ATOM 1459 N N . HIS A 1 187 ? -15.494 7.023 -4.593 1.00 90.81 187 HIS A N 1
ATOM 1460 C CA . HIS A 1 187 ? -16.765 6.315 -4.730 1.00 90.81 187 HIS A CA 1
ATOM 1461 C C . HIS A 1 187 ? -16.567 4.956 -5.422 1.00 90.81 187 HIS A C 1
ATOM 1463 O O . HIS A 1 187 ? -15.556 4.784 -6.107 1.00 90.81 187 HIS A O 1
ATOM 1469 N N . PRO A 1 188 ? -17.505 4.004 -5.267 1.00 95.50 188 PRO A N 1
ATOM 1470 C CA . PRO A 1 188 ? -17.449 2.711 -5.943 1.00 95.50 188 PRO A CA 1
ATOM 1471 C C . PRO A 1 188 ? -17.533 2.810 -7.470 1.00 95.50 188 PRO A C 1
ATOM 1473 O O . PRO A 1 188 ? -18.204 3.695 -8.006 1.00 95.50 188 PRO A O 1
ATOM 1476 N N . PHE A 1 189 ? -16.865 1.892 -8.169 1.00 95.50 189 PHE A N 1
ATOM 1477 C CA . PHE A 1 189 ? -16.773 1.905 -9.632 1.00 95.50 189 PHE A CA 1
ATOM 1478 C C . PHE A 1 189 ? -16.424 0.536 -10.217 1.00 95.50 189 PHE A C 1
ATOM 1480 O O . PHE A 1 189 ? -15.946 -0.349 -9.511 1.00 95.50 189 PHE A O 1
ATOM 1487 N N . VAL A 1 190 ? -16.609 0.372 -11.524 1.00 95.38 190 VAL A N 1
ATOM 1488 C CA . VAL A 1 190 ? -16.083 -0.772 -12.279 1.00 95.38 190 VAL A CA 1
ATOM 1489 C C . VAL A 1 190 ? -14.734 -0.372 -12.890 1.00 95.38 190 VAL A C 1
ATOM 1491 O O . VAL A 1 190 ? -14.670 0.597 -13.657 1.00 95.38 190 VAL A O 1
ATOM 1494 N N . PRO A 1 191 ? -13.635 -1.062 -12.542 1.00 94.19 191 PRO A N 1
ATOM 1495 C CA . PRO A 1 191 ? -12.309 -0.691 -13.006 1.00 94.19 191 PRO A CA 1
ATOM 1496 C C . PRO A 1 191 ? -12.119 -0.961 -14.500 1.00 94.19 191 PRO A C 1
ATOM 1498 O O . PRO A 1 191 ? -12.423 -2.035 -15.015 1.00 94.19 191 PRO A O 1
ATOM 1501 N N . VAL A 1 192 ? -11.531 0.020 -15.179 1.00 90.44 192 VAL A N 1
ATOM 1502 C CA . VAL A 1 192 ? -11.002 -0.092 -16.535 1.00 90.44 192 VAL A CA 1
ATOM 1503 C C . VAL A 1 192 ? -9.485 -0.003 -16.448 1.00 90.44 192 VAL A C 1
ATOM 1505 O O . VAL A 1 192 ? -8.935 1.022 -16.048 1.00 90.44 192 VAL A O 1
ATOM 1508 N N . HIS A 1 193 ? -8.781 -1.063 -16.821 1.00 82.81 193 HIS A N 1
ATOM 1509 C CA . HI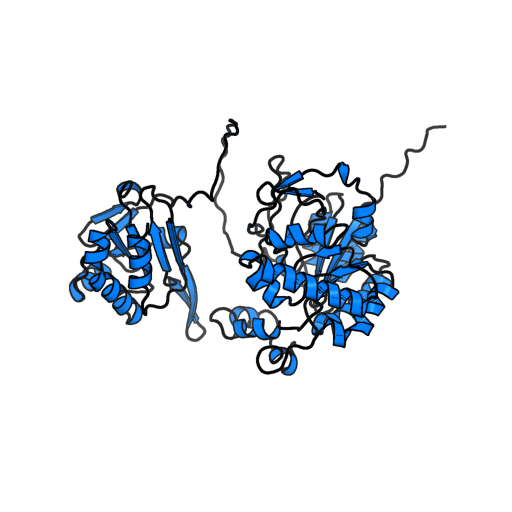S A 1 193 ? -7.322 -1.087 -16.798 1.00 82.81 193 HIS A CA 1
ATOM 1510 C C . HIS A 1 193 ? -6.801 -1.367 -18.204 1.00 82.81 193 HIS A C 1
ATOM 1512 O O . HIS A 1 193 ? -7.083 -2.413 -18.775 1.00 82.81 193 HIS A O 1
ATOM 1518 N N . ARG A 1 194 ? -6.052 -0.421 -18.788 1.00 82.06 194 ARG A N 1
ATOM 1519 C CA . ARG A 1 194 ? -5.547 -0.511 -20.176 1.00 82.06 194 ARG A CA 1
ATOM 1520 C C . ARG A 1 194 ? -6.649 -0.851 -21.198 1.00 82.06 194 ARG A C 1
ATOM 1522 O O . ARG A 1 194 ? -6.488 -1.749 -22.014 1.00 82.06 194 ARG A O 1
ATOM 1529 N N . ALA A 1 195 ? -7.761 -0.115 -21.124 1.00 83.69 195 ALA A N 1
ATOM 1530 C CA . ALA A 1 195 ? -8.967 -0.289 -21.947 1.00 83.69 195 ALA A CA 1
ATOM 1531 C C . ALA A 1 195 ? -9.714 -1.627 -21.768 1.00 83.69 195 ALA A C 1
ATOM 1533 O O . ALA A 1 195 ? -10.687 -1.882 -22.472 1.00 83.69 195 ALA A O 1
ATOM 1534 N N . GLU A 1 196 ? -9.320 -2.452 -20.800 1.00 87.44 196 GLU A N 1
ATOM 1535 C CA . GLU A 1 196 ? -10.061 -3.650 -20.422 1.00 87.44 196 GLU A CA 1
ATOM 1536 C C . GLU A 1 196 ? -10.980 -3.352 -19.240 1.00 87.44 196 GLU A C 1
ATOM 1538 O O . GLU A 1 196 ? -10.526 -2.881 -18.196 1.00 87.44 196 GLU A O 1
ATOM 1543 N N . ILE A 1 197 ? -12.272 -3.635 -19.408 1.00 91.75 197 ILE A N 1
ATOM 1544 C CA . ILE A 1 197 ? -13.251 -3.588 -18.321 1.00 91.75 197 ILE A CA 1
ATOM 1545 C C . ILE A 1 197 ? -13.069 -4.842 -17.470 1.00 91.75 197 ILE A C 1
ATOM 1547 O O . ILE A 1 197 ? -13.155 -5.963 -17.970 1.00 91.75 197 ILE A O 1
ATOM 1551 N N . VAL A 1 198 ? -12.843 -4.648 -16.176 1.00 92.19 198 VAL A N 1
ATOM 1552 C CA . VAL A 1 198 ? -12.712 -5.725 -15.198 1.00 92.19 198 VAL A CA 1
ATOM 1553 C C . VAL A 1 198 ? -13.980 -5.734 -14.360 1.00 92.19 198 VAL A C 1
ATOM 1555 O O . VAL A 1 198 ? -14.254 -4.797 -13.618 1.00 92.19 198 VAL A O 1
ATOM 1558 N N . SER A 1 199 ? -14.767 -6.802 -14.493 1.00 91.19 199 SER A N 1
ATOM 1559 C CA . SER A 1 199 ? -16.147 -6.830 -13.980 1.00 91.19 199 SER A CA 1
ATOM 1560 C C . SER A 1 199 ? -16.249 -6.834 -12.452 1.00 91.19 199 SER A C 1
ATOM 1562 O O . SER A 1 199 ? -17.319 -6.557 -11.926 1.00 91.19 199 SER A O 1
ATOM 1564 N N . CYS A 1 200 ? -15.160 -7.153 -11.744 1.00 95.25 200 CYS A N 1
ATOM 1565 C CA . CYS A 1 200 ? -15.099 -7.102 -10.284 1.00 95.25 200 CYS A CA 1
ATOM 1566 C C . CYS A 1 200 ? -15.043 -5.633 -9.816 1.00 95.25 200 CYS A C 1
ATOM 1568 O O . CYS A 1 200 ? -14.013 -4.979 -10.028 1.00 95.25 200 CYS A O 1
ATOM 1570 N N . PRO A 1 201 ? -16.114 -5.095 -9.199 1.00 96.31 201 PRO A N 1
ATOM 1571 C CA . PRO A 1 201 ? -16.173 -3.687 -8.831 1.00 96.31 201 PRO A CA 1
ATOM 1572 C C . PRO A 1 201 ? -15.186 -3.336 -7.719 1.00 96.31 201 PRO A C 1
ATOM 1574 O O . PRO A 1 201 ? -14.866 -4.157 -6.861 1.00 96.31 201 PRO A O 1
ATOM 1577 N N . GLN A 1 202 ? -14.747 -2.084 -7.708 1.00 97.19 202 GLN A N 1
ATOM 1578 C CA . GLN A 1 202 ? -13.890 -1.514 -6.680 1.00 97.19 202 GLN A CA 1
ATOM 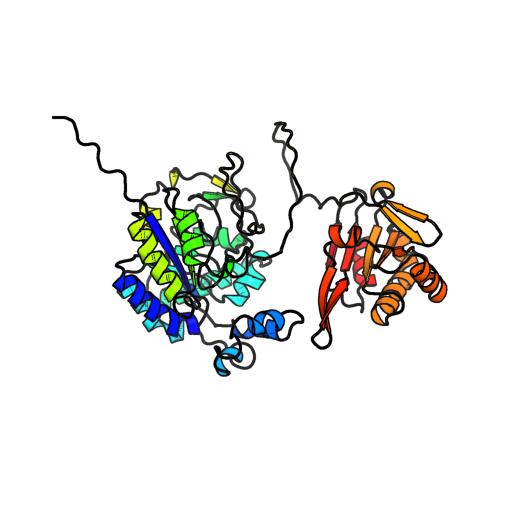1579 C C . GLN A 1 202 ? -14.720 -0.699 -5.687 1.00 97.19 202 GLN A C 1
ATOM 1581 O O . GLN A 1 202 ? -15.483 0.183 -6.081 1.00 97.19 202 GLN A O 1
ATOM 1586 N N . ILE A 1 203 ? -14.519 -0.953 -4.396 1.00 97.19 203 ILE A N 1
ATOM 1587 C CA . ILE A 1 203 ? -14.943 -0.105 -3.281 1.00 97.19 203 ILE A CA 1
ATOM 1588 C C . ILE A 1 203 ? -13.667 0.524 -2.711 1.00 97.19 203 ILE A C 1
ATOM 1590 O O . ILE A 1 203 ? -13.006 -0.081 -1.863 1.00 97.19 203 ILE A O 1
ATOM 1594 N N . PRO A 1 204 ? -13.241 1.687 -3.224 1.00 96.19 204 PRO A N 1
ATOM 1595 C CA . PRO A 1 204 ? -11.928 2.223 -2.906 1.00 96.19 204 PRO A CA 1
ATOM 1596 C C . PRO A 1 204 ? -11.836 2.718 -1.463 1.00 96.19 204 PRO A C 1
ATOM 1598 O O . PRO A 1 204 ? -12.812 3.211 -0.897 1.00 96.19 204 PRO A O 1
ATOM 1601 N N . THR A 1 205 ? -10.628 2.693 -0.900 1.00 95.62 205 THR A N 1
ATOM 1602 C CA . THR A 1 205 ? -10.334 3.419 0.340 1.00 95.62 205 THR A CA 1
ATOM 1603 C C . THR A 1 205 ? -10.472 4.923 0.082 1.00 95.62 205 THR A C 1
ATOM 1605 O O . THR A 1 205 ? -9.808 5.474 -0.802 1.00 95.62 205 THR A O 1
ATOM 1608 N N . THR A 1 206 ? -11.332 5.587 0.862 1.00 95.00 206 THR A N 1
ATOM 1609 C CA . THR A 1 206 ? -11.701 7.003 0.655 1.00 95.00 206 THR A CA 1
ATOM 1610 C C . THR A 1 206 ? -11.036 7.971 1.624 1.00 95.00 206 THR A C 1
ATOM 1612 O O . THR A 1 206 ? -10.935 9.164 1.336 1.00 95.00 206 THR A O 1
ATOM 1615 N N . LEU A 1 207 ? -10.626 7.467 2.787 1.00 95.12 207 LEU A N 1
ATOM 1616 C CA . LEU A 1 207 ? -9.991 8.237 3.847 1.00 95.12 207 LEU A CA 1
ATOM 1617 C C . LEU A 1 207 ? -8.512 7.854 3.945 1.00 95.12 207 LEU A C 1
ATOM 1619 O O . LEU A 1 207 ? -8.169 6.702 3.673 1.00 95.12 207 LEU A O 1
ATOM 1623 N N . PRO A 1 208 ? -7.631 8.792 4.324 1.00 92.12 208 PRO A N 1
ATOM 1624 C CA . PRO A 1 208 ? -6.253 8.447 4.636 1.00 92.12 208 PRO A CA 1
ATOM 1625 C C . PRO A 1 208 ? -6.184 7.547 5.873 1.00 92.12 208 PRO A C 1
ATOM 1627 O O . PRO A 1 208 ? -7.011 7.665 6.775 1.00 92.12 208 PRO A O 1
ATOM 1630 N N . THR A 1 209 ? -5.199 6.656 5.912 1.00 90.94 209 THR A N 1
ATOM 1631 C CA . THR A 1 209 ? -4.899 5.828 7.086 1.00 90.94 209 THR A CA 1
ATOM 1632 C C . THR A 1 209 ? -4.153 6.655 8.137 1.00 90.94 209 THR A C 1
ATOM 1634 O O . THR A 1 209 ? -3.613 7.725 7.837 1.00 90.94 209 THR A O 1
ATOM 1637 N N . LEU A 1 210 ? -4.088 6.192 9.390 1.00 89.38 210 LEU A N 1
ATOM 1638 C CA . LEU A 1 210 ? -3.407 6.965 10.440 1.00 89.38 210 LEU A CA 1
ATOM 1639 C C . LEU A 1 210 ? -1.912 7.119 10.154 1.00 89.38 210 LEU A C 1
ATOM 1641 O O . LEU A 1 210 ? -1.353 8.201 10.326 1.00 89.38 210 LEU A O 1
ATOM 1645 N N . ASP A 1 211 ? -1.264 6.059 9.673 1.00 84.25 211 ASP A N 1
ATOM 1646 C CA . ASP A 1 211 ? 0.157 6.069 9.326 1.00 84.25 211 ASP A CA 1
ATOM 1647 C C . ASP A 1 211 ? 0.478 6.918 8.085 1.00 84.25 211 ASP A C 1
ATOM 1649 O O . ASP A 1 211 ? 1.622 7.338 7.932 1.00 84.25 211 ASP A O 1
ATOM 1653 N N . GLU A 1 212 ? -0.512 7.210 7.232 1.00 84.19 212 GLU A N 1
ATOM 1654 C CA . GLU A 1 212 ? -0.366 8.185 6.144 1.00 84.19 212 GLU A CA 1
ATOM 1655 C C . GLU A 1 212 ? -0.338 9.628 6.654 1.00 84.19 212 GLU A C 1
ATOM 1657 O O . GLU A 1 212 ? 0.260 10.483 6.007 1.00 84.19 212 GLU A O 1
ATOM 1662 N N . LEU A 1 213 ? -0.978 9.918 7.790 1.00 84.38 213 LEU A N 1
ATOM 1663 C CA . LEU A 1 213 ? -1.061 1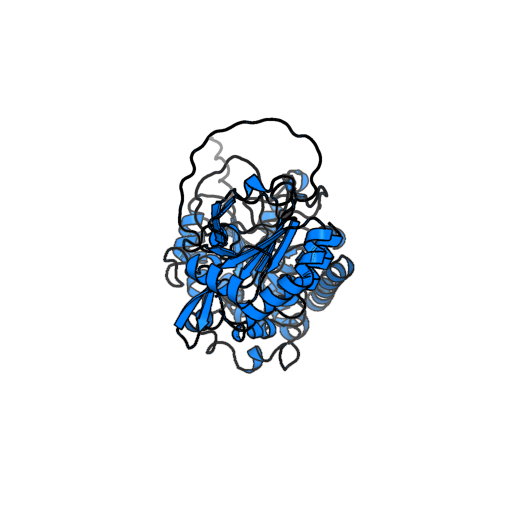1.277 8.327 1.00 84.38 213 LEU A CA 1
ATOM 1664 C C . LEU A 1 213 ? 0.013 11.579 9.372 1.00 84.38 213 LEU A C 1
ATOM 1666 O O . LEU A 1 213 ? 0.512 12.701 9.430 1.00 84.38 213 LEU A O 1
ATOM 1670 N N . ILE A 1 214 ? 0.367 10.611 10.220 1.00 82.25 214 ILE A N 1
ATOM 1671 C CA . ILE A 1 214 ? 1.303 10.842 11.327 1.00 82.25 214 ILE A CA 1
ATOM 1672 C C . ILE A 1 214 ? 2.663 11.314 10.792 1.00 82.25 214 ILE A C 1
ATOM 1674 O O . ILE A 1 214 ? 3.348 10.621 10.041 1.00 82.25 214 ILE A O 1
ATOM 1678 N N . GLY A 1 215 ? 3.094 12.486 11.257 1.00 75.81 215 GLY A N 1
ATOM 1679 C CA . GLY A 1 215 ? 4.341 13.132 10.857 1.00 75.81 215 GLY A CA 1
ATOM 1680 C C . GLY A 1 215 ? 4.203 14.131 9.706 1.00 75.81 215 GLY A C 1
ATOM 1681 O O . GLY A 1 215 ? 5.211 14.744 9.350 1.00 75.81 215 GLY A O 1
ATOM 1682 N N . LEU A 1 216 ? 2.999 14.323 9.158 1.00 76.50 216 LEU A N 1
ATOM 1683 C CA . LEU A 1 216 ? 2.677 15.366 8.180 1.00 76.50 216 LEU A CA 1
ATOM 1684 C C . LEU A 1 216 ? 1.898 16.500 8.850 1.00 76.50 216 LEU A C 1
ATOM 1686 O O . LEU A 1 216 ? 1.087 16.241 9.731 1.00 76.50 216 LEU A O 1
ATOM 1690 N N . ASP A 1 217 ? 2.148 17.749 8.453 1.00 83.31 217 ASP A N 1
ATOM 1691 C CA . ASP A 1 217 ? 1.351 18.931 8.833 1.00 83.31 217 ASP A CA 1
ATOM 1692 C C . ASP A 1 217 ? 1.032 19.067 10.339 1.00 83.31 217 ASP A C 1
ATOM 1694 O O . ASP A 1 217 ? -0.036 19.527 10.735 1.00 83.31 217 ASP A O 1
ATOM 1698 N N . GLY A 1 218 ? 1.962 18.648 11.207 1.00 86.69 218 GLY A N 1
ATOM 1699 C CA . GLY A 1 218 ? 1.783 18.692 12.665 1.00 86.69 218 GLY A CA 1
ATOM 1700 C C . GLY A 1 218 ? 0.870 17.599 13.240 1.00 86.69 218 GLY A C 1
ATOM 1701 O O . GLY A 1 218 ? 0.544 17.630 14.430 1.00 86.69 218 GLY A O 1
ATOM 1702 N N . VAL A 1 219 ? 0.476 16.616 12.430 1.00 87.81 219 VAL A N 1
ATOM 1703 C CA . VAL A 1 219 ? -0.280 15.443 12.865 1.00 87.81 219 VAL A CA 1
ATOM 1704 C C . VAL A 1 219 ? 0.648 14.443 13.560 1.00 87.81 219 VAL A C 1
ATOM 1706 O O . VAL A 1 219 ? 1.750 14.128 13.112 1.00 87.81 219 VAL A O 1
ATOM 1709 N N . THR A 1 220 ? 0.191 13.931 14.692 1.00 91.38 220 THR A N 1
ATOM 1710 C CA . THR A 1 220 ? 0.892 13.074 15.648 1.00 91.38 220 THR A CA 1
ATOM 1711 C C . THR A 1 220 ? -0.050 11.971 16.120 1.00 91.38 220 THR A C 1
ATOM 1713 O O . THR A 1 220 ? -1.259 12.044 15.928 1.00 91.38 220 THR A O 1
ATOM 1716 N N . GLU A 1 221 ? 0.473 10.970 16.826 1.00 88.25 221 GLU A N 1
ATOM 1717 C CA . GLU A 1 221 ? -0.353 9.912 17.435 1.00 88.25 221 GLU A CA 1
ATOM 1718 C C . GLU A 1 221 ? -1.416 10.460 18.409 1.00 88.25 221 GLU A C 1
ATOM 1720 O O . GLU A 1 221 ? -2.451 9.827 18.622 1.00 88.25 221 GLU A O 1
ATOM 1725 N N . ALA A 1 222 ? -1.181 11.645 18.982 1.00 91.56 222 ALA A N 1
ATOM 1726 C CA . ALA A 1 222 ? -2.106 12.278 19.912 1.00 91.56 222 ALA A CA 1
ATOM 1727 C C . ALA A 1 222 ? -3.314 12.920 19.211 1.00 91.56 222 ALA A C 1
ATOM 1729 O O . ALA A 1 222 ? -4.410 12.834 19.752 1.00 91.56 222 ALA A O 1
ATOM 1730 N N . ASN A 1 223 ? -3.124 13.520 18.027 1.00 95.31 223 ASN A N 1
ATOM 1731 C CA . ASN A 1 223 ? -4.148 14.325 17.339 1.00 95.31 223 ASN A CA 1
ATOM 1732 C C . ASN A 1 223 ? -4.603 13.763 15.969 1.00 95.31 223 ASN A C 1
ATOM 1734 O O . ASN A 1 223 ? -5.346 14.415 15.235 1.00 95.31 223 ASN A O 1
ATOM 1738 N N . VAL A 1 224 ? -4.125 12.576 15.570 1.00 95.19 224 VAL A N 1
ATOM 1739 C CA . VAL A 1 224 ? -4.464 11.978 14.265 1.00 95.19 224 VAL A CA 1
ATOM 1740 C C . VAL A 1 224 ? -5.942 11.600 14.151 1.00 95.19 224 VAL A C 1
ATOM 1742 O O . VAL A 1 224 ? -6.504 11.673 13.060 1.00 95.19 224 VAL A O 1
ATOM 1745 N N . ALA A 1 225 ? -6.592 11.238 15.260 1.00 97.69 225 ALA A N 1
ATOM 1746 C CA . ALA A 1 225 ? -8.012 10.900 15.253 1.00 97.69 225 ALA A CA 1
ATOM 1747 C C . ALA A 1 225 ? -8.855 12.131 14.875 1.00 97.69 225 ALA A C 1
ATOM 1749 O O . ALA A 1 225 ? -9.711 12.079 14.000 1.00 97.69 225 ALA A O 1
ATOM 1750 N N . GLU A 1 226 ? -8.528 13.277 15.456 1.00 97.31 226 GLU A N 1
ATOM 1751 C CA . GLU A 1 226 ? -9.175 14.563 15.237 1.00 97.31 226 GLU A CA 1
ATOM 1752 C C . GLU A 1 226 ? -8.991 15.023 13.782 1.00 97.31 226 GLU A C 1
ATOM 1754 O O . GLU A 1 226 ? -9.941 15.484 13.148 1.00 97.31 226 GLU A O 1
ATOM 1759 N N . ALA A 1 227 ? -7.802 14.807 13.208 1.00 94.94 227 ALA A N 1
ATOM 1760 C CA . ALA A 1 227 ? -7.527 15.099 11.801 1.00 94.94 227 ALA A CA 1
ATOM 1761 C C . ALA A 1 227 ? -8.385 14.265 10.826 1.00 94.94 227 ALA A C 1
ATOM 1763 O O . ALA A 1 227 ? -8.725 14.736 9.738 1.00 94.94 227 ALA A O 1
ATOM 1764 N N . ILE A 1 228 ? -8.742 13.031 11.194 1.00 96.69 228 ILE A N 1
ATOM 1765 C CA . ILE A 1 228 ? -9.648 12.174 10.414 1.00 96.69 228 ILE A CA 1
ATOM 1766 C C . ILE A 1 228 ? -11.116 12.552 10.653 1.00 96.69 228 ILE A C 1
ATOM 1768 O O . ILE A 1 228 ? -11.895 12.604 9.696 1.00 96.69 228 ILE A O 1
ATOM 1772 N N . LEU A 1 229 ? -11.498 12.861 11.895 1.00 97.81 229 LEU A N 1
ATOM 1773 C CA . LEU A 1 229 ? -12.853 13.307 12.235 1.00 97.81 229 LEU A CA 1
ATOM 1774 C C . LEU A 1 229 ? -13.224 14.594 11.493 1.00 97.81 229 LEU A C 1
ATOM 1776 O O . LEU A 1 229 ? -14.345 14.716 11.007 1.00 97.81 229 LEU A O 1
ATOM 1780 N N . GLU A 1 230 ? -12.279 15.519 11.311 1.00 95.75 230 GLU A N 1
ATOM 1781 C CA . GLU A 1 230 ? -12.498 16.723 10.500 1.00 95.75 230 GLU A CA 1
ATOM 1782 C C . GLU A 1 230 ? -12.885 16.380 9.052 1.00 95.75 230 GLU A C 1
ATOM 1784 O O . GLU A 1 230 ? -13.800 16.970 8.482 1.00 95.75 230 GLU A O 1
ATOM 1789 N N . ARG A 1 231 ? -12.233 15.371 8.463 1.00 93.56 231 ARG A N 1
ATOM 1790 C CA . ARG A 1 231 ? -12.454 14.942 7.069 1.00 93.56 231 ARG A CA 1
ATOM 1791 C C . ARG A 1 231 ? -13.764 14.188 6.858 1.00 93.56 231 ARG A C 1
ATOM 1793 O O . ARG A 1 231 ? -14.148 13.972 5.714 1.00 93.56 231 ARG A O 1
ATOM 1800 N N . THR A 1 232 ? -14.416 13.779 7.940 1.00 95.69 232 THR A N 1
ATOM 1801 C CA . THR A 1 232 ? -15.689 13.042 7.933 1.00 95.69 232 THR A CA 1
ATOM 1802 C C . THR A 1 232 ? -16.876 13.917 8.340 1.00 95.69 232 THR A C 1
ATOM 1804 O O . THR A 1 232 ? -18.011 13.443 8.347 1.00 95.69 232 THR A O 1
ATOM 1807 N N . ARG A 1 233 ? -16.644 15.221 8.583 1.00 92.56 233 ARG A N 1
ATOM 1808 C CA . ARG A 1 233 ? -17.706 16.213 8.816 1.00 92.56 233 ARG A CA 1
ATOM 1809 C C . ARG A 1 233 ? -18.625 16.409 7.616 1.00 92.56 233 ARG A C 1
ATOM 1811 O O . ARG A 1 233 ? -19.798 16.709 7.815 1.00 92.56 233 ARG A O 1
ATOM 1818 N N . GLU A 1 234 ? -18.104 16.288 6.394 1.00 88.00 234 GLU A N 1
ATOM 1819 C CA . GLU A 1 234 ? -18.939 16.317 5.192 1.00 88.00 234 GLU A CA 1
ATOM 1820 C C . GLU A 1 234 ? -19.681 14.974 5.065 1.00 88.00 234 GLU A C 1
ATOM 1822 O O . GLU A 1 234 ? -19.024 13.948 4.879 1.00 88.00 234 GLU A O 1
ATOM 1827 N N . PRO A 1 235 ? -21.025 14.948 5.164 1.00 88.25 235 PRO A N 1
ATOM 1828 C CA . PRO A 1 235 ? -21.775 13.698 5.239 1.00 88.25 235 PRO A CA 1
ATOM 1829 C C . PRO A 1 235 ? -21.736 12.907 3.926 1.00 88.25 235 PRO A C 1
ATOM 1831 O O . PRO A 1 235 ? -22.374 13.291 2.943 1.00 88.25 235 PRO A O 1
ATOM 1834 N N . ARG A 1 236 ? -21.028 11.775 3.908 1.00 92.19 236 ARG A N 1
ATOM 1835 C CA . ARG A 1 236 ? -21.054 10.802 2.802 1.00 92.19 236 ARG A CA 1
ATOM 1836 C C . ARG A 1 236 ? -20.582 9.431 3.262 1.00 92.19 236 ARG A C 1
ATOM 1838 O O . ARG A 1 236 ? -19.906 9.324 4.275 1.00 92.19 236 ARG A O 1
ATOM 1845 N N . ASP A 1 237 ? -20.852 8.394 2.481 1.00 94.94 237 ASP A N 1
ATOM 1846 C CA . ASP A 1 237 ? -20.284 7.082 2.779 1.00 94.94 237 ASP A CA 1
ATOM 1847 C C . ASP A 1 237 ? -18.756 7.082 2.633 1.00 94.94 237 ASP A C 1
ATOM 1849 O O . ASP A 1 237 ? -18.185 7.693 1.723 1.00 94.94 237 ASP A O 1
ATOM 1853 N N . HIS A 1 238 ? -18.092 6.365 3.535 1.00 97.00 238 HIS A N 1
ATOM 1854 C CA . HIS A 1 238 ? -16.640 6.300 3.604 1.00 97.00 238 HIS A CA 1
ATOM 1855 C C . HIS A 1 238 ? -16.140 4.864 3.727 1.00 97.00 238 HIS A C 1
ATOM 1857 O O . HIS A 1 238 ? -16.768 4.013 4.348 1.00 97.00 238 HIS A O 1
ATOM 1863 N N . VAL A 1 239 ? -14.946 4.625 3.193 1.00 98.31 239 VAL A N 1
ATOM 1864 C CA . VAL A 1 239 ? -14.105 3.475 3.541 1.00 98.31 239 VAL A CA 1
ATOM 1865 C C . VAL A 1 239 ? -12.852 3.988 4.231 1.00 98.31 239 VAL A C 1
ATOM 1867 O O . VAL A 1 239 ? -12.110 4.790 3.644 1.00 98.31 239 VAL A O 1
ATOM 1870 N N . PHE A 1 240 ? -12.626 3.512 5.453 1.00 98.44 240 PHE A N 1
ATOM 1871 C CA . PHE A 1 240 ? -11.412 3.736 6.227 1.00 98.44 240 PHE A CA 1
ATOM 1872 C C . PHE A 1 240 ? -10.607 2.440 6.303 1.00 98.44 240 PHE A C 1
ATOM 1874 O O . PHE A 1 240 ? -11.137 1.397 6.689 1.00 98.44 240 PHE A O 1
ATOM 1881 N N . THR A 1 241 ? -9.332 2.510 5.923 1.00 98.00 241 THR A N 1
ATOM 1882 C CA . THR A 1 241 ? -8.409 1.379 6.033 1.00 98.00 241 THR A CA 1
ATOM 1883 C C . THR A 1 241 ? -7.543 1.534 7.274 1.00 98.00 241 THR A C 1
ATOM 1885 O O . THR A 1 241 ? -6.960 2.593 7.494 1.00 98.00 241 THR A O 1
ATOM 1888 N N . LEU A 1 242 ? -7.454 0.473 8.064 1.00 95.81 242 LEU A N 1
ATOM 1889 C CA . LEU A 1 242 ? -6.574 0.361 9.222 1.00 95.81 242 LEU A CA 1
ATOM 1890 C C . LEU A 1 242 ? -5.772 -0.942 9.155 1.00 95.81 242 LEU A C 1
ATOM 1892 O O . LEU A 1 242 ? -6.143 -1.857 8.422 1.00 95.81 242 LEU A O 1
ATOM 1896 N N . HIS A 1 243 ? -4.706 -1.034 9.945 1.00 95.75 243 HIS A N 1
ATOM 1897 C CA . HIS A 1 243 ? -3.805 -2.180 9.985 1.00 95.75 243 HIS A CA 1
ATOM 1898 C C . HIS A 1 243 ? -3.860 -2.849 11.361 1.00 95.75 243 HIS A C 1
ATOM 1900 O O . HIS A 1 243 ? -3.752 -2.194 12.405 1.00 95.75 243 HIS A O 1
ATOM 1906 N N . ALA A 1 244 ? -3.960 -4.178 11.402 1.00 94.31 244 ALA A N 1
ATOM 1907 C CA . ALA A 1 244 ? -3.990 -4.907 12.674 1.00 94.31 244 ALA A CA 1
ATOM 1908 C C . ALA A 1 244 ? -2.745 -4.641 13.544 1.00 94.31 244 ALA A C 1
ATOM 1910 O O . ALA A 1 244 ? -2.823 -4.600 14.772 1.00 94.31 244 ALA A O 1
ATOM 1911 N N . GLU A 1 245 ? -1.600 -4.408 12.910 1.00 90.62 245 GLU A N 1
ATOM 1912 C CA . GLU A 1 245 ? -0.300 -4.117 13.514 1.00 90.62 245 GLU A CA 1
ATOM 1913 C C . GLU A 1 245 ? -0.231 -2.760 14.223 1.00 90.62 245 GLU A C 1
ATOM 1915 O O . GLU A 1 245 ? 0.652 -2.556 15.065 1.00 90.62 245 GLU A O 1
ATOM 1920 N N . LEU A 1 246 ? -1.121 -1.828 13.875 1.00 89.00 246 LEU A N 1
ATOM 1921 C CA . LEU A 1 246 ? -1.109 -0.458 14.370 1.00 89.00 246 LEU A CA 1
ATOM 1922 C C . LEU A 1 246 ? -2.346 -0.186 15.220 1.00 89.00 246 LEU A C 1
ATOM 1924 O O . LEU A 1 246 ? -2.214 -0.038 16.436 1.00 89.00 246 LEU A O 1
ATOM 1928 N N . GLU A 1 247 ? -3.533 -0.163 14.622 1.00 96.94 247 GLU A N 1
ATOM 1929 C CA . GLU A 1 247 ? -4.800 0.145 15.290 1.00 96.94 247 GLU A CA 1
ATOM 1930 C C . GLU A 1 247 ? -5.275 -0.983 16.216 1.00 96.94 247 GLU A C 1
ATOM 1932 O O . GLU A 1 247 ? -5.994 -0.722 17.173 1.00 96.94 247 GLU A O 1
ATOM 1937 N N . GLY A 1 248 ? -4.806 -2.219 16.022 1.00 93.19 248 GLY A N 1
ATOM 1938 C CA . GLY A 1 248 ? -4.961 -3.291 17.016 1.00 93.19 248 GLY A CA 1
ATOM 1939 C C . GLY A 1 248 ? -3.940 -3.233 18.153 1.00 93.19 248 GLY A C 1
ATOM 1940 O O . GLY A 1 248 ? -3.974 -4.041 19.081 1.00 93.19 248 GLY A O 1
ATOM 1941 N N . MET A 1 249 ? -2.978 -2.312 18.083 1.00 92.44 249 MET A N 1
ATOM 1942 C CA . MET A 1 249 ? -1.837 -2.258 18.989 1.00 92.44 249 MET A CA 1
ATOM 1943 C C . MET A 1 249 ? -1.555 -0.823 19.440 1.00 92.44 249 MET A C 1
ATOM 1945 O O . MET A 1 249 ? -2.266 -0.292 20.287 1.00 92.44 249 MET A O 1
ATOM 1949 N N . LYS A 1 250 ? -0.493 -0.196 18.926 1.00 90.38 250 LYS A N 1
ATOM 1950 C CA . LYS A 1 250 ? -0.003 1.098 19.414 1.00 90.38 250 LYS A CA 1
ATOM 1951 C C . LYS A 1 250 ? -1.014 2.229 19.203 1.00 90.38 250 LYS A C 1
ATOM 1953 O O . LYS A 1 250 ? -1.134 3.100 20.056 1.00 90.38 250 LYS A O 1
ATOM 1958 N N . LEU A 1 251 ? -1.727 2.208 18.080 1.00 93.75 251 LEU A N 1
ATOM 1959 C CA . LEU A 1 251 ? -2.705 3.228 17.706 1.00 93.75 251 LEU A CA 1
ATOM 1960 C C . LEU A 1 251 ? -4.131 2.877 18.152 1.00 93.75 251 LEU A C 1
ATOM 1962 O O . LEU A 1 251 ? -5.053 3.614 17.815 1.00 93.75 251 LEU A O 1
ATOM 1966 N N . ALA A 1 252 ? -4.325 1.814 18.943 1.00 97.00 252 ALA A N 1
ATOM 1967 C CA . ALA A 1 252 ? -5.643 1.437 19.456 1.00 97.00 252 ALA A CA 1
ATOM 1968 C C . ALA A 1 252 ? -6.379 2.587 20.172 1.00 97.00 252 ALA A C 1
ATOM 1970 O O . ALA A 1 252 ? -7.554 2.786 19.875 1.00 97.00 252 ALA A O 1
ATOM 1971 N N . PRO A 1 253 ? -5.726 3.427 21.007 1.00 97.62 253 PRO A N 1
ATOM 1972 C CA . PRO A 1 253 ? -6.411 4.567 21.617 1.00 97.62 253 PRO A CA 1
ATOM 1973 C C . PRO A 1 253 ? -6.887 5.612 20.601 1.00 97.62 253 PRO A C 1
ATOM 1975 O O . PRO A 1 253 ? -7.916 6.244 20.811 1.00 97.62 253 PRO A O 1
ATOM 1978 N N . ALA A 1 254 ? -6.138 5.834 19.514 1.00 97.56 254 ALA A N 1
ATOM 1979 C CA . ALA A 1 254 ? -6.549 6.760 18.458 1.00 97.56 254 ALA A CA 1
ATOM 1980 C C . ALA A 1 254 ? -7.711 6.180 17.642 1.00 97.56 254 ALA A C 1
ATOM 1982 O O . ALA A 1 254 ? -8.658 6.895 17.331 1.00 97.56 254 ALA A O 1
ATOM 1983 N N . PHE A 1 255 ? -7.666 4.881 17.347 1.00 98.50 255 PHE A N 1
ATOM 1984 C CA . PHE A 1 255 ? -8.747 4.196 16.650 1.00 98.50 255 PHE A CA 1
ATOM 1985 C C . PHE A 1 255 ? -10.038 4.155 17.477 1.00 98.50 255 PHE A C 1
ATOM 1987 O O . PHE A 1 255 ? -11.107 4.413 16.936 1.00 98.50 255 PHE A O 1
ATOM 1994 N N . GLU A 1 256 ? -9.959 3.928 18.788 1.00 98.50 256 GLU A N 1
ATOM 1995 C CA . GLU A 1 256 ? -11.132 3.981 19.665 1.00 98.50 256 GLU A CA 1
ATOM 1996 C C . GLU A 1 256 ? -11.813 5.360 19.644 1.00 98.50 256 GLU A C 1
ATOM 1998 O O . GLU A 1 256 ? -13.028 5.428 19.461 1.00 98.50 256 GLU A O 1
ATOM 2003 N N . ARG A 1 257 ? -11.034 6.454 19.696 1.00 98.50 257 ARG A N 1
ATOM 2004 C CA . ARG A 1 257 ? -11.572 7.820 19.535 1.00 98.50 257 ARG A CA 1
ATOM 2005 C C . ARG A 1 257 ? -12.287 8.019 18.197 1.00 98.50 257 ARG A C 1
ATOM 2007 O O . ARG A 1 257 ? -13.270 8.751 18.136 1.00 98.50 257 ARG A O 1
ATOM 2014 N N . LEU A 1 258 ? -11.821 7.373 17.124 1.00 98.69 258 LEU A N 1
ATOM 2015 C CA . LEU A 1 258 ? -12.502 7.418 15.827 1.00 98.69 258 LEU A CA 1
ATOM 2016 C C . LEU A 1 258 ? -13.837 6.682 15.844 1.00 98.69 258 LEU A C 1
ATOM 2018 O O . LEU A 1 258 ? -14.815 7.209 15.323 1.00 98.69 258 LEU A O 1
ATOM 2022 N N . LEU A 1 259 ? -13.902 5.495 16.453 1.00 98.62 259 LEU A N 1
ATOM 2023 C CA . LEU A 1 259 ? -15.154 4.742 16.571 1.00 98.62 259 LEU A CA 1
ATOM 2024 C C . LEU A 1 259 ? -16.221 5.552 17.322 1.00 98.62 259 LEU A C 1
ATOM 2026 O O . LEU A 1 259 ? -17.380 5.572 16.909 1.00 98.62 259 LEU A O 1
ATOM 2030 N N . GLU A 1 260 ? -15.828 6.230 18.400 1.00 98.44 260 GLU A N 1
ATOM 2031 C CA . GLU A 1 260 ? -16.703 7.113 19.177 1.00 98.44 260 GLU A CA 1
ATOM 2032 C C . GLU A 1 260 ? -17.115 8.341 18.360 1.00 98.44 260 GLU A C 1
ATOM 2034 O O . GLU A 1 260 ? -18.306 8.557 18.130 1.00 98.44 260 GLU A O 1
ATOM 2039 N N . GLY A 1 261 ? -16.142 9.082 17.823 1.00 98.00 261 GLY A N 1
ATOM 2040 C CA . GLY A 1 261 ? -16.405 10.307 17.073 1.00 98.00 261 GLY A CA 1
ATOM 2041 C C . GLY A 1 261 ? -17.235 10.086 15.805 1.00 98.00 261 GLY A C 1
ATOM 2042 O O . GLY A 1 261 ? -18.094 10.901 15.480 1.00 98.00 261 GLY A O 1
ATOM 2043 N N . TRP A 1 262 ? -17.062 8.969 15.096 1.00 98.00 262 TRP A N 1
ATOM 2044 C CA . TRP A 1 262 ? -17.892 8.662 13.928 1.00 98.00 262 TRP A CA 1
ATOM 2045 C C . TRP A 1 262 ? -19.337 8.336 14.300 1.00 98.00 262 TRP A C 1
ATOM 2047 O O . TRP A 1 262 ? -20.252 8.750 13.589 1.00 98.00 262 TRP A O 1
ATOM 2057 N N . LYS A 1 263 ? -19.575 7.652 15.423 1.00 96.94 263 LYS A N 1
ATOM 2058 C CA . LYS A 1 263 ? -20.942 7.447 15.923 1.00 96.94 263 LYS A CA 1
ATOM 2059 C C . LYS A 1 263 ? -21.588 8.763 16.338 1.00 96.94 263 LYS A C 1
ATOM 2061 O O . LYS A 1 263 ? -22.760 8.970 16.040 1.00 96.94 263 LYS A O 1
ATOM 2066 N N . GLU A 1 264 ? -20.833 9.657 16.975 1.00 96.38 264 GLU A N 1
ATOM 2067 C CA . GLU A 1 264 ? -21.297 11.009 17.315 1.00 96.38 264 GLU A CA 1
ATOM 2068 C C . GLU A 1 264 ? -21.637 11.830 16.064 1.00 96.38 264 GLU A C 1
ATOM 2070 O O . GLU A 1 264 ? -22.625 12.559 16.050 1.00 96.38 264 GLU A O 1
ATOM 2075 N N . GLN A 1 265 ? -20.878 11.652 14.979 1.00 96.00 265 GLN A N 1
ATOM 2076 C CA . GLN A 1 265 ? -21.180 12.220 13.660 1.00 96.00 265 GLN A CA 1
ATOM 2077 C C . GLN A 1 265 ? -22.367 11.539 12.947 1.00 96.00 265 GLN A C 1
ATOM 2079 O O . GLN A 1 265 ? -22.766 11.977 11.869 1.00 96.00 265 GLN A O 1
ATOM 2084 N N . GLY A 1 266 ? -22.955 10.489 13.530 1.00 95.56 266 GLY A N 1
ATOM 2085 C CA . GLY A 1 266 ? -24.125 9.789 12.997 1.00 95.56 266 GLY A CA 1
ATOM 2086 C C . GLY A 1 266 ? -23.813 8.659 12.012 1.00 95.56 266 GLY A C 1
ATOM 2087 O O . GLY A 1 266 ? -24.733 8.143 11.373 1.00 95.56 266 GLY A O 1
ATOM 2088 N N . TYR A 1 267 ? -22.549 8.246 11.882 1.00 97.38 267 TYR A N 1
ATOM 2089 C CA . TYR A 1 267 ? -22.176 7.111 11.040 1.00 97.38 267 TYR A CA 1
ATOM 2090 C C . TYR A 1 267 ? -22.534 5.776 11.689 1.00 97.38 267 TYR A C 1
ATOM 2092 O O . TYR A 1 267 ? -22.263 5.515 12.863 1.00 97.38 267 TYR A O 1
ATOM 2100 N N . ARG A 1 268 ? -23.051 4.863 10.867 1.00 97.62 268 ARG A N 1
ATOM 2101 C CA . ARG A 1 268 ? -23.041 3.432 11.156 1.00 97.62 268 ARG A CA 1
ATOM 2102 C C . ARG A 1 268 ? -21.706 2.843 10.721 1.00 97.62 268 ARG A C 1
ATOM 2104 O O . ARG A 1 268 ? -21.328 2.943 9.555 1.00 97.62 268 ARG A O 1
ATOM 2111 N N . LEU A 1 269 ? -21.028 2.191 11.655 1.00 98.38 269 LEU A N 1
ATOM 2112 C CA . LEU A 1 269 ? -19.761 1.509 11.413 1.00 98.38 269 LEU A CA 1
ATOM 2113 C C . LEU A 1 269 ? -20.041 0.096 10.903 1.00 98.38 269 LEU A C 1
ATOM 2115 O O . LEU A 1 269 ? -20.634 -0.710 11.623 1.00 98.38 269 LEU A O 1
ATOM 2119 N N . VAL A 1 270 ? -19.669 -0.186 9.657 1.00 98.44 270 VAL A N 1
ATOM 2120 C CA . VAL A 1 270 ? -20.125 -1.380 8.929 1.00 98.44 270 VAL A CA 1
ATOM 2121 C C . VAL A 1 270 ? -18.980 -2.153 8.278 1.00 98.44 270 VAL A C 1
ATOM 2123 O O . VAL A 1 270 ? -17.869 -1.655 8.106 1.00 98.44 270 VAL A O 1
ATOM 2126 N N . ALA A 1 271 ? -19.259 -3.389 7.870 1.00 98.50 271 ALA A N 1
ATOM 2127 C CA . ALA A 1 271 ? -18.379 -4.107 6.952 1.00 98.50 271 ALA A CA 1
ATOM 2128 C C . ALA A 1 271 ? -18.547 -3.582 5.512 1.00 98.50 271 ALA A C 1
ATOM 2130 O O . ALA A 1 271 ? -19.608 -3.072 5.142 1.00 98.50 271 ALA A O 1
ATOM 2131 N N . MET A 1 272 ? -17.536 -3.762 4.659 1.00 98.25 272 MET A N 1
ATOM 2132 C CA . MET A 1 272 ? -17.606 -3.357 3.249 1.00 98.25 272 MET A CA 1
ATOM 2133 C C . MET A 1 272 ? -18.758 -4.037 2.496 1.00 98.25 272 MET A C 1
ATOM 2135 O O . MET A 1 272 ? -19.380 -3.389 1.654 1.00 98.25 272 MET A O 1
ATOM 2139 N N . ARG A 1 273 ? -19.125 -5.280 2.845 1.00 97.38 273 ARG A N 1
ATOM 2140 C CA . ARG A 1 273 ? -20.285 -5.967 2.247 1.00 97.38 273 ARG A CA 1
ATOM 2141 C C . ARG A 1 273 ? -21.592 -5.185 2.374 1.00 97.38 273 ARG A C 1
ATOM 2143 O O . ARG A 1 273 ? -22.454 -5.314 1.514 1.00 97.38 273 ARG A O 1
ATOM 2150 N N . GLU A 1 274 ? -21.755 -4.370 3.418 1.00 96.56 274 GLU A N 1
ATOM 2151 C CA . GLU A 1 274 ? -22.962 -3.559 3.629 1.00 96.56 274 GLU A CA 1
ATOM 2152 C C . GLU A 1 274 ? -22.965 -2.274 2.797 1.00 96.56 274 GLU A C 1
ATOM 2154 O O . GLU A 1 274 ? -24.043 -1.764 2.469 1.00 96.56 274 GLU A O 1
ATOM 2159 N N . LEU A 1 275 ? -21.784 -1.740 2.461 1.00 94.50 275 LEU A N 1
ATOM 2160 C CA . LEU A 1 275 ? -21.670 -0.721 1.419 1.00 94.50 275 LEU A CA 1
ATOM 2161 C C . LEU A 1 275 ? -22.014 -1.348 0.074 1.00 94.50 275 LEU A C 1
ATOM 2163 O O . LEU A 1 275 ? -22.897 -0.843 -0.608 1.00 94.50 275 LEU A O 1
ATOM 2167 N N . PHE A 1 276 ? -21.390 -2.482 -0.258 1.00 95.44 276 PHE A N 1
ATOM 2168 C CA . PHE A 1 276 ? -21.612 -3.173 -1.527 1.00 95.44 276 PHE A CA 1
ATOM 2169 C C . PHE A 1 276 ? -23.079 -3.541 -1.761 1.00 95.44 276 PHE A C 1
ATOM 2171 O O . PHE A 1 276 ? -23.606 -3.283 -2.834 1.00 95.44 276 PHE A O 1
ATOM 2178 N N . ALA A 1 277 ? -23.754 -4.101 -0.754 1.00 94.44 277 ALA A N 1
ATOM 2179 C CA . ALA A 1 277 ? -25.149 -4.531 -0.856 1.00 94.44 277 ALA A CA 1
ATOM 2180 C C . ALA A 1 277 ? -26.144 -3.382 -1.100 1.00 94.44 277 ALA A C 1
ATOM 2182 O O . ALA A 1 277 ? -27.292 -3.643 -1.441 1.00 94.44 277 ALA A O 1
ATOM 2183 N N . ALA A 1 278 ? -25.731 -2.127 -0.895 1.00 90.06 278 ALA A N 1
ATOM 2184 C CA . ALA A 1 278 ? -26.536 -0.949 -1.214 1.00 90.06 278 ALA A CA 1
ATOM 2185 C C . ALA A 1 278 ? -26.238 -0.371 -2.608 1.00 90.06 278 ALA A C 1
ATOM 2187 O O . ALA A 1 278 ? -26.850 0.624 -2.993 1.00 90.06 278 ALA A O 1
ATOM 2188 N N . LEU A 1 279 ? -25.288 -0.955 -3.341 1.00 90.00 279 LEU A N 1
ATOM 2189 C CA . LEU A 1 279 ? -24.949 -0.561 -4.702 1.00 90.00 279 LEU A CA 1
ATOM 2190 C C . LEU A 1 279 ? -25.727 -1.408 -5.704 1.00 90.00 279 LEU A C 1
ATOM 2192 O O . LEU A 1 279 ? -25.975 -2.587 -5.477 1.00 90.00 279 LEU A O 1
ATOM 2196 N N . GLU A 1 280 ? -25.998 -0.815 -6.861 1.00 89.19 280 GLU A N 1
ATOM 2197 C CA . GLU A 1 280 ? -26.469 -1.516 -8.052 1.00 89.19 280 GLU A CA 1
ATOM 2198 C C . GLU A 1 280 ? -25.267 -1.732 -8.985 1.00 89.19 280 GLU A C 1
ATOM 2200 O O . GLU A 1 280 ? -24.851 -0.781 -9.655 1.00 89.19 280 GLU A O 1
ATOM 2205 N N . PRO A 1 281 ? -24.660 -2.938 -9.049 1.00 79.88 281 PRO A N 1
ATOM 2206 C CA . PRO A 1 281 ? -23.396 -3.140 -9.763 1.00 79.88 281 PRO A CA 1
ATOM 2207 C C . PRO A 1 281 ? -23.452 -2.741 -11.242 1.00 79.88 281 PRO A C 1
ATOM 2209 O O . PRO A 1 281 ? -22.482 -2.205 -11.772 1.00 79.88 281 PRO A O 1
ATOM 2212 N N . GLY A 1 282 ? -24.601 -2.939 -11.897 1.00 82.62 282 GLY A N 1
ATOM 2213 C CA . GLY A 1 282 ? -24.816 -2.554 -13.296 1.00 82.62 282 GLY A CA 1
ATOM 2214 C C . GLY A 1 282 ? -24.918 -1.043 -13.539 1.00 82.62 282 GLY A C 1
ATOM 2215 O O . GLY A 1 282 ? -24.835 -0.613 -14.686 1.00 82.62 282 GLY A O 1
ATOM 2216 N N . ALA A 1 283 ? -25.086 -0.239 -12.486 1.00 90.06 283 ALA A N 1
ATOM 2217 C CA . ALA A 1 283 ? -25.167 1.221 -12.556 1.00 90.06 283 ALA A CA 1
ATOM 2218 C C . ALA A 1 283 ? -23.861 1.918 -12.137 1.00 90.06 283 ALA A C 1
ATOM 2220 O O . ALA A 1 283 ? -23.784 3.149 -12.149 1.00 90.06 283 ALA A O 1
ATOM 2221 N N . LEU A 1 284 ? -22.836 1.155 -11.745 1.00 93.25 284 LEU A N 1
ATOM 2222 C CA . LEU A 1 284 ? -21.562 1.719 -11.319 1.00 93.25 284 LEU A CA 1
ATOM 2223 C C . LEU A 1 284 ? -20.823 2.379 -12.495 1.00 93.25 284 LEU A C 1
ATOM 2225 O O . LEU A 1 284 ? -20.788 1.825 -13.598 1.00 93.25 284 LEU A O 1
ATOM 2229 N N . PRO A 1 285 ? -20.189 3.545 -12.278 1.00 94.50 285 PRO A N 1
ATOM 2230 C CA . PRO A 1 285 ? -19.418 4.202 -13.321 1.00 94.50 285 PRO A CA 1
ATOM 2231 C C . PRO A 1 285 ? -18.179 3.377 -13.688 1.00 94.50 285 PRO A C 1
ATOM 2233 O O . PRO A 1 285 ? -17.577 2.718 -12.839 1.00 94.50 285 PRO A O 1
ATOM 2236 N N . LEU A 1 286 ? -17.770 3.459 -14.953 1.00 93.81 286 LEU A N 1
ATOM 2237 C CA . LEU A 1 286 ? -16.494 2.921 -15.418 1.00 93.81 286 LEU A CA 1
ATOM 2238 C C . LEU A 1 286 ? -15.384 3.939 -15.137 1.00 93.81 286 LEU A C 1
ATOM 2240 O O . LEU A 1 286 ? -15.452 5.052 -15.661 1.00 93.81 286 LEU A O 1
ATOM 2244 N N . HIS A 1 287 ? -14.340 3.555 -14.395 1.00 91.44 287 HIS A N 1
ATOM 2245 C CA . HIS A 1 287 ? -13.174 4.426 -14.184 1.00 91.44 287 HIS A CA 1
ATOM 2246 C C . HIS A 1 287 ? -11.870 3.771 -14.577 1.00 91.44 287 HIS A C 1
ATOM 2248 O O . HIS A 1 287 ? -11.604 2.620 -14.235 1.00 91.44 287 HIS A O 1
ATOM 2254 N N . ALA A 1 288 ? -11.022 4.558 -15.234 1.00 88.38 288 ALA A N 1
ATOM 2255 C CA . ALA A 1 288 ? -9.652 4.167 -15.489 1.00 88.38 288 ALA A CA 1
ATOM 2256 C C . ALA A 1 288 ? -8.882 4.062 -14.165 1.00 88.38 288 ALA A C 1
ATOM 2258 O O . ALA A 1 288 ? -8.839 5.013 -13.381 1.00 88.38 288 ALA A O 1
ATOM 2259 N N . VAL A 1 289 ? -8.247 2.916 -13.938 1.00 86.69 289 VAL A N 1
ATOM 2260 C CA . VAL A 1 289 ? -7.298 2.748 -12.837 1.00 86.69 289 VAL A CA 1
ATOM 2261 C C . VAL A 1 289 ? -5.911 3.131 -13.324 1.00 86.69 289 VAL A C 1
ATOM 2263 O O . VAL A 1 289 ? -5.447 2.610 -14.343 1.00 86.69 289 VAL A O 1
ATOM 2266 N N . ALA A 1 290 ? -5.242 4.007 -12.579 1.00 79.94 290 ALA A N 1
ATOM 2267 C CA . ALA A 1 290 ? -3.892 4.447 -12.884 1.00 79.94 290 ALA A CA 1
ATOM 2268 C C . ALA A 1 290 ? -2.964 4.274 -11.681 1.00 79.94 290 ALA A C 1
ATOM 2270 O O . ALA A 1 290 ? -3.337 4.500 -10.527 1.00 79.94 290 ALA A O 1
ATOM 2271 N N . ASP A 1 291 ? -1.713 3.941 -11.977 1.00 74.00 291 ASP A N 1
ATOM 2272 C CA . ASP A 1 291 ? -0.647 4.045 -10.995 1.00 74.00 291 ASP A CA 1
ATOM 2273 C C . ASP A 1 291 ? -0.352 5.526 -10.756 1.00 74.00 291 ASP A C 1
ATOM 2275 O O . ASP A 1 291 ? -0.198 6.306 -11.697 1.00 74.00 291 ASP A O 1
ATOM 2279 N N . GLY A 1 292 ? -0.249 5.931 -9.497 1.00 65.00 292 GLY A N 1
ATOM 2280 C CA . GLY A 1 292 ? 0.148 7.294 -9.180 1.00 65.00 292 GLY A CA 1
ATOM 2281 C C . GLY A 1 292 ? 0.163 7.569 -7.690 1.00 65.00 292 GLY A C 1
ATOM 2282 O O . GLY A 1 292 ? -0.485 6.876 -6.909 1.00 65.00 292 GLY A O 1
ATOM 2283 N N . GLU A 1 293 ? 0.971 8.545 -7.305 1.00 57.69 293 GLU A N 1
ATOM 2284 C CA . GLU A 1 293 ? 1.213 8.896 -5.909 1.00 57.69 293 GLU A CA 1
ATOM 2285 C C . GLU A 1 293 ? 0.013 9.635 -5.338 1.00 57.69 293 GLU A C 1
ATOM 2287 O O . GLU A 1 293 ? -0.499 10.575 -5.947 1.00 57.69 293 GLU A O 1
ATOM 2292 N N . LEU A 1 294 ? -0.440 9.200 -4.164 1.00 52.50 294 LEU A N 1
ATOM 2293 C CA . LEU A 1 294 ? -1.397 9.975 -3.392 1.00 52.50 294 LEU A CA 1
ATOM 2294 C C . LEU A 1 294 ? -0.752 11.309 -2.999 1.00 52.50 294 LEU A C 1
ATOM 2296 O O . LEU A 1 294 ? 0.319 11.286 -2.390 1.00 52.50 294 LEU A O 1
ATOM 2300 N N . PRO A 1 295 ? -1.367 12.460 -3.321 1.00 43.53 295 PRO A N 1
ATOM 2301 C CA . PRO A 1 295 ? -0.876 13.732 -2.817 1.00 43.53 295 PRO A CA 1
ATOM 2302 C C . PRO A 1 295 ? -0.914 13.730 -1.283 1.00 43.53 295 PRO A C 1
ATOM 2304 O O . PRO A 1 295 ? -1.901 13.289 -0.685 1.00 43.53 295 PRO A O 1
ATOM 2307 N N . ASP A 1 296 ? 0.161 14.229 -0.661 1.00 37.09 296 ASP A N 1
ATOM 2308 C CA . ASP A 1 296 ? 0.208 14.507 0.777 1.00 37.09 296 ASP A CA 1
ATOM 2309 C C . ASP A 1 296 ? -1.018 15.360 1.155 1.00 37.09 296 ASP A C 1
ATOM 2311 O O . ASP A 1 296 ? -1.499 16.174 0.365 1.00 37.09 296 ASP A O 1
ATOM 2315 N N . ALA A 1 297 ? -1.588 15.098 2.327 1.00 42.28 297 ALA A N 1
ATOM 2316 C CA . ALA A 1 297 ? -2.996 15.294 2.643 1.00 42.28 297 ALA A CA 1
ATOM 2317 C C . ALA A 1 297 ? -3.518 16.755 2.634 1.00 42.28 297 ALA A C 1
ATOM 2319 O O . ALA A 1 297 ? -3.979 17.240 3.661 1.00 42.28 297 ALA A O 1
ATOM 2320 N N . ALA A 1 298 ? -3.606 17.424 1.482 1.00 32.03 298 ALA A N 1
ATOM 2321 C CA . ALA A 1 298 ? -4.206 18.752 1.343 1.00 32.03 298 ALA A CA 1
ATOM 2322 C C . ALA A 1 298 ? -4.841 18.968 -0.044 1.00 32.03 298 ALA A C 1
ATOM 2324 O O . ALA A 1 298 ? -4.220 19.500 -0.957 1.00 32.03 298 ALA A O 1
ATOM 2325 N N . ALA A 1 299 ? -6.113 18.590 -0.187 1.00 27.00 299 ALA A N 1
ATOM 2326 C CA . ALA A 1 299 ? -7.043 19.237 -1.114 1.00 27.00 299 ALA A CA 1
ATOM 2327 C C . ALA A 1 299 ? -8.484 18.893 -0.713 1.00 27.00 299 ALA A C 1
ATOM 2329 O O . ALA A 1 299 ? -9.146 18.042 -1.304 1.00 27.00 299 ALA A O 1
ATOM 2330 N N . SER A 1 300 ? -8.980 19.572 0.317 1.00 29.28 300 SER A N 1
ATOM 2331 C CA . SER A 1 300 ? -10.399 19.893 0.426 1.00 29.28 300 SER A CA 1
ATOM 2332 C C . SER A 1 300 ? -10.761 20.842 -0.723 1.00 29.28 300 SER A C 1
ATOM 2334 O O . SER A 1 300 ? -10.699 22.061 -0.606 1.00 29.28 300 SER A O 1
ATOM 2336 N N . SER A 1 301 ? -11.092 20.284 -1.885 1.00 22.58 301 SER A N 1
ATOM 2337 C CA . SER A 1 301 ? -11.848 20.998 -2.912 1.00 22.58 301 SER A CA 1
ATOM 2338 C C . SER A 1 301 ? -12.579 19.984 -3.790 1.00 22.58 301 SER A C 1
ATOM 2340 O O . SER A 1 301 ? -11.967 18.994 -4.203 1.00 22.58 301 SER A O 1
ATOM 2342 N N . PRO A 1 302 ? -13.874 20.179 -4.095 1.00 23.80 302 PRO A N 1
ATOM 2343 C CA . PRO A 1 302 ? -14.594 19.309 -5.005 1.00 23.80 302 PRO A CA 1
ATOM 2344 C C . PRO A 1 302 ? -14.095 19.594 -6.423 1.00 23.80 302 PRO A C 1
ATOM 2346 O O . PRO A 1 302 ? -14.664 20.406 -7.153 1.00 23.80 302 PRO A O 1
ATOM 2349 N N . CYS A 1 303 ? -13.021 18.925 -6.841 1.00 22.95 303 CYS A N 1
ATOM 2350 C CA . CYS A 1 303 ? -12.631 18.893 -8.243 1.00 22.95 303 CYS A CA 1
ATOM 2351 C C . CYS A 1 303 ? -13.692 18.114 -9.033 1.00 22.95 303 CYS A C 1
ATOM 2353 O O . CYS A 1 303 ? -13.581 16.916 -9.286 1.00 22.95 303 CYS A O 1
ATOM 2355 N N . ARG A 1 304 ? -14.745 18.825 -9.449 1.00 25.34 304 ARG A N 1
ATOM 2356 C CA . ARG A 1 304 ? -15.580 18.462 -10.593 1.00 25.34 304 ARG A CA 1
ATOM 2357 C C . ARG A 1 304 ? -14.683 18.451 -11.834 1.00 25.34 304 ARG A C 1
ATOM 2359 O O . ARG A 1 304 ? -14.510 19.479 -12.479 1.00 25.34 304 ARG A O 1
ATOM 2366 N N . GLY A 1 305 ? -14.099 17.302 -12.166 1.00 26.50 305 GLY A N 1
ATOM 2367 C CA . GLY A 1 305 ? -13.405 17.126 -13.441 1.00 26.50 305 GLY A CA 1
ATOM 2368 C C . GLY A 1 305 ? -12.323 16.050 -13.444 1.00 26.50 305 GLY A C 1
ATOM 2369 O O . GLY A 1 305 ? -11.186 16.335 -13.098 1.00 26.50 305 GLY A O 1
ATOM 2370 N N . ARG A 1 306 ? -12.689 14.883 -13.996 1.00 26.80 306 ARG A N 1
ATOM 2371 C CA . ARG A 1 306 ? -11.893 13.679 -14.337 1.00 26.80 306 ARG A CA 1
ATOM 2372 C C . ARG A 1 306 ? -11.656 12.685 -13.180 1.00 26.80 306 ARG A C 1
ATOM 2374 O O . ARG A 1 306 ? -10.942 13.006 -12.237 1.00 26.80 306 ARG A O 1
ATOM 2381 N N . PRO A 1 307 ? -12.228 11.470 -13.256 1.00 30.25 307 PRO A N 1
ATOM 2382 C CA . PRO A 1 307 ? -12.087 10.462 -12.217 1.00 30.25 307 PRO A CA 1
ATOM 2383 C C . PRO A 1 307 ? -10.759 9.717 -12.392 1.00 30.25 307 PRO A C 1
ATOM 2385 O O . PRO A 1 307 ? -10.612 8.889 -13.287 1.00 30.25 307 PRO A O 1
ATOM 2388 N N . PHE A 1 308 ? -9.780 10.029 -11.548 1.00 35.78 308 PHE A N 1
ATOM 2389 C CA . PHE A 1 308 ? -8.557 9.241 -11.405 1.00 35.78 308 PHE A CA 1
ATOM 2390 C C . PHE A 1 308 ? -8.577 8.559 -10.035 1.00 35.78 308 PHE A C 1
ATOM 2392 O O . PHE A 1 308 ? -8.718 9.231 -9.014 1.00 35.78 308 PHE A O 1
ATOM 2399 N N . CYS A 1 309 ? -8.447 7.231 -10.019 1.00 40.94 309 CYS A N 1
ATOM 2400 C CA . CYS A 1 309 ? -8.232 6.440 -8.806 1.00 40.94 309 CYS A CA 1
ATOM 2401 C C . CYS A 1 309 ? -6.780 5.944 -8.813 1.00 40.94 309 CYS A C 1
ATOM 2403 O O . CYS A 1 309 ? -6.340 5.343 -9.795 1.00 40.94 309 CYS A O 1
ATOM 2405 N N . LEU A 1 310 ? -6.037 6.271 -7.753 1.00 37.94 310 LEU A N 1
ATOM 2406 C CA . LEU A 1 310 ? -4.580 6.119 -7.653 1.00 37.94 310 LEU A CA 1
ATOM 2407 C C . LEU A 1 310 ? -4.208 4.841 -6.879 1.00 37.94 310 LEU A C 1
ATOM 2409 O O . LEU A 1 310 ? -4.894 4.466 -5.928 1.00 37.94 310 LEU A O 1
ATOM 2413 N N . ALA A 1 311 ? -3.105 4.197 -7.269 1.00 35.97 311 ALA A N 1
ATOM 2414 C CA . ALA A 1 311 ? -2.624 2.926 -6.703 1.00 35.97 311 ALA A CA 1
ATOM 2415 C C . ALA A 1 311 ? -1.217 2.988 -6.050 1.00 35.97 311 ALA A C 1
ATOM 2417 O O . ALA A 1 311 ? -0.605 1.953 -5.799 1.00 35.97 311 ALA A O 1
ATOM 2418 N N . ARG A 1 312 ? -0.640 4.174 -5.781 1.00 36.12 312 ARG A N 1
ATOM 2419 C CA . ARG A 1 312 ? 0.754 4.294 -5.293 1.00 36.12 312 ARG A CA 1
ATOM 2420 C C . ARG A 1 312 ? 0.843 4.992 -3.930 1.00 36.12 312 ARG A C 1
ATOM 2422 O O . ARG A 1 312 ? 0.402 6.127 -3.762 1.00 36.12 312 ARG A O 1
ATOM 2429 N N . LYS A 1 313 ? 1.529 4.344 -2.982 1.00 31.45 313 LYS A N 1
ATOM 2430 C CA . LYS A 1 313 ? 1.992 4.933 -1.714 1.00 31.45 313 LYS A CA 1
ATOM 2431 C C . LYS A 1 313 ? 3.509 5.136 -1.766 1.00 31.45 313 LYS A C 1
ATOM 2433 O O . LYS A 1 313 ? 4.271 4.187 -1.605 1.00 31.45 313 LYS A O 1
ATOM 2438 N N . HIS A 1 314 ? 3.945 6.376 -1.969 1.00 28.81 314 HIS A N 1
ATOM 2439 C CA . HIS A 1 314 ? 5.302 6.834 -1.666 1.00 28.81 314 HIS A CA 1
ATOM 2440 C C . HIS A 1 314 ? 5.211 8.261 -1.113 1.00 28.81 314 HIS A C 1
ATOM 2442 O O . HIS A 1 314 ? 4.800 9.165 -1.823 1.00 28.81 314 HIS A O 1
ATOM 2448 N N . HIS A 1 315 ? 5.587 8.462 0.153 1.00 25.52 315 HIS A N 1
ATOM 2449 C CA . HIS A 1 315 ? 5.684 9.804 0.732 1.00 25.52 315 HIS A CA 1
ATOM 2450 C C . HIS A 1 315 ? 6.865 10.557 0.118 1.00 25.52 315 HIS A C 1
ATOM 2452 O O . HIS A 1 315 ? 8.020 10.149 0.304 1.00 25.52 315 HIS A O 1
ATOM 2458 N N . SER A 1 316 ? 6.588 11.674 -0.549 1.00 26.14 316 SER A N 1
ATOM 2459 C CA . SER A 1 316 ? 7.598 12.666 -0.906 1.00 26.14 316 SER A CA 1
ATOM 2460 C C . SER A 1 316 ? 7.078 14.081 -0.660 1.00 26.14 316 SER A C 1
ATOM 2462 O O . SER A 1 316 ? 6.225 14.572 -1.388 1.00 26.14 316 SER A O 1
ATOM 2464 N N . LEU A 1 317 ? 7.691 14.721 0.338 1.00 23.48 317 LEU A N 1
ATOM 2465 C CA . LEU A 1 317 ? 7.598 16.135 0.700 1.00 23.48 317 LEU A CA 1
ATOM 2466 C C . LEU A 1 317 ? 7.503 17.069 -0.524 1.00 23.48 317 LEU A C 1
ATOM 2468 O O . LEU A 1 317 ? 8.402 17.059 -1.371 1.00 23.48 317 LEU A O 1
ATOM 2472 N N . ARG A 1 318 ? 6.517 17.975 -0.546 1.00 24.86 318 ARG A N 1
ATOM 2473 C CA . ARG A 1 318 ? 6.579 19.221 -1.334 1.00 24.86 318 ARG A CA 1
ATOM 2474 C C . ARG A 1 318 ? 6.215 20.456 -0.506 1.00 24.86 318 ARG A C 1
ATOM 2476 O O . ARG A 1 318 ? 5.290 20.439 0.293 1.00 24.86 318 ARG A O 1
ATOM 2483 N N . PHE A 1 319 ? 6.950 21.535 -0.773 1.00 24.59 319 PHE A N 1
ATOM 2484 C CA . PHE A 1 319 ? 6.637 22.923 -0.418 1.00 24.59 319 PHE A CA 1
ATOM 2485 C C . PHE A 1 319 ? 6.001 23.644 -1.634 1.00 24.59 319 PHE A C 1
ATOM 2487 O O . PHE A 1 319 ? 6.145 23.153 -2.759 1.00 24.59 319 PHE A O 1
ATOM 2494 N N . PRO A 1 320 ? 5.280 24.769 -1.436 1.00 27.81 320 PRO A N 1
ATOM 2495 C CA . PRO A 1 320 ? 4.253 25.248 -2.363 1.00 27.81 320 PRO A CA 1
ATOM 2496 C C . PRO A 1 320 ? 4.795 26.173 -3.465 1.00 27.81 320 PRO A C 1
ATOM 2498 O O . PRO A 1 320 ? 5.743 26.926 -3.258 1.00 27.81 320 PRO A O 1
ATOM 2501 N N . GLY A 1 321 ? 4.132 26.160 -4.624 1.00 23.80 321 GLY A N 1
ATOM 2502 C CA . GLY A 1 321 ? 4.317 27.123 -5.711 1.00 23.80 321 GLY A CA 1
ATOM 2503 C C . GLY A 1 321 ? 3.038 27.231 -6.546 1.00 23.80 321 GLY A C 1
ATOM 2504 O O . GLY A 1 321 ? 2.487 26.217 -6.963 1.00 23.80 321 GLY A O 1
ATOM 2505 N N . ASN A 1 322 ? 2.550 28.460 -6.710 1.00 25.42 322 ASN A N 1
ATOM 2506 C CA . ASN A 1 322 ? 1.219 28.840 -7.193 1.00 25.42 322 ASN A CA 1
ATOM 2507 C C . ASN A 1 322 ? 0.854 28.336 -8.601 1.00 25.42 322 ASN A C 1
ATOM 2509 O O . ASN A 1 322 ? 1.652 28.426 -9.532 1.00 25.42 322 ASN A O 1
ATOM 2513 N N . PHE A 1 323 ? -0.410 27.931 -8.770 1.00 24.77 323 PHE A N 1
ATOM 2514 C CA . PHE A 1 323 ? -1.063 27.771 -10.071 1.00 24.77 323 PHE A CA 1
ATOM 2515 C C . PHE A 1 323 ? -1.761 29.071 -10.488 1.00 24.77 323 PHE A C 1
ATOM 2517 O O . PHE A 1 323 ? -2.552 29.628 -9.728 1.00 24.77 323 PHE A O 1
ATOM 2524 N N . ALA A 1 324 ? -1.527 29.492 -11.732 1.00 25.08 324 ALA A N 1
ATOM 2525 C CA . ALA A 1 324 ? -2.409 30.379 -12.480 1.00 25.08 324 ALA A CA 1
ATOM 2526 C C . ALA A 1 324 ? -3.150 29.552 -13.543 1.00 25.08 324 ALA A C 1
ATOM 2528 O O . ALA A 1 324 ? -2.567 28.724 -14.240 1.00 25.08 324 ALA A O 1
ATOM 2529 N N . THR A 1 325 ? -4.460 29.757 -13.617 1.00 31.14 325 THR A N 1
ATOM 2530 C CA . THR A 1 325 ? -5.423 29.107 -14.512 1.00 31.14 325 THR A CA 1
ATOM 2531 C C . THR A 1 325 ? -5.366 29.658 -15.936 1.00 31.14 325 THR A C 1
ATOM 2533 O O . THR A 1 325 ? -5.293 30.872 -16.080 1.00 31.14 325 THR A O 1
ATOM 2536 N N . MET A 1 326 ? -5.578 28.814 -16.954 1.00 24.36 326 MET A N 1
ATOM 2537 C CA . MET A 1 326 ? -6.424 29.115 -18.127 1.00 24.36 326 MET A CA 1
ATOM 2538 C C . MET A 1 326 ? -6.832 27.818 -18.841 1.00 24.36 326 MET A C 1
ATOM 2540 O O . MET A 1 326 ? -6.056 26.871 -18.934 1.00 24.36 326 MET A O 1
ATOM 2544 N N . GLY A 1 327 ? -8.094 27.767 -19.272 1.00 24.50 327 GLY A N 1
ATOM 2545 C CA . GLY A 1 327 ? -8.755 26.585 -19.815 1.00 24.50 327 GLY A CA 1
ATOM 2546 C C . GLY A 1 327 ? -8.693 26.444 -21.336 1.00 24.50 327 GLY A C 1
ATOM 2547 O O . GLY A 1 327 ? -8.325 27.360 -22.061 1.00 24.50 327 GLY A O 1
ATOM 2548 N N . GLY A 1 328 ? -9.137 25.277 -21.802 1.00 24.53 328 GLY A N 1
ATOM 2549 C CA . GLY A 1 328 ? -9.400 24.985 -23.208 1.00 24.53 328 GLY A CA 1
ATOM 2550 C C . GLY A 1 328 ? -9.726 23.505 -23.404 1.00 24.53 328 GLY A C 1
ATOM 2551 O O . GLY A 1 328 ? -8.874 22.645 -23.207 1.00 24.53 328 GLY A O 1
ATOM 2552 N N . ARG A 1 329 ? -10.980 23.196 -23.752 1.00 32.16 329 ARG A N 1
ATOM 2553 C CA . ARG A 1 329 ? -11.396 21.884 -24.275 1.00 32.16 329 ARG A CA 1
ATOM 2554 C C . ARG A 1 329 ? -10.991 21.801 -25.746 1.00 32.16 329 ARG A C 1
ATOM 2556 O O . ARG A 1 329 ? -11.372 22.702 -26.481 1.00 32.16 329 ARG A O 1
ATOM 2563 N N . GLN A 1 330 ? -10.398 20.688 -26.182 1.00 26.30 330 GLN A N 1
ATOM 2564 C CA . GLN A 1 330 ? -10.690 20.103 -27.497 1.00 26.30 330 GLN A CA 1
ATOM 2565 C C . GLN A 1 330 ? -10.279 18.621 -27.587 1.00 26.30 330 GLN A C 1
ATOM 2567 O O . GLN A 1 330 ? -9.246 18.217 -27.065 1.00 26.30 330 GLN A O 1
ATOM 2572 N N . SER A 1 331 ? -11.218 17.872 -28.174 1.00 23.66 331 SER A N 1
ATOM 2573 C CA . SER A 1 331 ? -11.194 16.590 -28.903 1.00 23.66 331 SER A CA 1
ATOM 2574 C C . SER A 1 331 ? -10.216 15.460 -28.556 1.00 23.66 331 SER A C 1
ATOM 2576 O O . SER A 1 331 ? -9.001 15.600 -28.539 1.00 23.66 331 SER A O 1
ATOM 2578 N N . LEU A 1 332 ? -10.834 14.285 -28.408 1.00 31.98 332 LEU A N 1
ATOM 2579 C CA . LEU A 1 332 ? -10.265 12.943 -28.432 1.00 31.98 332 LEU A CA 1
ATOM 2580 C C . LEU A 1 332 ? -9.759 12.606 -29.841 1.00 31.98 332 LEU A C 1
ATOM 2582 O O . LEU A 1 332 ? -10.572 12.571 -30.759 1.00 31.98 332 LEU A O 1
ATOM 2586 N N . GLU A 1 333 ? -8.478 12.266 -29.973 1.00 23.16 333 GLU A N 1
ATOM 2587 C CA . GLU A 1 333 ? -7.987 11.372 -31.024 1.00 23.16 333 GLU A CA 1
ATOM 2588 C C . GLU A 1 333 ? -6.927 10.413 -30.461 1.00 23.16 333 GLU A C 1
ATOM 2590 O O . GLU A 1 333 ? -6.243 10.669 -29.470 1.00 23.16 333 GLU A O 1
ATOM 2595 N N . THR A 1 334 ? -6.921 9.244 -31.077 1.00 28.36 334 THR A N 1
ATOM 2596 C CA . THR A 1 334 ? -6.476 7.928 -30.628 1.00 28.36 334 THR A CA 1
ATOM 2597 C C . THR A 1 334 ? -4.953 7.734 -30.666 1.00 28.36 334 THR A C 1
ATOM 2599 O O . THR A 1 334 ? -4.337 8.096 -31.662 1.00 28.36 334 THR A O 1
ATOM 2602 N N . HIS A 1 335 ? -4.424 7.028 -29.648 1.00 30.41 335 HIS A N 1
ATOM 2603 C CA . HIS A 1 335 ? -3.126 6.314 -29.499 1.00 30.41 335 HIS A CA 1
ATOM 2604 C C . HIS A 1 335 ? -2.246 6.857 -28.363 1.00 30.41 335 HIS A C 1
ATOM 2606 O O . HIS A 1 335 ? -1.792 7.992 -28.433 1.00 30.41 335 HIS A O 1
ATOM 2612 N N . TRP A 1 336 ? -1.907 6.032 -27.357 1.00 30.69 336 TRP A N 1
ATOM 2613 C CA . TRP A 1 336 ? -0.695 6.284 -26.564 1.00 30.69 336 TRP A CA 1
ATOM 2614 C C . TRP A 1 336 ? -0.067 5.010 -25.962 1.00 30.69 336 TRP A C 1
ATOM 2616 O O . TRP A 1 336 ? -0.607 4.361 -25.070 1.00 30.69 336 TRP A O 1
ATOM 2626 N N . MET A 1 337 ? 1.130 4.688 -26.460 1.00 24.77 337 MET A N 1
ATOM 2627 C CA . MET A 1 337 ? 2.252 4.208 -25.646 1.00 24.77 337 MET A CA 1
ATOM 2628 C C . MET A 1 337 ? 2.578 5.320 -24.631 1.00 24.77 337 MET A C 1
ATOM 2630 O O . MET A 1 337 ? 2.462 6.486 -25.006 1.00 24.77 337 MET A O 1
ATOM 2634 N N . SER A 1 338 ? 2.945 5.014 -23.375 1.00 35.44 338 SER A N 1
ATOM 2635 C CA . SER A 1 338 ? 3.352 6.026 -22.373 1.00 35.44 338 SER A CA 1
ATOM 2636 C C . SER A 1 338 ? 4.239 7.091 -23.007 1.00 35.44 338 SER A C 1
ATOM 2638 O O . SER A 1 338 ? 5.349 6.782 -23.433 1.00 35.44 338 SER A O 1
ATOM 2640 N N . ALA A 1 339 ? 3.722 8.318 -23.140 1.00 34.06 339 ALA A N 1
ATOM 2641 C CA . ALA A 1 339 ? 4.458 9.377 -23.813 1.00 34.06 339 ALA A CA 1
ATOM 2642 C C . ALA A 1 339 ? 5.763 9.630 -23.035 1.00 34.06 339 ALA A C 1
ATOM 2644 O O . ALA A 1 339 ? 5.705 9.776 -21.809 1.00 34.06 339 ALA A O 1
ATOM 2645 N N . PRO A 1 340 ? 6.927 9.656 -23.706 1.00 50.94 340 PRO A N 1
ATOM 2646 C CA . PRO A 1 340 ? 8.195 9.878 -23.030 1.00 50.94 340 PRO A CA 1
ATOM 2647 C C . PRO A 1 340 ? 8.168 11.222 -22.286 1.00 50.94 340 PRO A C 1
ATOM 2649 O O . PRO A 1 340 ? 7.660 12.224 -22.798 1.00 50.94 340 PRO A O 1
ATOM 2652 N N . GLN A 1 341 ? 8.647 11.229 -21.038 1.00 69.31 341 GLN A N 1
ATOM 2653 C CA . GLN A 1 341 ? 8.564 12.396 -20.157 1.00 69.31 341 GLN A CA 1
ATOM 2654 C C . GLN A 1 341 ? 9.429 13.525 -20.724 1.00 69.31 341 GLN A C 1
ATOM 2656 O O . GLN A 1 341 ? 10.655 13.418 -20.742 1.00 69.31 341 GLN A O 1
ATOM 2661 N N . ALA A 1 342 ? 8.795 14.606 -21.183 1.00 81.94 342 ALA A N 1
ATOM 2662 C CA . ALA A 1 342 ? 9.502 15.801 -21.628 1.00 81.94 342 ALA A CA 1
ATOM 2663 C C . ALA A 1 342 ? 10.253 16.440 -20.456 1.00 81.94 342 ALA A C 1
ATOM 2665 O O . ALA A 1 342 ? 9.676 16.656 -19.386 1.00 81.94 342 ALA A O 1
ATOM 2666 N N . VAL A 1 343 ? 11.535 16.738 -20.661 1.00 87.69 343 VAL A N 1
ATOM 2667 C CA . VAL A 1 343 ? 12.343 17.443 -19.668 1.00 87.69 343 VAL A CA 1
ATOM 2668 C C . VAL A 1 343 ? 12.074 18.945 -19.816 1.00 87.69 343 VAL A C 1
ATOM 2670 O O . VAL A 1 343 ? 12.177 19.459 -20.931 1.00 87.69 343 VAL A O 1
ATOM 2673 N N . PRO A 1 344 ? 11.717 19.667 -18.735 1.00 89.38 344 PRO A N 1
ATOM 2674 C CA . PRO A 1 344 ? 11.658 21.125 -18.760 1.00 89.38 344 PRO A CA 1
ATOM 2675 C C . PRO A 1 344 ? 12.974 21.712 -19.272 1.00 89.38 344 PRO A C 1
ATOM 2677 O O . PRO A 1 344 ? 14.044 21.236 -18.893 1.00 89.38 344 PRO A O 1
ATOM 2680 N N . ASP A 1 345 ? 12.903 22.740 -20.118 1.00 92.69 345 ASP A N 1
ATOM 2681 C CA . ASP A 1 345 ? 14.116 23.396 -20.602 1.00 92.69 345 ASP A CA 1
ATOM 2682 C C . ASP A 1 345 ? 14.876 24.032 -19.431 1.00 92.69 345 ASP A C 1
ATOM 2684 O O . ASP A 1 345 ? 14.279 24.598 -18.511 1.00 92.69 345 ASP A O 1
ATOM 2688 N N . PHE A 1 346 ? 16.199 23.923 -19.461 1.00 94.38 346 PHE A N 1
ATOM 2689 C CA . PHE A 1 346 ? 17.079 24.495 -18.452 1.00 94.38 346 PHE A CA 1
ATOM 2690 C C . PHE A 1 346 ? 18.418 24.861 -19.075 1.00 94.38 346 PHE A C 1
ATOM 2692 O O . PHE A 1 346 ? 18.802 24.339 -20.125 1.00 94.38 346 PHE A O 1
ATOM 2699 N N . GLU A 1 347 ? 19.135 25.752 -18.399 1.00 96.56 347 GLU A N 1
ATOM 2700 C CA . GLU A 1 347 ? 20.442 26.217 -18.829 1.00 96.56 347 GLU A CA 1
ATOM 2701 C C . GLU A 1 347 ? 21.447 26.136 -17.686 1.00 96.56 347 GLU A C 1
ATOM 2703 O O . GLU A 1 347 ? 21.137 26.545 -16.568 1.00 96.56 347 GLU A O 1
ATOM 2708 N N . LEU A 1 348 ? 22.651 25.641 -17.976 1.00 97.19 348 LEU A N 1
ATOM 2709 C CA . LEU A 1 348 ? 23.755 25.574 -17.022 1.00 97.19 348 LEU A CA 1
ATOM 2710 C C . LEU A 1 348 ? 25.068 26.066 -17.638 1.00 97.19 348 LEU A C 1
ATOM 2712 O O . LEU A 1 348 ? 25.321 25.835 -18.826 1.00 97.19 348 LEU A O 1
ATOM 2716 N N . PRO A 1 349 ? 25.945 26.703 -16.842 1.00 97.81 349 PRO A N 1
ATOM 2717 C CA . PRO A 1 349 ? 27.334 26.917 -17.225 1.00 97.81 349 PRO A CA 1
ATOM 2718 C C . PRO A 1 349 ? 28.044 25.586 -17.503 1.00 97.81 349 PRO A C 1
ATOM 2720 O O . PRO A 1 349 ? 27.911 24.634 -16.732 1.00 97.81 349 PRO A O 1
ATOM 2723 N N . ALA A 1 350 ? 28.825 25.538 -18.578 1.00 96.94 350 ALA A N 1
ATOM 2724 C CA . ALA A 1 350 ? 29.601 24.372 -18.983 1.00 96.94 350 ALA A CA 1
ATOM 2725 C C . ALA A 1 350 ? 31.091 24.720 -19.106 1.00 96.94 350 ALA A C 1
ATOM 2727 O O . ALA A 1 350 ? 31.470 25.889 -19.234 1.00 96.94 350 ALA A O 1
ATOM 2728 N N . THR A 1 351 ? 31.944 23.698 -19.083 1.00 95.50 351 THR A N 1
ATOM 2729 C CA . THR A 1 351 ? 33.371 23.848 -19.404 1.00 95.50 351 THR A CA 1
ATOM 2730 C C . THR A 1 351 ? 33.598 24.421 -20.808 1.00 95.50 351 THR A C 1
ATOM 2732 O O . THR A 1 351 ? 32.727 24.355 -21.672 1.00 95.50 351 THR A O 1
ATOM 2735 N N . GLY A 1 352 ? 34.772 25.003 -21.050 1.00 91.62 352 GLY A N 1
ATOM 2736 C CA . GLY A 1 352 ? 35.110 25.691 -22.296 1.00 91.62 352 GLY A CA 1
ATOM 2737 C C . GLY A 1 352 ? 34.503 27.092 -22.410 1.00 91.62 352 GLY A C 1
ATOM 2738 O O . GLY A 1 352 ? 34.392 27.607 -23.521 1.00 91.62 352 GLY A O 1
ATOM 2739 N N . ASN A 1 353 ? 34.102 27.699 -21.284 1.00 88.19 353 ASN A N 1
ATOM 2740 C CA . ASN A 1 353 ? 33.386 28.981 -21.235 1.00 88.19 353 ASN A CA 1
ATOM 2741 C C . ASN A 1 353 ? 32.082 28.974 -22.063 1.00 88.19 353 ASN A C 1
ATOM 2743 O O . ASN A 1 353 ? 31.737 29.957 -22.721 1.00 88.19 353 ASN A O 1
ATOM 2747 N N . GLN A 1 354 ? 31.374 27.842 -22.051 1.00 91.69 354 GLN A N 1
ATOM 2748 C CA . GLN A 1 354 ? 30.135 27.632 -22.799 1.00 91.69 354 GLN A CA 1
ATOM 2749 C C . GLN A 1 354 ? 28.916 27.617 -21.873 1.00 91.69 354 GLN A C 1
ATOM 2751 O O . GLN A 1 354 ? 29.024 27.592 -20.642 1.00 91.69 354 GLN A O 1
ATOM 2756 N N . ARG A 1 355 ? 27.726 27.600 -22.477 1.00 94.38 355 ARG A N 1
ATOM 2757 C CA . ARG A 1 355 ? 26.476 27.300 -21.782 1.00 94.38 355 ARG A CA 1
ATOM 2758 C C . ARG A 1 355 ? 25.767 26.140 -22.454 1.00 94.38 355 ARG A C 1
ATOM 2760 O O . ARG A 1 355 ? 25.600 26.125 -23.669 1.00 94.38 355 ARG A O 1
ATOM 2767 N N . PHE A 1 356 ? 25.324 25.197 -21.638 1.00 96.62 356 PHE A N 1
ATOM 2768 C CA . PHE A 1 356 ? 24.422 24.137 -22.051 1.00 96.62 356 PHE A CA 1
ATOM 2769 C C . PHE A 1 356 ? 22.991 24.637 -21.909 1.00 96.62 356 PHE A C 1
ATOM 2771 O O . PHE A 1 356 ? 22.628 25.098 -20.831 1.00 96.62 356 PHE A O 1
ATOM 2778 N N . ARG A 1 357 ? 22.173 24.497 -22.953 1.00 96.19 357 ARG A N 1
ATOM 2779 C CA . ARG A 1 357 ? 20.717 24.663 -22.881 1.00 96.19 357 ARG A CA 1
ATOM 2780 C C . ARG A 1 357 ? 20.057 23.445 -23.505 1.00 96.19 357 ARG A C 1
ATOM 2782 O O . ARG A 1 357 ? 20.372 23.126 -24.648 1.00 96.19 357 ARG A O 1
ATOM 2789 N N . LEU A 1 358 ? 19.142 22.790 -22.793 1.00 92.44 358 LEU A N 1
ATOM 2790 C CA . LEU A 1 358 ? 18.534 21.539 -23.261 1.00 92.44 358 LEU A CA 1
ATOM 2791 C C . LEU A 1 358 ? 17.858 21.703 -24.629 1.00 92.44 358 LEU A C 1
ATOM 2793 O O . LEU A 1 358 ? 18.064 20.883 -25.523 1.00 92.44 358 LEU A O 1
ATOM 2797 N N . SER A 1 359 ? 17.112 22.790 -24.833 1.00 92.25 359 SER A N 1
ATOM 2798 C CA . SER A 1 359 ? 16.435 23.076 -26.103 1.00 92.25 359 SER A CA 1
ATOM 2799 C C . SER A 1 359 ? 17.377 23.260 -27.299 1.00 92.25 359 SER A C 1
ATOM 2801 O O . SER A 1 359 ? 16.947 23.044 -28.433 1.00 92.25 359 SER A O 1
ATOM 2803 N N . ALA A 1 360 ? 18.658 23.582 -27.078 1.00 92.75 360 ALA A N 1
ATOM 2804 C CA . ALA A 1 360 ? 19.658 23.678 -28.144 1.00 92.75 360 ALA A CA 1
ATOM 2805 C C . ALA A 1 360 ? 20.057 22.307 -28.725 1.00 92.75 360 ALA A C 1
ATOM 2807 O O . ALA A 1 360 ? 20.625 22.250 -29.811 1.00 92.75 360 ALA A O 1
ATOM 2808 N N . PHE A 1 361 ? 19.727 21.210 -28.035 1.00 91.19 361 PHE A N 1
ATOM 2809 C CA . PHE A 1 361 ? 20.015 19.838 -28.463 1.00 91.19 361 PHE A CA 1
ATOM 2810 C C . PHE A 1 361 ? 18.816 19.148 -29.121 1.00 91.19 361 PHE A C 1
ATOM 2812 O O . PHE A 1 361 ? 18.852 17.950 -29.383 1.00 91.19 361 PHE A O 1
ATOM 2819 N N . LYS A 1 362 ? 17.740 19.875 -29.440 1.00 87.62 362 LYS A N 1
ATOM 2820 C CA . LYS A 1 362 ? 16.621 19.296 -30.191 1.00 87.62 362 LYS A CA 1
ATOM 2821 C C . LYS A 1 362 ? 17.117 18.735 -31.533 1.00 87.62 362 LYS A C 1
ATOM 2823 O O . LYS A 1 362 ? 17.804 19.420 -32.281 1.00 87.62 362 LYS A O 1
ATOM 2828 N N . GLY A 1 363 ? 16.766 17.487 -31.833 1.00 90.75 363 GLY A N 1
ATOM 2829 C CA . GLY A 1 363 ? 17.270 16.729 -32.985 1.00 90.75 363 GLY A CA 1
ATOM 2830 C C . GLY A 1 363 ? 18.548 15.922 -32.713 1.00 90.75 363 GLY A C 1
ATOM 2831 O O . GLY A 1 363 ? 18.894 15.058 -33.520 1.00 90.75 363 GLY A O 1
ATOM 2832 N N . HIS A 1 364 ? 19.208 16.133 -31.572 1.00 93.75 364 HIS A N 1
ATOM 2833 C CA . HIS A 1 364 ? 20.467 15.489 -31.200 1.00 93.75 364 HIS A CA 1
ATOM 2834 C C . HIS A 1 364 ? 20.329 14.802 -29.833 1.00 93.75 364 HIS A C 1
ATOM 2836 O O . HIS A 1 364 ? 20.194 15.488 -28.824 1.00 93.75 364 HIS A O 1
ATOM 2842 N N . PRO A 1 365 ? 20.358 13.461 -29.756 1.00 96.81 365 PRO A N 1
ATOM 2843 C CA . PRO A 1 365 ? 20.212 12.775 -28.482 1.00 96.81 365 PRO A CA 1
ATOM 2844 C C . PRO A 1 365 ? 21.484 12.924 -27.633 1.00 96.81 365 PRO A C 1
ATOM 2846 O O . PRO A 1 365 ? 22.598 13.068 -28.152 1.00 96.81 365 PRO A O 1
ATOM 2849 N N . PHE A 1 366 ? 21.336 12.887 -26.312 1.00 98.12 366 PHE A N 1
ATOM 2850 C CA . PHE A 1 366 ? 22.466 13.049 -25.399 1.00 98.12 366 PHE A CA 1
ATOM 2851 C C . PHE A 1 366 ? 22.266 12.343 -24.058 1.00 98.12 366 PHE A C 1
ATOM 2853 O O . PHE A 1 366 ? 21.153 12.057 -23.625 1.00 98.12 366 PHE A O 1
ATOM 2860 N N . VAL A 1 367 ? 23.378 12.059 -23.387 1.00 98.31 367 VAL A N 1
ATOM 2861 C CA . VAL A 1 367 ? 23.440 11.444 -22.063 1.00 98.31 367 VAL A CA 1
ATOM 2862 C C . VAL A 1 367 ? 23.809 12.502 -21.030 1.00 98.31 367 VAL A C 1
ATOM 2864 O O . VAL A 1 367 ? 24.807 13.200 -21.190 1.00 98.31 367 VAL A O 1
ATOM 2867 N N . LEU A 1 368 ? 23.050 12.571 -19.937 1.00 98.25 368 LEU A N 1
ATOM 2868 C CA . LEU A 1 368 ? 23.392 13.333 -18.735 1.00 98.25 368 LEU A CA 1
ATOM 2869 C C . LEU A 1 368 ? 23.715 12.368 -17.597 1.00 98.25 368 LEU A C 1
ATOM 2871 O O . LEU A 1 368 ? 22.832 11.619 -17.175 1.00 98.25 368 LEU A O 1
ATOM 2875 N N . TYR A 1 369 ? 24.934 12.392 -17.057 1.00 98.38 369 TYR A N 1
ATOM 2876 C CA . TYR A 1 369 ? 25.277 11.620 -15.860 1.00 98.38 369 TYR A CA 1
ATOM 2877 C C . TYR A 1 369 ? 25.597 12.536 -14.669 1.00 98.38 369 TYR A C 1
ATOM 2879 O O . TYR A 1 369 ? 26.498 13.371 -14.698 1.00 98.38 369 TYR A O 1
ATOM 2887 N N . PHE A 1 370 ? 24.828 12.366 -13.598 1.00 98.38 370 PHE A N 1
ATOM 2888 C CA . PHE A 1 370 ? 24.923 13.112 -12.353 1.00 98.38 370 PHE A CA 1
ATOM 2889 C C . PHE A 1 370 ? 25.858 12.410 -11.384 1.00 98.38 370 PHE A C 1
ATOM 2891 O O . PHE A 1 370 ? 25.668 11.229 -11.080 1.00 98.38 370 PHE A O 1
ATOM 2898 N N . TYR A 1 371 ? 26.821 13.144 -10.826 1.00 96.81 371 TYR A N 1
ATOM 2899 C CA . TYR A 1 371 ? 27.783 12.593 -9.878 1.00 96.81 371 TYR A CA 1
ATOM 2900 C C . TYR A 1 371 ? 27.997 13.488 -8.639 1.00 96.81 371 TYR A C 1
ATOM 2902 O O . TYR A 1 371 ? 27.826 14.702 -8.701 1.00 96.81 371 TYR A O 1
ATOM 2910 N N . PRO A 1 372 ? 28.353 12.907 -7.471 1.00 92.75 372 PRO A N 1
ATOM 2911 C CA . PRO A 1 372 ? 28.474 13.650 -6.214 1.00 92.75 372 PRO A CA 1
ATOM 2912 C C . PRO A 1 372 ? 29.460 14.818 -6.178 1.00 92.75 372 PRO A C 1
ATOM 2914 O O . PRO A 1 372 ? 29.113 15.856 -5.612 1.00 92.75 372 PRO A O 1
ATOM 2917 N N . LYS A 1 373 ? 30.700 14.602 -6.638 1.00 94.56 373 LYS A N 1
ATOM 2918 C CA . LYS A 1 373 ? 31.789 15.575 -6.503 1.00 94.56 373 LYS A CA 1
ATOM 2919 C C . LYS A 1 373 ? 32.990 15.243 -7.389 1.00 94.56 373 LYS A C 1
ATOM 2921 O O . LYS A 1 373 ? 33.426 14.084 -7.412 1.00 94.56 373 LYS A O 1
ATOM 2926 N N . ASP A 1 374 ? 33.563 16.260 -8.020 1.00 96.00 374 ASP A N 1
ATOM 2927 C CA . ASP A 1 374 ? 34.809 16.180 -8.788 1.00 96.00 374 ASP A CA 1
ATOM 2928 C C . ASP A 1 374 ? 35.959 15.561 -7.977 1.00 96.00 374 ASP A C 1
ATOM 2930 O O . ASP A 1 374 ? 36.047 15.706 -6.755 1.00 96.00 374 ASP A O 1
ATOM 2934 N N . ASN A 1 375 ? 36.892 14.901 -8.673 1.00 91.69 375 ASN A N 1
ATOM 2935 C CA . ASN A 1 375 ? 38.122 14.328 -8.104 1.00 91.69 375 ASN A CA 1
ATOM 2936 C C . ASN A 1 375 ? 37.929 13.288 -6.976 1.00 91.69 375 ASN A C 1
ATOM 2938 O O . ASN A 1 375 ? 38.900 12.920 -6.314 1.00 91.69 375 ASN A O 1
ATOM 2942 N N . THR A 1 376 ? 36.714 12.783 -6.747 1.00 91.19 376 THR A N 1
ATOM 2943 C CA . THR A 1 376 ? 36.480 11.666 -5.814 1.00 91.19 376 THR A CA 1
ATOM 2944 C C . THR A 1 376 ? 36.590 10.324 -6.545 1.00 91.19 376 THR A C 1
ATOM 2946 O O . THR A 1 376 ? 36.113 10.247 -7.676 1.00 91.19 376 THR A O 1
ATOM 2949 N N . PRO A 1 377 ? 37.152 9.253 -5.938 1.00 88.62 377 PRO A N 1
ATOM 2950 C CA . PRO A 1 377 ? 37.517 8.023 -6.654 1.00 88.62 377 PRO A CA 1
ATOM 2951 C C . PRO A 1 377 ? 36.416 7.479 -7.571 1.00 88.62 377 PRO A C 1
ATOM 2953 O O . PRO A 1 377 ? 36.605 7.402 -8.775 1.00 88.62 377 PRO A O 1
ATOM 2956 N N . GLY A 1 378 ? 35.206 7.259 -7.046 1.00 88.94 378 GLY A N 1
ATOM 2957 C CA . GLY A 1 378 ? 34.107 6.736 -7.862 1.00 88.94 378 GLY A CA 1
ATOM 2958 C C . GLY A 1 378 ? 33.579 7.696 -8.940 1.00 88.94 378 GLY A C 1
ATOM 2959 O O . GLY A 1 378 ? 33.036 7.234 -9.934 1.00 88.94 378 GLY A O 1
ATOM 2960 N N . CYS A 1 379 ? 33.684 9.020 -8.770 1.00 93.50 379 CYS A N 1
ATOM 2961 C CA . CYS A 1 379 ? 33.279 9.969 -9.823 1.00 93.50 379 CYS A CA 1
ATOM 2962 C C . CYS A 1 379 ? 34.350 10.099 -10.907 1.00 93.50 379 CYS A C 1
ATOM 2964 O O . CYS A 1 379 ? 34.016 10.246 -12.082 1.00 93.50 379 CYS A O 1
ATOM 2966 N N . THR A 1 380 ? 35.620 10.010 -10.509 1.00 95.56 380 THR A N 1
ATOM 2967 C CA . THR A 1 380 ? 36.755 9.897 -11.422 1.00 95.56 380 THR A CA 1
ATOM 2968 C C . THR A 1 380 ? 36.618 8.632 -12.262 1.00 95.56 380 THR A C 1
ATOM 2970 O O . THR A 1 380 ? 36.597 8.737 -13.482 1.00 95.56 380 THR A O 1
ATOM 2973 N N . ASP A 1 381 ? 36.417 7.471 -11.636 1.00 95.44 381 ASP A N 1
ATOM 2974 C CA . ASP A 1 381 ? 36.291 6.187 -12.335 1.00 95.44 381 ASP A CA 1
ATOM 2975 C C . ASP A 1 381 ? 35.110 6.168 -13.318 1.00 95.44 381 ASP A C 1
ATOM 2977 O O . ASP A 1 381 ? 35.251 5.685 -14.438 1.00 95.44 381 ASP A O 1
ATOM 2981 N N . GLU A 1 382 ? 33.953 6.727 -12.945 1.00 95.94 382 GLU A N 1
ATOM 2982 C CA . GLU A 1 382 ? 32.803 6.830 -13.856 1.00 95.94 382 GLU A CA 1
ATOM 2983 C C . GLU A 1 382 ? 33.105 7.731 -15.060 1.00 95.94 382 GLU A C 1
ATOM 2985 O O . GLU A 1 382 ? 32.857 7.346 -16.202 1.00 95.94 382 GLU A O 1
ATOM 2990 N N . SER A 1 383 ? 33.684 8.910 -14.821 1.00 97.12 383 SER A N 1
ATOM 2991 C CA . SER A 1 383 ? 34.003 9.861 -15.895 1.00 97.12 383 SER A CA 1
ATOM 2992 C C . SER A 1 383 ? 35.093 9.319 -16.829 1.00 97.12 383 SER A C 1
ATOM 2994 O O . SER A 1 383 ? 35.055 9.563 -18.034 1.00 97.12 383 SER A O 1
ATOM 2996 N N . LEU A 1 384 ? 36.042 8.533 -16.304 1.00 97.44 384 LEU A N 1
ATOM 2997 C CA . LEU A 1 384 ? 37.046 7.830 -17.106 1.00 97.44 384 LEU A CA 1
ATOM 2998 C C . LEU A 1 384 ? 36.415 6.758 -18.003 1.00 97.44 384 LEU A C 1
ATOM 3000 O O . LEU A 1 384 ? 36.784 6.679 -19.172 1.00 97.44 384 LEU A O 1
ATOM 3004 N N . GLN A 1 385 ? 35.429 5.998 -17.513 1.00 97.75 385 GLN A N 1
ATOM 3005 C CA . GLN A 1 385 ? 34.715 5.023 -18.347 1.00 97.75 385 GLN A CA 1
ATOM 3006 C C . GLN A 1 385 ? 33.925 5.700 -19.478 1.00 97.75 385 GLN A C 1
ATOM 3008 O O . GLN A 1 385 ? 33.970 5.246 -20.620 1.00 97.75 385 GLN A O 1
ATOM 3013 N N . PHE A 1 386 ? 33.240 6.818 -19.202 1.00 98.19 386 PHE A N 1
ATOM 3014 C CA . PHE A 1 386 ? 32.590 7.600 -20.262 1.00 98.19 386 PHE A CA 1
ATOM 3015 C C . PHE A 1 386 ? 33.602 8.177 -21.257 1.00 98.19 386 PHE A C 1
ATOM 3017 O O . PHE A 1 386 ? 33.315 8.230 -22.450 1.00 98.19 386 PHE A O 1
ATOM 3024 N N . ARG A 1 387 ? 34.800 8.568 -20.801 1.00 98.06 387 ARG A N 1
ATOM 3025 C CA . ARG A 1 387 ? 35.884 9.047 -21.676 1.00 98.06 387 ARG A CA 1
ATOM 3026 C C . ARG A 1 387 ? 36.359 7.949 -22.616 1.00 98.06 387 ARG A C 1
ATOM 3028 O O . ARG A 1 387 ? 36.492 8.202 -23.808 1.00 98.06 387 ARG A O 1
ATOM 3035 N N . GLU A 1 388 ? 36.616 6.757 -22.088 1.00 97.94 388 GLU A N 1
ATOM 3036 C CA . GLU A 1 388 ? 37.077 5.602 -22.869 1.00 97.94 388 GLU A CA 1
ATOM 3037 C C . GLU A 1 388 ? 36.075 5.219 -23.962 1.00 97.94 388 GLU A C 1
ATOM 3039 O O . GLU A 1 388 ? 36.471 4.908 -25.082 1.00 97.94 388 GLU A O 1
ATOM 3044 N N . LEU A 1 389 ? 34.778 5.327 -23.665 1.00 97.94 389 LEU A N 1
ATOM 3045 C CA . LEU A 1 389 ? 33.692 4.992 -24.586 1.00 97.94 389 LEU A CA 1
ATOM 3046 C C . LEU A 1 389 ? 33.199 6.176 -25.435 1.00 97.94 389 LEU A C 1
ATOM 3048 O O . LEU A 1 389 ? 32.312 6.005 -26.273 1.00 97.94 389 LEU A O 1
ATOM 3052 N N . HIS A 1 390 ? 33.752 7.379 -25.257 1.00 98.31 390 HIS A N 1
ATOM 3053 C CA . HIS A 1 390 ? 33.220 8.603 -25.864 1.00 98.31 390 HIS A CA 1
ATOM 3054 C C . HIS A 1 390 ? 33.179 8.545 -27.396 1.00 98.31 390 HIS A C 1
ATOM 3056 O O . HIS A 1 390 ? 32.203 8.973 -28.009 1.00 98.31 390 HIS A O 1
ATOM 3062 N N . ALA A 1 391 ? 34.213 7.981 -28.029 1.00 97.75 391 ALA A N 1
ATOM 3063 C CA . ALA A 1 391 ? 34.251 7.830 -29.483 1.00 97.75 391 ALA A CA 1
ATOM 3064 C C . ALA A 1 391 ? 33.107 6.942 -30.006 1.00 97.75 391 ALA A C 1
ATOM 3066 O O . ALA A 1 391 ? 32.577 7.181 -31.090 1.00 97.75 391 ALA A O 1
ATOM 3067 N N . GLU A 1 392 ? 32.689 5.941 -29.230 1.00 97.75 392 GLU A N 1
ATOM 3068 C CA . GLU A 1 392 ? 31.574 5.069 -29.592 1.00 97.75 392 GLU A CA 1
ATOM 3069 C C . GLU A 1 392 ? 30.216 5.745 -29.388 1.00 97.75 392 GLU A C 1
ATOM 3071 O O . GLU A 1 392 ? 29.334 5.569 -30.228 1.00 97.75 392 GLU A O 1
ATOM 3076 N N . PHE A 1 393 ? 30.058 6.558 -28.338 1.00 98.25 393 PHE A N 1
ATOM 3077 C CA . PHE A 1 393 ? 28.876 7.412 -28.169 1.00 98.25 393 PHE A CA 1
ATOM 3078 C C . PHE A 1 393 ? 28.737 8.401 -29.330 1.00 98.25 393 PHE A C 1
ATOM 3080 O O . PHE A 1 393 ? 27.676 8.470 -29.951 1.00 98.25 393 PHE A O 1
ATOM 3087 N N . ALA A 1 394 ? 29.827 9.081 -29.698 1.00 96.88 394 ALA A N 1
ATOM 3088 C CA . ALA A 1 394 ? 29.847 9.994 -30.837 1.00 96.88 394 ALA A CA 1
ATOM 3089 C C . ALA A 1 394 ? 29.493 9.275 -32.151 1.00 96.88 394 ALA A C 1
ATOM 3091 O O . ALA A 1 394 ? 28.694 9.783 -32.936 1.00 96.88 394 ALA A O 1
ATOM 3092 N N . LYS A 1 395 ? 30.012 8.057 -32.367 1.00 97.31 395 LYS A N 1
ATOM 3093 C CA . LYS A 1 395 ? 29.660 7.219 -33.527 1.00 97.31 395 LYS A CA 1
ATOM 3094 C C . LYS A 1 395 ? 28.184 6.804 -33.535 1.00 97.31 395 LYS A C 1
ATOM 3096 O O . LYS A 1 395 ? 27.602 6.692 -34.609 1.00 97.31 395 LYS A O 1
ATOM 3101 N N . ALA A 1 396 ? 27.583 6.587 -32.365 1.00 95.38 396 ALA A N 1
ATOM 3102 C CA . ALA A 1 396 ? 26.150 6.328 -32.217 1.00 95.38 396 ALA A CA 1
ATOM 3103 C C . ALA A 1 396 ? 25.288 7.604 -32.335 1.00 95.38 396 ALA A C 1
ATOM 3105 O O . ALA A 1 396 ? 24.064 7.517 -32.327 1.00 95.38 396 ALA A O 1
ATOM 3106 N N . GLY A 1 397 ? 25.904 8.786 -32.451 1.00 96.56 397 GLY A N 1
ATOM 3107 C CA . GLY A 1 397 ? 25.209 10.069 -32.554 1.00 96.56 397 GLY A CA 1
ATOM 3108 C C . GLY A 1 397 ? 24.749 10.651 -31.216 1.00 96.56 397 GLY A C 1
ATOM 3109 O O . GLY A 1 397 ? 23.892 11.529 -31.220 1.00 96.56 397 GLY A O 1
ATOM 3110 N N . TRP A 1 398 ? 25.299 10.178 -30.094 1.00 97.75 398 TRP A N 1
ATOM 3111 C CA . TRP A 1 398 ? 24.957 10.637 -28.748 1.00 97.75 398 TRP A CA 1
ATOM 3112 C C . TRP A 1 398 ? 26.060 11.521 -28.168 1.00 97.75 398 TRP A C 1
ATOM 3114 O O . TRP A 1 398 ? 27.218 11.107 -28.086 1.00 97.75 398 TRP A O 1
ATOM 3124 N N . ALA A 1 399 ? 25.698 12.720 -27.711 1.00 97.25 399 ALA A N 1
ATOM 3125 C CA . ALA A 1 399 ? 26.585 13.529 -26.877 1.00 97.25 399 ALA A CA 1
ATOM 3126 C C . ALA A 1 399 ? 26.573 13.026 -25.422 1.00 97.25 399 ALA A C 1
ATOM 3128 O O . ALA A 1 399 ? 25.621 12.379 -24.987 1.00 97.25 399 ALA A O 1
ATOM 3129 N N . VAL A 1 400 ? 27.618 13.328 -24.653 1.00 98.19 400 VAL A N 1
ATOM 3130 C CA . VAL A 1 400 ? 27.721 12.966 -23.230 1.00 98.19 400 VAL A CA 1
ATOM 3131 C C . VAL A 1 400 ? 28.011 14.226 -22.429 1.00 98.19 400 VAL A C 1
ATOM 3133 O O . VAL A 1 400 ? 28.836 15.030 -22.844 1.00 98.19 400 VAL A O 1
ATOM 3136 N N . PHE A 1 401 ? 27.363 14.383 -21.277 1.00 98.38 401 PHE A N 1
ATOM 3137 C CA . PHE A 1 401 ? 27.634 15.459 -20.331 1.00 98.38 401 PHE A CA 1
ATOM 3138 C C . PHE A 1 401 ? 27.647 14.922 -18.903 1.00 98.38 401 PHE A C 1
ATOM 3140 O O . PHE A 1 401 ? 26.751 14.178 -18.491 1.00 98.38 401 PHE A O 1
ATOM 3147 N N . GLY A 1 402 ? 28.658 15.330 -18.141 1.00 97.94 402 GLY A N 1
ATOM 3148 C CA . GLY A 1 402 ? 28.701 15.115 -16.697 1.00 97.94 402 GLY A CA 1
ATOM 3149 C C . GLY A 1 402 ? 28.126 16.316 -15.961 1.00 97.94 402 GLY A C 1
ATOM 3150 O O . GLY A 1 402 ? 28.282 17.443 -16.417 1.00 97.94 402 GLY A O 1
ATOM 3151 N N . ILE A 1 403 ? 27.474 16.102 -14.824 1.00 98.50 403 ILE A N 1
ATOM 3152 C CA . ILE A 1 403 ? 26.880 17.189 -14.041 1.00 98.50 403 ILE A CA 1
ATOM 3153 C C . ILE A 1 403 ? 27.058 16.969 -12.535 1.00 98.50 403 ILE A C 1
ATOM 3155 O O . ILE A 1 403 ? 26.782 15.889 -12.000 1.00 98.50 403 ILE A O 1
ATOM 3159 N N . SER A 1 404 ? 27.512 18.010 -11.835 1.00 97.75 404 SER A N 1
ATOM 3160 C CA . SER A 1 404 ? 27.567 18.056 -10.370 1.00 97.75 404 SER A CA 1
ATOM 3161 C C . SER A 1 404 ? 27.259 19.469 -9.855 1.00 97.75 404 SER A C 1
ATOM 3163 O O . SER A 1 404 ? 26.999 20.385 -10.628 1.00 97.75 404 SER A O 1
ATOM 3165 N N . ARG A 1 405 ? 27.285 19.655 -8.529 1.00 97.00 405 ARG A N 1
ATOM 3166 C CA . ARG A 1 405 ? 27.149 20.980 -7.890 1.00 97.00 405 ARG A CA 1
ATOM 3167 C C . ARG A 1 405 ? 28.478 21.737 -7.774 1.00 97.00 405 ARG A C 1
ATOM 3169 O O . ARG A 1 405 ? 28.538 22.761 -7.098 1.00 97.00 405 ARG A O 1
ATOM 3176 N N . ASP A 1 406 ? 29.563 21.192 -8.321 1.00 97.00 406 ASP A N 1
ATOM 3177 C CA . ASP A 1 406 ? 30.862 21.855 -8.299 1.00 97.00 406 ASP A CA 1
ATOM 3178 C C . ASP A 1 406 ? 30.858 23.066 -9.250 1.00 97.00 406 ASP A C 1
ATOM 3180 O O . ASP A 1 406 ? 30.039 23.184 -10.159 1.00 97.00 406 ASP A O 1
ATOM 3184 N N . SER A 1 407 ? 31.758 24.020 -9.014 1.00 97.38 407 SER A N 1
ATOM 3185 C CA . SER A 1 407 ? 31.856 25.216 -9.853 1.00 97.38 407 SER A CA 1
ATOM 3186 C C . SER A 1 407 ? 32.502 24.908 -11.204 1.00 97.38 407 SER A C 1
ATOM 3188 O O . SER A 1 407 ? 33.311 23.986 -11.318 1.00 97.38 407 SER A O 1
ATOM 3190 N N . VAL A 1 408 ? 32.258 25.758 -12.209 1.00 97.69 408 VAL A N 1
ATOM 3191 C CA . VAL A 1 408 ? 32.935 25.664 -13.520 1.00 97.69 408 VAL A CA 1
ATOM 3192 C C . VAL A 1 408 ? 34.456 25.611 -13.353 1.00 97.69 408 VAL A C 1
ATOM 3194 O O . VAL A 1 408 ? 35.118 24.796 -13.980 1.00 97.69 408 VAL A O 1
ATOM 3197 N N . ALA A 1 409 ? 35.028 26.394 -12.433 1.00 97.12 409 ALA A N 1
ATOM 3198 C CA . ALA A 1 409 ? 36.467 26.372 -12.164 1.00 97.12 409 ALA A CA 1
ATOM 3199 C C . ALA A 1 409 ? 36.978 25.016 -11.628 1.00 97.12 409 ALA A C 1
ATOM 3201 O O . ALA A 1 409 ? 38.130 24.656 -11.877 1.00 97.12 409 ALA A O 1
ATOM 3202 N N . SER A 1 410 ? 36.155 24.271 -10.880 1.00 97.62 410 SER A N 1
ATOM 3203 C CA . SER A 1 410 ? 36.468 22.892 -10.478 1.00 97.62 410 SER A CA 1
ATOM 3204 C C . SER A 1 410 ? 36.405 21.953 -11.679 1.00 97.62 410 SER A C 1
ATOM 3206 O O . SER A 1 410 ? 37.352 21.199 -11.920 1.00 97.62 410 SER A O 1
ATOM 3208 N N . HIS A 1 411 ? 35.341 22.070 -12.473 1.00 98.12 411 HIS A N 1
ATOM 3209 C CA . HIS A 1 411 ? 35.126 21.265 -13.666 1.00 98.12 411 HIS A CA 1
ATOM 3210 C C . HIS A 1 411 ? 36.227 21.439 -14.713 1.00 98.12 411 HIS A C 1
ATOM 3212 O O . HIS A 1 411 ? 36.713 20.439 -15.228 1.00 98.12 411 HIS A O 1
ATOM 3218 N N . GLU A 1 412 ? 36.698 22.662 -14.971 1.00 98.06 412 GLU A N 1
ATOM 3219 C CA . GLU A 1 412 ? 37.813 22.917 -15.897 1.00 98.06 412 GLU A CA 1
ATOM 3220 C C . GLU A 1 412 ? 39.082 22.183 -15.459 1.00 98.06 412 GLU A C 1
ATOM 3222 O O . GLU A 1 412 ? 39.742 21.511 -16.252 1.00 98.06 412 GLU A O 1
ATOM 3227 N N . LYS A 1 413 ? 39.401 22.237 -14.160 1.00 97.81 413 LYS A N 1
ATOM 3228 C CA . LYS A 1 413 ? 40.553 21.517 -13.604 1.00 97.81 413 LYS A CA 1
ATOM 3229 C C . LYS A 1 413 ? 40.363 20.007 -13.692 1.00 97.81 413 LYS A C 1
ATOM 3231 O O . LYS A 1 413 ? 41.319 19.298 -13.989 1.00 97.81 413 LYS A O 1
ATOM 3236 N N . PHE A 1 414 ? 39.158 19.508 -13.420 1.00 97.62 414 PHE A N 1
ATOM 3237 C CA . PHE A 1 414 ? 38.845 18.081 -13.465 1.00 97.62 414 PHE A CA 1
ATOM 3238 C C . PHE A 1 414 ? 38.916 17.539 -14.901 1.00 97.62 414 PHE A C 1
ATOM 3240 O O . PHE A 1 414 ? 39.621 16.559 -15.147 1.00 97.62 414 PHE A O 1
ATOM 3247 N N . LYS A 1 415 ? 38.297 18.241 -15.856 1.00 97.81 415 LYS A N 1
ATOM 3248 C CA . LYS A 1 415 ? 38.351 17.959 -17.294 1.00 97.81 415 LYS A CA 1
ATOM 3249 C C . LYS A 1 415 ? 39.776 18.004 -17.835 1.00 97.81 415 LYS A C 1
ATOM 3251 O O . LYS A 1 415 ? 40.182 17.051 -18.494 1.00 97.81 415 LYS A O 1
ATOM 3256 N N . ALA A 1 416 ? 40.557 19.035 -17.510 1.00 97.25 416 ALA A N 1
ATOM 3257 C CA . ALA A 1 416 ? 41.950 19.141 -17.945 1.00 97.25 416 ALA A CA 1
ATOM 3258 C C . ALA A 1 416 ? 42.832 18.031 -17.351 1.00 97.25 416 ALA A C 1
ATOM 3260 O O . ALA A 1 416 ? 43.615 17.411 -18.065 1.00 97.25 416 ALA A O 1
ATOM 3261 N N . LYS A 1 417 ? 42.678 17.736 -16.054 1.00 97.56 417 LYS A N 1
ATOM 3262 C CA . LYS A 1 417 ? 43.483 16.730 -15.346 1.00 97.56 417 LYS A CA 1
ATOM 3263 C C . LYS A 1 417 ? 43.307 15.319 -15.903 1.00 97.56 417 LYS A C 1
ATOM 3265 O O . LYS A 1 417 ? 44.272 14.563 -15.942 1.00 97.56 417 LYS A O 1
ATOM 3270 N N . PHE A 1 418 ? 42.088 14.956 -16.295 1.00 96.69 418 PHE A N 1
ATOM 3271 C CA . PHE A 1 418 ? 41.772 13.612 -16.782 1.00 96.69 418 PHE A CA 1
ATOM 3272 C C . PHE A 1 418 ? 41.497 13.558 -18.290 1.00 96.69 418 PHE A C 1
ATOM 3274 O O . PHE A 1 418 ? 41.171 12.491 -18.806 1.00 96.69 418 PHE A O 1
ATOM 3281 N N . GLY A 1 419 ? 41.658 14.670 -19.010 1.00 95.94 419 GLY A N 1
ATOM 3282 C CA . GLY A 1 419 ? 41.500 14.742 -20.462 1.00 95.94 419 GLY A CA 1
ATOM 3283 C C . GLY A 1 419 ? 40.117 14.303 -20.944 1.00 95.94 419 GLY A C 1
ATOM 3284 O O . GLY A 1 419 ? 40.026 13.456 -21.832 1.00 95.94 419 GLY A O 1
ATOM 3285 N N . PHE A 1 420 ? 39.038 14.806 -20.334 1.00 97.56 420 PHE A N 1
ATOM 3286 C CA . PHE A 1 420 ? 37.682 14.440 -20.761 1.00 97.56 420 PHE A CA 1
ATOM 3287 C C . PHE A 1 420 ? 37.321 15.111 -22.102 1.00 97.56 420 PHE A C 1
ATOM 3289 O O . PHE A 1 420 ? 37.435 16.333 -22.215 1.00 97.56 420 PHE A O 1
ATOM 3296 N N . PRO A 1 421 ? 36.866 14.346 -23.113 1.00 96.31 421 PRO A N 1
ATOM 3297 C CA . PRO A 1 421 ? 36.494 14.865 -24.430 1.00 96.31 421 PRO A CA 1
ATOM 3298 C C . PRO A 1 421 ? 35.081 15.466 -24.471 1.00 96.31 421 PRO A C 1
ATOM 3300 O O . PRO A 1 421 ? 34.689 16.024 -25.489 1.00 96.31 421 PRO A O 1
ATOM 3303 N N . PHE A 1 422 ? 34.330 15.361 -23.376 1.00 97.25 422 PHE A N 1
ATOM 3304 C CA . PHE A 1 422 ? 32.980 15.890 -23.208 1.00 97.25 422 PHE A CA 1
ATOM 3305 C C . PHE A 1 422 ? 32.952 17.028 -22.185 1.00 97.25 422 PHE A C 1
ATOM 3307 O O . PHE A 1 422 ? 33.922 17.236 -21.448 1.00 97.25 422 PHE A O 1
ATOM 3314 N N . ASP A 1 423 ? 31.861 17.789 -22.142 1.00 97.56 423 ASP A N 1
ATOM 3315 C CA . ASP A 1 423 ? 31.700 18.910 -21.215 1.00 97.56 423 ASP A CA 1
ATOM 3316 C C . ASP A 1 423 ? 31.089 18.503 -19.873 1.00 97.56 423 ASP A C 1
ATOM 3318 O O . ASP A 1 423 ? 30.323 17.542 -19.760 1.00 97.56 423 ASP A O 1
ATOM 3322 N N . LEU A 1 424 ? 31.459 19.263 -18.843 1.00 98.31 424 LEU A N 1
ATOM 3323 C CA . LEU A 1 424 ? 30.913 19.147 -17.496 1.00 98.31 424 LEU A CA 1
ATOM 3324 C C . LEU A 1 424 ? 30.061 20.379 -17.184 1.00 98.31 424 LEU A C 1
ATOM 3326 O O . LEU A 1 424 ? 30.484 21.509 -17.438 1.00 98.31 424 LEU A O 1
ATOM 3330 N N . LEU A 1 425 ? 28.870 20.148 -16.639 1.00 98.25 425 LEU A N 1
ATOM 3331 C CA . LEU A 1 425 ? 27.855 21.157 -16.356 1.00 98.25 425 LEU A CA 1
ATOM 3332 C C . LEU A 1 425 ? 27.840 21.477 -14.860 1.00 98.25 425 LEU A C 1
ATOM 3334 O O . LEU A 1 425 ? 27.610 20.590 -14.035 1.00 98.25 425 LEU A O 1
ATOM 3338 N N . ALA A 1 426 ? 28.045 22.750 -14.525 1.00 97.88 426 ALA A N 1
ATOM 3339 C CA . ALA A 1 426 ? 28.071 23.228 -13.149 1.00 97.88 426 ALA A CA 1
ATOM 3340 C C . ALA A 1 426 ? 26.661 23.609 -12.681 1.00 97.88 426 ALA A C 1
ATOM 3342 O O . ALA A 1 426 ? 26.121 24.641 -13.077 1.00 97.88 426 ALA A O 1
ATOM 3343 N N . ASP A 1 427 ? 26.081 22.803 -11.798 1.00 97.38 427 ASP A N 1
ATOM 3344 C CA . ASP A 1 427 ? 24.729 22.978 -11.261 1.00 97.38 427 ASP A CA 1
ATOM 3345 C C . ASP A 1 427 ? 24.751 23.437 -9.799 1.00 97.38 427 ASP A C 1
ATOM 3347 O O . ASP A 1 427 ? 24.227 22.777 -8.899 1.00 97.38 427 ASP A O 1
ATOM 3351 N N . ALA A 1 428 ? 25.416 24.566 -9.547 1.00 92.56 428 ALA A N 1
ATOM 3352 C CA . ALA A 1 428 ? 25.610 25.106 -8.198 1.00 92.56 428 ALA A CA 1
ATOM 3353 C C . ALA A 1 428 ? 24.282 25.402 -7.472 1.00 92.56 428 ALA A C 1
ATOM 3355 O O . ALA A 1 428 ? 24.180 25.164 -6.268 1.00 92.56 428 ALA A O 1
ATOM 3356 N N . ASP A 1 429 ? 23.267 25.851 -8.217 1.00 91.81 429 ASP A N 1
ATOM 3357 C CA . ASP A 1 429 ? 21.930 26.187 -7.703 1.00 91.81 429 ASP A CA 1
ATOM 3358 C C . ASP A 1 429 ? 20.962 24.991 -7.698 1.00 91.81 429 ASP A C 1
ATOM 3360 O O . ASP A 1 429 ? 19.799 25.124 -7.322 1.00 91.81 429 ASP A O 1
ATOM 3364 N N . GLU A 1 430 ? 21.435 23.809 -8.101 1.00 93.25 430 GLU A N 1
ATOM 3365 C CA . GLU A 1 430 ? 20.662 22.567 -8.147 1.00 93.25 430 GLU A CA 1
ATOM 3366 C C . GLU A 1 430 ? 19.421 22.616 -9.063 1.00 93.25 430 GLU A C 1
ATOM 3368 O O . GLU A 1 430 ? 18.423 21.934 -8.812 1.00 93.25 430 GLU A O 1
ATOM 3373 N N . THR A 1 431 ? 19.477 23.391 -10.147 1.00 91.75 431 THR A N 1
ATOM 3374 C CA . THR A 1 431 ? 18.378 23.541 -11.111 1.00 91.75 431 THR A CA 1
ATOM 3375 C C . THR A 1 431 ? 18.103 22.222 -11.826 1.00 91.75 431 THR A C 1
ATOM 3377 O O . THR A 1 431 ? 17.002 21.671 -11.734 1.00 91.75 431 THR A O 1
ATOM 3380 N N . ALA A 1 432 ? 19.112 21.662 -12.496 1.00 92.25 432 ALA A N 1
ATOM 3381 C CA . ALA A 1 432 ? 18.959 20.372 -13.165 1.00 92.25 432 ALA A CA 1
ATOM 3382 C C . ALA A 1 432 ? 18.810 19.246 -12.134 1.00 92.25 432 ALA A C 1
ATOM 3384 O O . ALA A 1 432 ? 17.995 18.340 -12.294 1.00 92.25 432 ALA A O 1
ATOM 3385 N N . CYS A 1 433 ? 19.525 19.334 -11.017 1.00 90.94 433 CYS A N 1
ATOM 3386 C CA . CYS A 1 433 ? 19.409 18.412 -9.902 1.00 90.94 433 CYS A CA 1
ATOM 3387 C C . CYS A 1 433 ? 17.968 18.284 -9.379 1.00 90.94 433 CYS A C 1
ATOM 3389 O O . CYS A 1 433 ? 17.531 17.176 -9.046 1.00 90.94 433 CYS A O 1
ATOM 3391 N N . GLY A 1 434 ? 17.233 19.399 -9.327 1.00 88.06 434 GLY A N 1
ATOM 3392 C CA . GLY A 1 434 ? 15.813 19.455 -8.996 1.00 88.06 434 GLY A CA 1
ATOM 3393 C C . GLY A 1 434 ? 14.927 18.843 -10.081 1.00 88.06 434 GLY A C 1
ATOM 3394 O O . GLY A 1 434 ? 14.078 18.012 -9.760 1.00 88.06 434 GLY A O 1
ATOM 3395 N N . ILE A 1 435 ? 15.166 19.183 -11.353 1.00 90.56 435 ILE A N 1
ATOM 3396 C CA . ILE A 1 435 ? 14.421 18.646 -12.508 1.00 90.56 435 ILE A CA 1
ATOM 3397 C C . ILE A 1 435 ? 14.505 17.115 -12.567 1.00 90.56 435 ILE A C 1
ATOM 3399 O O . ILE A 1 435 ? 13.490 16.438 -12.714 1.00 90.56 435 ILE A O 1
ATOM 3403 N N . PHE A 1 436 ? 15.707 16.561 -12.402 1.00 92.38 436 PHE A N 1
ATOM 3404 C CA . PHE A 1 436 ? 15.955 15.120 -12.490 1.00 92.38 436 PHE A CA 1
ATOM 3405 C C . PHE A 1 436 ? 15.786 14.380 -11.150 1.00 92.38 436 PHE A C 1
ATOM 3407 O O . PHE A 1 436 ? 15.868 13.145 -11.091 1.00 92.38 436 PHE A O 1
ATOM 3414 N N . GLY A 1 437 ? 15.537 15.111 -10.059 1.00 91.50 437 GLY A N 1
ATOM 3415 C CA . GLY A 1 437 ? 15.263 14.553 -8.733 1.00 91.50 437 GLY A CA 1
ATOM 3416 C C . GLY A 1 437 ? 16.428 13.761 -8.125 1.00 91.50 437 GLY A C 1
ATOM 3417 O O . GLY A 1 437 ? 16.201 12.772 -7.415 1.00 91.50 437 GLY A O 1
ATOM 3418 N N . VAL A 1 438 ? 17.674 14.156 -8.411 1.00 92.81 438 VAL A N 1
ATOM 3419 C CA . VAL A 1 438 ? 18.885 13.394 -8.038 1.00 92.81 438 VAL A CA 1
ATOM 3420 C C . VAL A 1 438 ? 19.449 13.747 -6.662 1.00 92.81 438 VAL A C 1
ATOM 3422 O O . VAL A 1 438 ? 20.320 13.046 -6.154 1.00 92.81 438 VAL A O 1
ATOM 3425 N N . ILE A 1 439 ? 18.976 14.813 -6.017 1.00 90.69 439 ILE A N 1
ATOM 3426 C CA . ILE A 1 439 ? 19.452 15.196 -4.683 1.00 90.69 439 ILE A CA 1
ATOM 3427 C C . ILE A 1 439 ? 18.826 14.293 -3.631 1.00 90.69 439 ILE A C 1
ATOM 3429 O O . ILE A 1 439 ? 17.606 14.241 -3.482 1.00 90.69 439 ILE A O 1
ATOM 3433 N N . LYS A 1 440 ? 19.673 13.608 -2.859 1.00 85.38 440 LYS A N 1
ATOM 3434 C CA . LYS A 1 440 ? 19.259 12.737 -1.758 1.00 85.38 440 LYS A CA 1
ATOM 3435 C C . LYS A 1 440 ? 19.965 13.125 -0.463 1.00 85.38 440 LYS A C 1
ATOM 3437 O O . LYS A 1 440 ? 21.108 13.586 -0.444 1.00 85.38 440 LYS A O 1
ATOM 3442 N N . MET A 1 441 ? 19.286 12.886 0.652 1.00 78.25 441 MET A N 1
ATOM 3443 C CA . MET A 1 441 ? 19.883 12.993 1.980 1.00 78.25 441 MET A CA 1
ATOM 3444 C C . MET A 1 441 ? 20.630 11.697 2.301 1.00 78.25 441 MET A C 1
ATOM 3446 O O . MET A 1 441 ? 20.033 10.621 2.313 1.00 78.25 441 MET A O 1
ATOM 3450 N N . LYS A 1 442 ? 21.934 11.787 2.571 1.00 66.88 442 LYS A N 1
ATOM 3451 C CA . LYS A 1 442 ? 22.775 10.665 3.013 1.00 66.88 442 LYS A CA 1
ATOM 3452 C C . LYS A 1 442 ? 23.166 10.881 4.469 1.00 66.88 442 LYS A C 1
ATOM 3454 O O . LYS A 1 442 ? 23.346 12.011 4.907 1.00 66.88 442 LYS A O 1
ATOM 3459 N N . ASN A 1 443 ? 23.293 9.807 5.238 1.00 56.44 443 ASN A N 1
ATOM 3460 C CA . ASN A 1 443 ? 23.807 9.892 6.602 1.00 56.44 443 ASN A CA 1
ATOM 3461 C C . ASN A 1 443 ? 25.286 9.490 6.589 1.00 56.44 443 ASN A C 1
ATOM 3463 O O . ASN A 1 443 ? 25.594 8.339 6.283 1.00 56.44 443 ASN A O 1
ATOM 3467 N N . MET A 1 444 ? 26.190 10.424 6.889 1.00 45.12 444 MET A N 1
ATOM 3468 C CA . MET A 1 444 ? 27.622 10.155 7.044 1.00 45.12 444 MET A CA 1
ATOM 3469 C C . MET A 1 444 ? 28.021 10.432 8.488 1.00 45.12 444 MET A C 1
ATOM 3471 O O . MET A 1 444 ? 27.917 11.564 8.953 1.00 45.12 444 MET A O 1
ATOM 3475 N N . TYR A 1 445 ? 28.476 9.395 9.197 1.00 49.88 445 TYR A N 1
ATOM 3476 C CA . TYR A 1 445 ? 28.929 9.495 10.591 1.00 49.88 445 TYR A CA 1
ATOM 3477 C C . TYR A 1 445 ? 27.916 10.191 11.522 1.00 49.88 445 TYR A C 1
ATOM 3479 O O . TYR A 1 445 ? 28.277 11.028 12.343 1.00 49.88 445 TYR A O 1
ATOM 3487 N N . GLY A 1 446 ? 26.624 9.887 11.356 1.00 62.38 446 GLY A N 1
ATOM 3488 C CA . GLY A 1 446 ? 25.547 10.474 12.162 1.00 62.38 446 GLY A CA 1
ATOM 3489 C C . GLY A 1 446 ? 25.161 11.909 11.783 1.00 62.38 446 GLY A C 1
ATOM 3490 O O . GLY A 1 446 ? 24.214 12.443 12.357 1.00 62.38 446 GLY A O 1
ATOM 3491 N N . LYS A 1 447 ? 25.840 12.528 10.809 1.00 53.06 447 LYS A N 1
ATOM 3492 C CA . LYS A 1 447 ? 25.473 13.830 10.246 1.00 53.06 447 LYS A CA 1
ATOM 3493 C C . LYS A 1 447 ? 24.728 13.639 8.930 1.00 53.06 447 LYS A C 1
ATOM 3495 O O . LYS A 1 447 ? 25.159 12.899 8.042 1.00 53.06 447 LYS A O 1
ATOM 3500 N N . GLN A 1 448 ? 23.608 14.340 8.793 1.00 54.53 448 GLN A N 1
ATOM 3501 C CA . GLN A 1 448 ? 22.898 14.411 7.525 1.00 54.53 448 GLN A CA 1
ATOM 3502 C C . GLN A 1 448 ? 23.700 15.252 6.529 1.00 54.53 448 GLN A C 1
ATOM 3504 O O . GLN A 1 448 ? 23.969 16.427 6.761 1.00 54.53 448 GLN A O 1
ATOM 3509 N N . VAL A 1 449 ? 24.072 14.634 5.415 1.00 69.19 449 VAL A N 1
ATOM 3510 C CA . VAL A 1 449 ? 24.807 15.244 4.311 1.00 69.19 449 VAL A CA 1
ATOM 3511 C C . VAL A 1 449 ? 23.947 15.130 3.054 1.00 69.19 449 VAL A C 1
ATOM 3513 O O . VAL A 1 449 ? 23.686 14.036 2.552 1.00 69.19 449 VAL A O 1
ATOM 3516 N N . ARG A 1 450 ? 23.480 16.273 2.547 1.00 82.56 450 ARG A N 1
ATOM 3517 C CA . ARG A 1 450 ? 22.753 16.387 1.273 1.00 82.56 450 ARG A CA 1
ATOM 3518 C C . ARG A 1 450 ? 23.731 16.233 0.111 1.00 82.56 450 ARG A C 1
ATOM 3520 O O . ARG A 1 450 ? 24.734 16.951 0.052 1.00 82.56 450 ARG A O 1
ATOM 3527 N N . GLY A 1 451 ? 23.436 15.353 -0.841 1.00 88.19 451 GLY A N 1
ATOM 3528 C CA . GLY A 1 451 ? 24.266 15.201 -2.032 1.00 88.19 451 GLY A CA 1
ATOM 3529 C C . GLY A 1 451 ? 23.576 14.488 -3.181 1.00 88.19 451 GLY A C 1
ATOM 3530 O O . GLY A 1 451 ? 22.546 13.844 -3.008 1.00 88.19 451 GLY A O 1
ATOM 3531 N N . ILE A 1 452 ? 24.180 14.589 -4.359 1.00 92.44 452 ILE A N 1
ATOM 3532 C CA . ILE A 1 452 ? 23.705 13.902 -5.557 1.00 92.44 452 ILE A CA 1
ATOM 3533 C C . ILE A 1 452 ? 23.770 12.375 -5.345 1.00 92.44 452 ILE A C 1
ATOM 3535 O O . ILE A 1 452 ? 24.760 11.813 -4.850 1.00 92.44 452 ILE A O 1
ATOM 3539 N N . GLU A 1 453 ? 22.690 11.684 -5.689 1.00 93.69 453 GLU A N 1
ATOM 3540 C CA . GLU A 1 453 ? 22.651 10.251 -5.963 1.00 93.69 453 GLU A CA 1
ATOM 3541 C C . GLU A 1 453 ? 23.060 10.019 -7.413 1.00 93.69 453 GLU A C 1
ATOM 3543 O O . GLU A 1 453 ? 22.443 10.556 -8.331 1.00 93.69 453 GLU A O 1
ATOM 3548 N N . ARG A 1 454 ? 24.114 9.216 -7.604 1.00 95.38 454 ARG A N 1
ATOM 3549 C CA . ARG A 1 454 ? 24.669 8.935 -8.927 1.00 95.38 454 ARG A CA 1
ATOM 3550 C C . ARG A 1 454 ? 23.581 8.357 -9.829 1.00 95.38 454 ARG A C 1
ATOM 3552 O O . ARG A 1 454 ? 22.992 7.329 -9.484 1.00 95.38 454 ARG A O 1
ATOM 3559 N N . SER A 1 455 ? 23.297 9.051 -10.923 1.00 95.94 455 SER A N 1
ATOM 3560 C CA . SER A 1 455 ? 22.183 8.747 -11.824 1.00 95.94 455 SER A CA 1
ATOM 3561 C C . SER A 1 455 ? 22.540 9.148 -13.250 1.00 95.94 455 SER A C 1
ATOM 3563 O O . SER A 1 455 ? 23.287 10.101 -13.442 1.00 95.94 455 SER A O 1
ATOM 3565 N N . THR A 1 456 ? 21.988 8.471 -14.250 1.00 98.38 456 THR A N 1
ATOM 3566 C CA . THR A 1 456 ? 22.203 8.786 -15.666 1.00 98.38 456 THR A CA 1
ATOM 3567 C C . THR A 1 456 ? 20.879 8.815 -16.406 1.00 98.38 456 THR A C 1
ATOM 3569 O O . THR A 1 456 ? 19.993 8.015 -16.122 1.00 98.38 456 THR A O 1
ATOM 3572 N N . PHE A 1 457 ? 20.748 9.729 -17.358 1.00 97.62 457 PHE A N 1
ATOM 3573 C CA . PHE A 1 457 ? 19.554 9.919 -18.168 1.00 97.62 457 PHE A CA 1
ATOM 3574 C C . PHE A 1 457 ? 19.960 9.987 -19.632 1.00 97.62 457 PHE A C 1
ATOM 3576 O O . PHE A 1 457 ? 20.859 10.745 -19.987 1.00 97.62 457 PHE A O 1
ATOM 3583 N N . ALA A 1 458 ? 19.298 9.196 -20.467 1.00 96.88 458 ALA A N 1
ATOM 3584 C CA . ALA A 1 458 ? 19.399 9.294 -21.912 1.00 96.88 458 ALA A CA 1
ATOM 3585 C C . ALA A 1 458 ? 18.224 10.136 -22.421 1.00 96.88 458 ALA A C 1
ATOM 3587 O O . ALA A 1 458 ? 17.066 9.773 -22.201 1.00 96.88 458 ALA A O 1
ATOM 3588 N N . ILE A 1 459 ? 18.532 11.263 -23.057 1.00 96.44 459 ILE A N 1
ATOM 3589 C CA . ILE A 1 459 ? 17.567 12.213 -23.605 1.00 96.44 459 ILE A CA 1
ATOM 3590 C C . ILE A 1 459 ? 17.479 12.012 -25.119 1.00 96.44 459 ILE A C 1
ATOM 3592 O O . ILE A 1 459 ? 18.503 12.027 -25.805 1.00 96.44 459 ILE A O 1
ATOM 3596 N N . ASP A 1 460 ? 16.267 11.782 -25.625 1.00 94.06 460 ASP A N 1
ATOM 3597 C CA . ASP A 1 460 ? 16.008 11.590 -27.053 1.00 94.06 460 ASP A CA 1
ATOM 3598 C C . ASP A 1 460 ? 16.071 12.902 -27.855 1.00 94.06 460 ASP A C 1
ATOM 3600 O O . ASP A 1 460 ? 16.281 13.998 -27.326 1.00 94.06 460 ASP A O 1
ATOM 3604 N N . ARG A 1 461 ? 15.880 12.783 -29.173 1.00 94.31 461 ARG A N 1
ATOM 3605 C CA . ARG A 1 461 ? 15.913 13.901 -30.129 1.00 94.31 461 ARG A CA 1
ATOM 3606 C C . ARG A 1 461 ? 14.801 14.920 -29.873 1.00 94.31 461 ARG A C 1
ATOM 3608 O O . ARG A 1 461 ? 14.916 16.075 -30.283 1.00 94.31 461 ARG A O 1
ATOM 3615 N N . GLU A 1 462 ? 13.738 14.520 -29.192 1.00 88.69 462 GLU A N 1
ATOM 3616 C CA . GLU A 1 462 ? 12.596 15.352 -28.845 1.00 88.69 462 GLU A CA 1
ATOM 3617 C C . GLU A 1 462 ? 12.772 16.053 -27.487 1.00 88.69 462 GLU A C 1
ATOM 3619 O O . GLU A 1 462 ? 11.903 16.838 -27.100 1.00 88.69 462 GLU A O 1
ATOM 3624 N N . GLY A 1 463 ? 13.887 15.820 -26.783 1.00 90.44 463 GLY A N 1
ATOM 3625 C CA . GLY A 1 463 ? 14.162 16.402 -25.467 1.00 90.44 463 GLY A CA 1
ATOM 3626 C C . GLY A 1 463 ? 13.437 15.684 -24.326 1.00 90.44 463 GLY A C 1
ATOM 3627 O O . GLY A 1 463 ? 13.122 16.294 -23.299 1.00 90.44 463 GLY A O 1
ATOM 3628 N N . ARG A 1 464 ? 13.117 14.401 -24.500 1.00 91.44 464 ARG A N 1
ATOM 3629 C CA . ARG A 1 464 ? 12.405 13.585 -23.514 1.00 91.44 464 ARG A CA 1
ATOM 3630 C C . ARG A 1 464 ? 13.314 12.499 -22.958 1.00 91.44 464 ARG A C 1
ATOM 3632 O O . ARG A 1 464 ? 14.272 12.075 -23.596 1.00 91.44 464 ARG A O 1
ATOM 3639 N N . ILE A 1 465 ? 13.013 12.032 -21.751 1.00 93.25 465 ILE A N 1
ATOM 3640 C CA . ILE A 1 465 ? 13.766 10.939 -21.133 1.00 93.25 465 ILE A CA 1
ATOM 3641 C C . ILE A 1 465 ? 13.415 9.635 -21.855 1.00 93.25 465 ILE A C 1
ATOM 3643 O O . ILE A 1 465 ? 12.321 9.098 -21.684 1.00 93.25 465 ILE A O 1
ATOM 3647 N N . ALA A 1 466 ? 14.364 9.117 -22.632 1.00 91.12 466 ALA A N 1
ATOM 3648 C CA . ALA A 1 466 ? 14.267 7.825 -23.303 1.00 91.12 466 ALA A CA 1
ATOM 3649 C C . ALA A 1 466 ? 14.538 6.669 -22.330 1.00 91.12 466 ALA A C 1
ATOM 3651 O O . ALA A 1 466 ? 13.916 5.610 -22.413 1.00 91.12 466 ALA A O 1
ATOM 3652 N N . ARG A 1 467 ? 15.471 6.875 -21.389 1.00 93.69 467 ARG A N 1
ATOM 3653 C CA . ARG A 1 467 ? 15.793 5.930 -20.313 1.00 93.69 467 ARG A CA 1
ATOM 3654 C C . ARG A 1 467 ? 16.465 6.633 -19.138 1.00 93.69 467 ARG A C 1
ATOM 3656 O O . ARG A 1 467 ? 17.190 7.609 -19.321 1.00 93.69 467 ARG A O 1
ATOM 3663 N N . GLU A 1 468 ? 16.259 6.102 -17.937 1.00 95.56 468 GLU A N 1
ATOM 3664 C CA . GLU A 1 468 ? 16.939 6.546 -16.721 1.00 95.56 468 GLU A CA 1
ATOM 3665 C C . GLU A 1 468 ? 17.586 5.382 -15.962 1.00 95.56 468 GLU A C 1
ATOM 3667 O O . GLU A 1 468 ? 17.079 4.260 -15.944 1.00 95.56 468 GLU A O 1
ATOM 3672 N N . TRP A 1 469 ? 18.702 5.679 -15.300 1.00 97.00 469 TRP A N 1
ATOM 3673 C CA . TRP A 1 469 ? 19.416 4.801 -14.381 1.00 97.00 469 TRP A CA 1
ATOM 3674 C C . TRP A 1 469 ? 19.636 5.554 -13.073 1.00 97.00 469 TRP A C 1
ATOM 3676 O O . TRP A 1 469 ? 20.235 6.627 -13.067 1.00 97.00 469 TRP A O 1
ATOM 3686 N N . ARG A 1 470 ? 19.169 5.008 -11.950 1.00 92.19 470 ARG A N 1
ATOM 3687 C CA . ARG A 1 470 ? 19.250 5.652 -10.626 1.00 92.19 470 ARG A CA 1
ATOM 3688 C C . ARG A 1 470 ? 19.985 4.763 -9.633 1.00 92.19 470 ARG A C 1
ATOM 3690 O O . ARG A 1 470 ? 19.934 3.540 -9.738 1.00 92.19 470 ARG A O 1
ATOM 3697 N N . GLY A 1 471 ? 20.659 5.372 -8.656 1.00 88.88 471 GLY A N 1
ATOM 3698 C CA . GLY A 1 471 ? 21.431 4.627 -7.652 1.00 88.88 471 GLY A CA 1
ATOM 3699 C C . GLY A 1 471 ? 22.590 3.834 -8.268 1.00 88.88 471 GLY A C 1
ATOM 3700 O O . GLY A 1 471 ? 22.881 2.713 -7.847 1.00 88.88 471 GLY A O 1
ATOM 3701 N N . VAL A 1 472 ? 23.219 4.413 -9.289 1.00 90.62 472 VAL A N 1
ATOM 3702 C CA . VAL A 1 472 ? 24.197 3.764 -10.163 1.00 90.62 472 VAL A CA 1
ATOM 3703 C C . VAL A 1 472 ? 25.425 3.279 -9.390 1.00 90.62 472 VAL A C 1
ATOM 3705 O O . VAL A 1 472 ? 26.020 4.005 -8.585 1.00 90.62 472 VAL A O 1
ATOM 3708 N N . LYS A 1 473 ? 25.851 2.049 -9.699 1.00 89.19 473 LYS A N 1
ATOM 3709 C CA . LYS A 1 473 ? 27.186 1.540 -9.366 1.00 89.19 473 LYS A CA 1
ATOM 3710 C C . LYS A 1 473 ? 28.102 1.749 -10.565 1.00 89.19 473 LYS A C 1
ATOM 3712 O O . LYS A 1 473 ? 27.733 1.412 -11.673 1.00 89.19 473 LYS A O 1
ATOM 3717 N N . VAL A 1 474 ? 29.306 2.256 -10.320 1.00 90.69 474 VAL A N 1
ATOM 3718 C CA . VAL A 1 474 ? 30.233 2.705 -11.374 1.00 90.69 474 VAL A CA 1
ATOM 3719 C C . VAL A 1 474 ? 30.703 1.572 -12.294 1.00 90.69 474 VAL A C 1
ATOM 3721 O O . VAL A 1 474 ? 30.920 1.797 -13.478 1.00 90.69 474 VAL A O 1
ATOM 3724 N N . ALA A 1 475 ? 30.884 0.356 -11.776 1.00 91.44 475 ALA A N 1
ATOM 3725 C CA . ALA A 1 475 ? 31.435 -0.750 -12.555 1.00 91.44 475 ALA A CA 1
ATOM 3726 C C . ALA A 1 475 ? 30.492 -1.169 -13.700 1.00 91.44 475 ALA A C 1
ATOM 3728 O O . ALA A 1 475 ? 29.399 -1.668 -13.442 1.00 91.44 475 ALA A O 1
ATOM 3729 N N . GLY A 1 476 ? 30.939 -0.986 -14.949 1.00 89.44 476 GLY A N 1
ATOM 3730 C CA . GLY A 1 476 ? 30.223 -1.410 -16.159 1.00 89.44 476 GLY A CA 1
ATOM 3731 C C . GLY A 1 476 ? 29.088 -0.481 -16.601 1.00 89.44 476 GLY A C 1
ATOM 3732 O O . GLY A 1 476 ? 28.473 -0.732 -17.636 1.00 89.44 476 GLY A O 1
ATOM 3733 N N . HIS A 1 477 ? 28.827 0.600 -15.864 1.00 97.12 477 HIS A N 1
ATOM 3734 C CA . HIS A 1 477 ? 27.671 1.464 -16.104 1.00 97.12 477 HIS A CA 1
ATOM 3735 C C . HIS A 1 477 ? 27.746 2.227 -17.428 1.00 97.12 477 HIS A C 1
ATOM 3737 O O . HIS A 1 477 ? 26.799 2.200 -18.207 1.00 97.12 477 HIS A O 1
ATOM 3743 N N . ALA A 1 478 ? 28.886 2.853 -17.742 1.00 97.38 478 ALA A N 1
ATOM 3744 C CA . ALA A 1 478 ? 29.027 3.599 -18.998 1.00 97.38 478 ALA A CA 1
ATOM 3745 C C . ALA A 1 478 ? 28.827 2.695 -20.229 1.00 97.38 478 ALA A C 1
ATOM 3747 O O . ALA A 1 478 ? 28.276 3.131 -21.240 1.00 97.38 478 ALA A O 1
ATOM 3748 N N . LYS A 1 479 ? 29.212 1.414 -20.120 1.00 96.44 479 LYS A N 1
ATOM 3749 C CA . LYS A 1 479 ? 28.968 0.409 -21.158 1.00 96.44 479 LYS A CA 1
ATOM 3750 C C . LYS A 1 479 ? 27.477 0.099 -21.302 1.00 96.44 479 LYS A C 1
ATOM 3752 O O . LYS A 1 479 ? 26.990 0.055 -22.424 1.00 96.44 479 LYS A O 1
ATOM 3757 N N . GLU A 1 480 ? 26.749 -0.077 -20.200 1.00 97.00 480 GLU A N 1
ATOM 3758 C CA . GLU A 1 480 ? 25.294 -0.294 -20.239 1.00 97.00 480 GLU A CA 1
ATOM 3759 C C . GLU A 1 480 ? 24.569 0.875 -20.928 1.00 97.00 480 GLU A C 1
ATOM 3761 O O . GLU A 1 480 ? 23.678 0.669 -21.755 1.00 97.00 480 GLU A O 1
ATOM 3766 N N . VAL A 1 481 ? 24.986 2.107 -20.631 1.00 98.00 481 VAL A N 1
ATOM 3767 C CA . VAL A 1 481 ? 24.429 3.314 -21.255 1.00 98.00 481 VAL A CA 1
ATOM 3768 C C . VAL A 1 481 ? 24.764 3.369 -22.751 1.00 98.00 481 VAL A C 1
ATOM 3770 O O . VAL A 1 481 ? 23.902 3.721 -23.556 1.00 98.00 481 VAL A O 1
ATOM 3773 N N . LEU A 1 482 ? 25.979 2.976 -23.149 1.00 97.81 482 LEU A N 1
ATOM 3774 C CA . LEU A 1 482 ? 26.374 2.891 -24.559 1.00 97.81 482 LEU A CA 1
ATOM 3775 C C . LEU A 1 482 ? 25.586 1.817 -25.317 1.00 97.81 482 LEU A C 1
ATOM 3777 O O . LEU A 1 482 ? 25.172 2.047 -26.452 1.00 97.81 482 LEU A O 1
ATOM 3781 N N . ASP A 1 483 ? 25.377 0.652 -24.703 1.00 96.69 483 ASP A N 1
ATOM 3782 C CA . ASP A 1 483 ? 24.604 -0.439 -25.299 1.00 96.69 483 ASP A CA 1
ATOM 3783 C C . ASP A 1 483 ? 23.165 0.025 -25.586 1.00 96.69 483 ASP A C 1
ATOM 3785 O O . ASP A 1 483 ? 22.639 -0.238 -26.667 1.00 96.69 483 ASP A O 1
ATOM 3789 N N . PHE A 1 484 ? 22.561 0.796 -24.670 1.00 97.12 484 PHE A N 1
ATOM 3790 C CA . PHE A 1 484 ? 21.277 1.452 -24.921 1.00 97.12 484 PHE A CA 1
ATOM 3791 C C . PHE A 1 484 ? 21.362 2.455 -26.080 1.00 97.12 484 PHE A C 1
ATOM 3793 O O . PHE A 1 484 ? 20.562 2.365 -27.009 1.00 97.12 484 PHE A O 1
ATOM 3800 N N . ALA A 1 485 ? 22.341 3.364 -26.059 1.00 95.56 485 ALA A N 1
ATOM 3801 C CA . ALA A 1 485 ? 22.510 4.404 -27.076 1.00 95.56 485 ALA A CA 1
ATOM 3802 C C . ALA A 1 485 ? 22.664 3.840 -28.501 1.00 95.56 485 ALA A C 1
ATOM 3804 O O . ALA A 1 485 ? 22.164 4.428 -29.456 1.00 95.56 485 ALA A O 1
ATOM 3805 N N . LYS A 1 486 ? 23.315 2.680 -28.653 1.00 93.12 486 LYS A N 1
ATOM 3806 C CA . LYS A 1 486 ? 23.457 1.975 -29.940 1.00 93.12 486 LYS A CA 1
ATOM 3807 C C . LYS A 1 486 ? 22.171 1.304 -30.430 1.00 93.12 486 LYS A C 1
ATOM 3809 O O . LYS A 1 486 ? 22.078 0.990 -31.612 1.00 93.12 486 LYS A O 1
ATOM 3814 N N . SER A 1 487 ? 21.232 1.026 -29.528 1.00 86.88 487 SER A N 1
ATOM 3815 C CA . SER A 1 487 ? 19.970 0.336 -29.830 1.00 86.88 487 SER A CA 1
ATOM 3816 C C . SER A 1 487 ? 18.777 1.274 -30.049 1.00 86.88 487 SER A C 1
ATOM 3818 O O . SER A 1 487 ? 17.706 0.794 -30.416 1.00 86.88 487 SER A O 1
ATOM 3820 N N . ALA A 1 488 ? 18.957 2.570 -29.775 1.00 77.62 488 ALA A N 1
ATOM 3821 C CA . ALA A 1 488 ? 17.903 3.579 -29.680 1.00 77.62 488 ALA A CA 1
ATOM 3822 C C . ALA A 1 488 ? 17.715 4.421 -30.950 1.00 77.62 488 ALA A C 1
ATOM 3824 O O . ALA A 1 488 ? 18.691 4.610 -31.714 1.00 77.62 488 ALA A O 1
#

Secondary structure (DSSP, 8-state):
----PPPPPPPEEEEEEEE-SHHIIIIIHHHHHHHHHHTT---EEEEE-SB--HHHHGGGTTSTTSHHHHTTTTTTTSS-HHHHHBTTTBPPPBHHHHTHHHHHHHHHTT-EEEEEES-HHHHHHHGGG--HHHHHHHHHHHHHHHHHHHSS---EE--GGG---HHHHHHHHHTT-SEE--SB-SS-BEEEETTEE-SS-B--B-S--HHHHTTSTT--TTTHHHHHHHHT-S-S-EEEEEETTIIIIITHHHHHHHHHHHHHTT-EEE-HHHHHTTS-GGGPPEEEEEEEEPPPS---S---S---EEEE------------------------S---EEPPP-EEEETTTEEEEGGGGTTS-EEEEE-S-TT-HHHHHHHHHHHHTHHHHHHTT-EEEEEESS-HHHHHHHHHHHT-SSEEEE-TT-HHHHHTT-EEEEEETTEEEEEEPPEEEEE-TTSEEEEEEES--STTHHHHHHHHHHH-

pLDDT: mean 82.48, std 23.45, range [22.58, 98.94]

Foldseek 3Di:
DPPDDPPDPFAAEEEEAEEAALCLLVQLLVLVLVLCVVLVFAYEYADQAFFEQVLVVCVVVVPFPCVVVCVVDVPVVPDDPVNNCDNPPHPGDRNLVVSLVSLVVCVVSVYHYAHAWHYLVCQVVPAAPDDLVVLVVGVVNRQVSVCVSHVDGGQEYEYRLLDHYPNNLQVCVVSNHQAYASWEFQAKAFEQEPNDTRLHIHPYADFDALVLQDPPPPRHLVCSLVVRLVVPLPGHHGYYYYYSVPCSPVSVVSVSSNSVSCVVSRYRRHYVVVVVVPDDSVPGHYAYEDEDEDPRPDDPDPPPDHTYIYRDYDDDDDDDDDDDDDDDDDDDDDDDDPDFAAFPWDWFQKAPRDIDILVVLQQAKEKEKEDWDAPDPLVLLLQLLCQVCVVLCVVLRYAYEYEFQDDNVSQNCRCVVNVRPHMYTHCVVCPVVVRVVQWDWGQDPNDTDITGFTKMFIADSRRGTPDIDTNDDRPCVSVVVSVVSNVD